Protein AF-0000000077383417 (afdb_homodimer)

Structure (mmCIF, N/CA/C/O backbone):
data_AF-0000000077383417-model_v1
#
loop_
_entity.id
_entity.type
_entity.pdbx_description
1 polymer 'Enoyl reductase (ER) domain-containing protein'
#
loop_
_atom_site.group_PDB
_atom_site.id
_atom_site.type_symbol
_atom_site.label_atom_id
_atom_site.label_alt_id
_atom_site.label_comp_id
_atom_site.label_asym_id
_atom_site.label_entity_id
_atom_site.label_seq_id
_atom_site.pdbx_PDB_ins_code
_atom_site.Cartn_x
_atom_site.Cartn_y
_atom_site.Cartn_z
_atom_site.occupancy
_atom_site.B_iso_or_equiv
_atom_site.auth_seq_id
_atom_site.auth_comp_id
_atom_site.auth_asym_id
_atom_site.auth_atom_id
_atom_site.pdbx_PDB_model_num
ATOM 1 N N . MET A 1 1 ? 15.242 -38.781 -21.266 1 96.19 1 MET A N 1
ATOM 2 C CA . MET A 1 1 ? 13.812 -38.594 -21.031 1 96.19 1 MET A CA 1
ATOM 3 C C . MET A 1 1 ? 13.227 -37.562 -22.016 1 96.19 1 MET A C 1
ATOM 5 O O . MET A 1 1 ? 13.969 -36.875 -22.734 1 96.19 1 MET A O 1
ATOM 9 N N . LYS A 1 2 ? 11.906 -37.625 -22.156 1 97.19 2 LYS A N 1
ATOM 10 C CA . LYS A 1 2 ? 11.18 -36.594 -22.906 1 97.19 2 LYS A CA 1
ATOM 11 C C . LYS A 1 2 ? 11.008 -35.344 -22.062 1 97.19 2 LYS A C 1
ATOM 13 O O . LYS A 1 2 ? 10.695 -35.406 -20.875 1 97.19 2 LYS A O 1
ATOM 18 N N . ALA A 1 3 ? 11.281 -34.125 -22.641 1 98.06 3 ALA A N 1
ATOM 19 C CA . ALA A 1 3 ? 11.148 -32.844 -21.938 1 98.06 3 ALA A CA 1
ATOM 20 C C . ALA A 1 3 ? 11.031 -31.688 -22.922 1 98.06 3 ALA A C 1
ATOM 22 O O . ALA A 1 3 ? 11.375 -31.828 -24.109 1 98.06 3 ALA A O 1
ATOM 23 N N . VAL A 1 4 ? 10.477 -30.641 -22.469 1 98.44 4 VAL A N 1
ATOM 24 C CA . VAL A 1 4 ? 10.531 -29.391 -23.219 1 98.44 4 VAL A CA 1
ATOM 25 C C . VAL A 1 4 ? 11.836 -28.656 -22.891 1 98.44 4 VAL A C 1
ATOM 27 O O . VAL A 1 4 ? 12.195 -28.516 -21.719 1 98.44 4 VAL A O 1
ATOM 30 N N . ARG A 1 5 ? 12.516 -28.219 -23.891 1 97.62 5 ARG A N 1
ATOM 31 C CA . ARG A 1 5 ? 13.789 -27.531 -23.703 1 97.62 5 ARG A CA 1
ATOM 32 C C . ARG A 1 5 ? 13.742 -26.125 -24.312 1 97.62 5 ARG A C 1
ATOM 34 O O . ARG A 1 5 ? 13.156 -25.922 -25.375 1 97.62 5 ARG A O 1
ATOM 41 N N . VAL A 1 6 ? 14.266 -25.172 -23.578 1 97.81 6 VAL A N 1
ATOM 42 C CA . VAL A 1 6 ? 14.484 -23.812 -24.062 1 97.81 6 VAL A CA 1
ATOM 43 C C . VAL A 1 6 ? 15.984 -23.547 -24.188 1 97.81 6 VAL A C 1
ATOM 45 O O . VAL A 1 6 ? 16.703 -23.516 -23.188 1 97.81 6 VAL A O 1
ATOM 48 N N . ASN A 1 7 ? 16.453 -23.281 -25.375 1 97.5 7 ASN A N 1
ATOM 49 C CA . ASN A 1 7 ? 17.875 -23.062 -25.625 1 97.5 7 ASN A CA 1
ATOM 50 C C . ASN A 1 7 ? 18.203 -21.578 -25.781 1 97.5 7 ASN A C 1
ATOM 52 O O . ASN A 1 7 ? 19.359 -21.188 -25.688 1 97.5 7 ASN A O 1
ATOM 56 N N . GLU A 1 8 ? 17.25 -20.844 -26.078 1 97.81 8 GLU A N 1
ATOM 57 C CA . GLU A 1 8 ? 17.344 -19.391 -26.172 1 97.81 8 GLU A CA 1
ATOM 58 C C . GLU A 1 8 ? 16.031 -18.734 -25.75 1 97.81 8 GLU A C 1
ATOM 60 O O . GLU A 1 8 ? 14.953 -19.297 -25.953 1 97.81 8 GLU A O 1
ATOM 65 N N . PHE A 1 9 ? 16.172 -17.625 -25.141 1 97.88 9 PHE A N 1
ATOM 66 C CA . PHE A 1 9 ? 14.969 -16.922 -24.75 1 97.88 9 PHE A CA 1
ATOM 67 C C . PHE A 1 9 ? 14.211 -16.406 -25.969 1 97.88 9 PHE A C 1
ATOM 69 O O . PHE A 1 9 ? 14.82 -16.078 -26.984 1 97.88 9 PHE A O 1
ATOM 76 N N . GLY A 1 10 ? 12.906 -16.266 -25.906 1 97.19 10 GLY A N 1
ATOM 77 C CA . GLY A 1 10 ? 12.102 -15.805 -27.016 1 97.19 10 GLY A CA 1
ATOM 78 C C . GLY A 1 10 ? 10.633 -16.156 -26.891 1 97.19 10 GLY A C 1
ATOM 79 O O . GLY A 1 10 ? 10.133 -16.375 -25.797 1 97.19 10 GLY A O 1
ATOM 80 N N . GLY A 1 11 ? 9.938 -16.094 -28.031 1 96.81 11 GLY A N 1
ATOM 81 C CA . GLY A 1 11 ? 8.523 -16.422 -28.078 1 96.81 11 GLY A CA 1
ATOM 82 C C . GLY A 1 11 ? 8.25 -17.906 -27.938 1 96.81 11 GLY A C 1
ATOM 83 O O . GLY A 1 11 ? 9.148 -18.672 -27.625 1 96.81 11 GLY A O 1
ATOM 84 N N . PRO A 1 12 ? 7 -18.297 -28.109 1 97.31 12 PRO A N 1
ATOM 85 C CA . PRO A 1 12 ? 6.629 -19.703 -27.906 1 97.31 12 PRO A CA 1
ATOM 86 C C . PRO A 1 12 ? 7.43 -20.656 -28.797 1 97.31 12 PRO A C 1
ATOM 88 O O . PRO A 1 12 ? 7.625 -21.828 -28.438 1 97.31 12 PRO A O 1
ATOM 91 N N . ASN A 1 13 ? 7.91 -20.203 -29.875 1 96.81 13 ASN A N 1
ATOM 92 C CA . ASN A 1 13 ? 8.609 -21.016 -30.859 1 96.81 13 ASN A CA 1
ATOM 93 C C . ASN A 1 13 ? 9.906 -21.594 -30.297 1 96.81 13 ASN A C 1
ATOM 95 O O . ASN A 1 13 ? 10.469 -22.531 -30.844 1 96.81 13 ASN A O 1
ATOM 99 N N . VAL A 1 14 ? 10.43 -21.062 -29.219 1 98.12 14 VAL A N 1
ATOM 100 C CA . VAL A 1 14 ? 11.703 -21.516 -28.672 1 98.12 14 VAL A CA 1
ATOM 101 C C . VAL A 1 14 ? 11.484 -22.781 -27.844 1 98.12 14 VAL A C 1
ATOM 103 O O . VAL A 1 14 ? 12.445 -23.469 -27.469 1 98.12 14 VAL A O 1
ATOM 106 N N . LEU A 1 15 ? 10.25 -23.078 -27.484 1 98.5 15 LEU A N 1
ATOM 107 C CA . LEU A 1 15 ? 9.914 -24.312 -26.781 1 98.5 15 LEU A CA 1
ATOM 108 C C . LEU A 1 15 ? 10.031 -25.516 -27.703 1 98.5 15 LEU A C 1
ATOM 110 O O . LEU A 1 15 ? 9.305 -25.609 -28.703 1 98.5 15 LEU A O 1
ATOM 114 N N . ARG A 1 16 ? 10.898 -26.453 -27.344 1 97.62 16 ARG A N 1
ATOM 115 C CA . ARG A 1 16 ? 11.109 -27.641 -28.172 1 97.62 16 ARG A CA 1
ATOM 116 C C . ARG A 1 16 ? 11.008 -28.906 -27.344 1 97.62 16 ARG A C 1
ATOM 118 O O . ARG A 1 16 ? 11.617 -29.016 -26.281 1 97.62 16 ARG A O 1
ATOM 125 N N . VAL A 1 17 ? 10.242 -29.844 -27.859 1 97.62 17 VAL A N 1
ATOM 126 C CA . VAL A 1 17 ? 10.172 -31.156 -27.219 1 97.62 17 VAL A CA 1
ATOM 127 C C . VAL A 1 17 ? 11.359 -32 -27.672 1 97.62 17 VAL A C 1
ATOM 129 O O . VAL A 1 17 ? 11.562 -32.219 -28.859 1 97.62 17 VAL A O 1
ATOM 132 N N . GLU A 1 18 ? 12.086 -32.438 -26.719 1 97.44 18 GLU A N 1
ATOM 133 C CA . GLU A 1 18 ? 13.203 -33.344 -26.969 1 97.44 18 GLU A CA 1
ATOM 134 C C . GLU A 1 18 ? 13 -34.688 -26.266 1 97.44 18 GLU A C 1
ATOM 136 O O . GLU A 1 18 ? 12.375 -34.75 -25.203 1 97.44 18 GLU A O 1
ATOM 141 N N . THR A 1 19 ? 13.594 -35.719 -26.828 1 96.25 19 THR A N 1
ATOM 142 C CA . THR A 1 19 ? 13.305 -37.062 -26.297 1 96.25 19 THR A CA 1
ATOM 143 C C . THR A 1 19 ? 14.547 -37.688 -25.672 1 96.25 19 THR A C 1
ATOM 145 O O . THR A 1 19 ? 14.484 -38.75 -25.094 1 96.25 19 THR A O 1
ATOM 148 N N . ASP A 1 20 ? 15.602 -37 -25.734 1 96.88 20 ASP A N 1
ATOM 149 C CA . ASP A 1 20 ? 16.859 -37.562 -25.234 1 96.88 20 ASP A CA 1
ATOM 150 C C . ASP A 1 20 ? 17.5 -36.656 -24.188 1 96.88 20 ASP A C 1
ATOM 152 O O . ASP A 1 20 ? 18.719 -36.5 -24.156 1 96.88 20 ASP A O 1
ATOM 156 N N . VAL A 1 21 ? 16.641 -36.062 -23.359 1 96.69 21 VAL A N 1
ATOM 157 C CA . VAL A 1 21 ? 17.141 -35.219 -22.281 1 96.69 21 VAL A CA 1
ATOM 158 C C . VAL A 1 21 ? 17.547 -36.062 -21.094 1 96.69 21 VAL A C 1
ATOM 160 O O . VAL A 1 21 ? 16.859 -37.031 -20.75 1 96.69 21 VAL A O 1
ATOM 163 N N . PRO A 1 22 ? 18.672 -35.75 -20.453 1 95.75 22 PRO A N 1
ATOM 164 C CA . PRO A 1 22 ? 19.094 -36.531 -19.297 1 95.75 22 PRO A CA 1
ATOM 165 C C . PRO A 1 22 ? 18.078 -36.469 -18.156 1 95.75 22 PRO A C 1
ATOM 167 O O . PRO A 1 22 ? 17.484 -35.406 -17.891 1 95.75 22 PRO A O 1
ATOM 170 N N . VAL A 1 23 ? 17.875 -37.594 -17.531 1 95.62 23 VAL A N 1
ATOM 171 C CA . VAL A 1 23 ? 17.047 -37.625 -16.312 1 95.62 23 VAL A CA 1
ATOM 172 C C . VAL A 1 23 ? 17.781 -36.906 -15.18 1 95.62 23 VAL A C 1
ATOM 174 O O . VAL A 1 23 ? 18.984 -37.094 -14.984 1 95.62 23 VAL A O 1
ATOM 177 N N . PRO A 1 24 ? 17.078 -36.094 -14.461 1 94.44 24 PRO A N 1
ATOM 178 C CA . PRO A 1 24 ? 17.781 -35.344 -13.406 1 94.44 24 PRO A CA 1
ATOM 179 C C . PRO A 1 24 ? 18.203 -36.25 -12.242 1 94.44 24 PRO A C 1
ATOM 181 O O . PRO A 1 24 ? 17.5 -37.219 -11.922 1 94.44 24 PRO A O 1
ATOM 184 N N . LYS A 1 25 ? 19.312 -35.844 -11.68 1 93.19 25 LYS A N 1
ATOM 185 C CA . LYS A 1 25 ? 19.781 -36.469 -10.445 1 93.19 25 LYS A CA 1
ATOM 186 C C . LYS A 1 25 ? 19.344 -35.656 -9.227 1 93.19 25 LYS A C 1
ATOM 188 O O . LYS A 1 25 ? 19.203 -34.438 -9.305 1 93.19 25 LYS A O 1
ATOM 193 N N . HIS A 1 26 ? 19.109 -36.438 -8.148 1 93.75 26 HIS A N 1
ATOM 194 C CA . HIS A 1 26 ? 18.703 -35.75 -6.926 1 93.75 26 HIS A CA 1
ATOM 195 C C . HIS A 1 26 ? 19.875 -35.625 -5.953 1 93.75 26 HIS A C 1
ATOM 197 O O . HIS A 1 26 ? 20.734 -36.5 -5.918 1 93.75 26 HIS A O 1
ATOM 203 N N . THR A 1 27 ? 19.891 -34.531 -5.238 1 95.69 27 THR A N 1
ATOM 204 C CA . THR A 1 27 ? 20.812 -34.375 -4.113 1 95.69 27 THR A CA 1
ATOM 205 C C . THR A 1 27 ? 20.25 -35.062 -2.869 1 95.69 27 THR A C 1
ATOM 207 O O . THR A 1 27 ? 19.219 -35.75 -2.939 1 95.69 27 THR A O 1
ATOM 210 N N . GLU A 1 28 ? 20.906 -34.875 -1.729 1 97.69 28 GLU A N 1
ATOM 211 C CA . GLU A 1 28 ? 20.516 -35.531 -0.491 1 97.69 28 GLU A CA 1
ATOM 212 C C . GLU A 1 28 ? 19.203 -34.969 0.042 1 97.69 28 GLU A C 1
ATOM 214 O O . GLU A 1 28 ? 18.5 -35.656 0.806 1 97.69 28 GLU A O 1
ATOM 219 N N . THR A 1 29 ? 18.844 -33.812 -0.403 1 97.38 29 THR A N 1
ATOM 220 C CA . THR A 1 29 ? 17.641 -33.188 0.141 1 97.38 29 THR A CA 1
ATOM 221 C C . THR A 1 29 ? 16.531 -33.125 -0.915 1 97.38 29 THR A C 1
ATOM 223 O O . THR A 1 29 ? 15.492 -32.5 -0.697 1 97.38 29 THR A O 1
ATOM 226 N N . GLN A 1 30 ? 16.75 -33.75 -2.043 1 97.62 30 GLN A N 1
ATOM 227 C CA . GLN A 1 30 ? 15.82 -33.656 -3.166 1 97.62 30 GLN A CA 1
ATOM 228 C C . GLN A 1 30 ? 15.133 -35 -3.414 1 97.62 30 GLN A C 1
ATOM 230 O O . GLN A 1 30 ? 15.547 -36.031 -2.879 1 97.62 30 GLN A O 1
ATOM 235 N N . VAL A 1 31 ? 14.07 -34.938 -4.18 1 97.94 31 VAL A N 1
ATOM 236 C CA . VAL A 1 31 ? 13.352 -36.125 -4.648 1 97.94 31 VAL A CA 1
ATOM 237 C C . VAL A 1 31 ? 13.18 -36.062 -6.164 1 97.94 31 VAL A C 1
ATOM 239 O O . VAL A 1 31 ? 13.195 -34.969 -6.75 1 97.94 31 VAL A O 1
ATOM 242 N N . VAL A 1 32 ? 13.031 -37.156 -6.742 1 97.94 32 VAL A N 1
ATOM 243 C CA . VAL A 1 32 ? 12.688 -37.25 -8.156 1 97.94 32 VAL A CA 1
ATOM 244 C C . VAL A 1 32 ? 11.227 -37.656 -8.312 1 97.94 32 VAL A C 1
ATOM 246 O O . VAL A 1 32 ? 10.781 -38.625 -7.688 1 97.94 32 VAL A O 1
ATOM 249 N N . ILE A 1 33 ? 10.539 -36.938 -9.062 1 98.06 33 ILE A N 1
ATOM 250 C CA . ILE A 1 33 ? 9.125 -37.188 -9.289 1 98.06 33 ILE A CA 1
ATOM 251 C C . ILE A 1 33 ? 8.891 -37.562 -10.758 1 98.06 33 ILE A C 1
ATOM 253 O O . ILE A 1 33 ? 9.406 -36.875 -11.656 1 98.06 33 ILE A O 1
ATOM 257 N N . LYS A 1 34 ? 8.227 -38.625 -11 1 98.19 34 LYS A N 1
ATOM 258 C CA . LYS A 1 34 ? 7.645 -38.875 -12.32 1 98.19 34 LYS A CA 1
ATOM 259 C C . LYS A 1 34 ? 6.41 -38 -12.539 1 98.19 34 LYS A C 1
ATOM 261 O O . LYS A 1 34 ? 5.367 -38.219 -11.914 1 98.19 34 LYS A O 1
ATOM 266 N N . VAL A 1 35 ? 6.535 -37.094 -13.43 1 98.38 35 VAL A N 1
ATOM 267 C CA . VAL A 1 35 ? 5.52 -36.062 -13.562 1 98.38 35 VAL A CA 1
ATOM 268 C C . VAL A 1 35 ? 4.336 -36.594 -14.359 1 98.38 35 VAL A C 1
ATOM 270 O O . VAL A 1 35 ? 4.508 -37.125 -15.461 1 98.38 35 VAL A O 1
ATOM 273 N N . GLY A 1 36 ? 3.168 -36.5 -13.75 1 98.25 36 GLY A N 1
ATOM 274 C CA . GLY A 1 36 ? 1.943 -36.781 -14.477 1 98.25 36 GLY A CA 1
ATOM 275 C C . GLY A 1 36 ? 1.412 -35.594 -15.25 1 98.25 36 GLY A C 1
ATOM 276 O O . GLY A 1 36 ? 1.066 -35.719 -16.422 1 98.25 36 GLY A O 1
ATOM 277 N N . SER A 1 37 ? 1.332 -34.469 -14.594 1 98.5 37 SER A N 1
ATOM 278 C CA . SER A 1 37 ? 0.86 -33.25 -15.195 1 98.5 37 SER A CA 1
ATOM 279 C C . SER A 1 37 ? 1.646 -32.031 -14.664 1 98.5 37 SER A C 1
ATOM 281 O O . SER A 1 37 ? 2.113 -32.062 -13.523 1 98.5 37 SER A O 1
ATOM 283 N N . ALA A 1 38 ? 1.84 -31.047 -15.531 1 98.5 38 ALA A N 1
ATOM 284 C CA . ALA A 1 38 ? 2.498 -29.781 -15.172 1 98.5 38 ALA A CA 1
ATOM 285 C C . ALA A 1 38 ? 1.562 -28.594 -15.375 1 98.5 38 ALA A C 1
ATOM 287 O O . ALA A 1 38 ? 0.785 -28.578 -16.328 1 98.5 38 ALA A O 1
ATOM 288 N N . GLY A 1 39 ? 1.629 -27.656 -14.477 1 98.31 39 GLY A N 1
ATOM 289 C CA . GLY A 1 39 ? 0.867 -26.422 -14.672 1 98.31 39 GLY A CA 1
ATOM 290 C C . GLY A 1 39 ? 1.505 -25.484 -15.672 1 98.31 39 GLY A C 1
ATOM 291 O O . GLY A 1 39 ? 2.73 -25.438 -15.797 1 98.31 39 GLY A O 1
ATOM 292 N N . VAL A 1 40 ? 0.697 -24.75 -16.422 1 98.19 40 VAL A N 1
ATOM 293 C CA . VAL A 1 40 ? 1.155 -23.656 -17.281 1 98.19 40 VAL A CA 1
ATOM 294 C C . VAL A 1 40 ? 0.795 -22.312 -16.656 1 98.19 40 VAL A C 1
ATOM 296 O O . VAL A 1 40 ? -0.382 -22.016 -16.438 1 98.19 40 VAL A O 1
ATOM 299 N N . ASN A 1 41 ? 1.796 -21.5 -16.328 1 96.62 41 ASN A N 1
ATOM 300 C CA . ASN A 1 41 ? 1.591 -20.234 -15.648 1 96.62 41 ASN A CA 1
ATOM 301 C C . ASN A 1 41 ? 2.1 -19.062 -16.484 1 96.62 41 ASN A C 1
ATOM 303 O O . ASN A 1 41 ? 3.053 -19.203 -17.25 1 96.62 41 ASN A O 1
ATOM 307 N N . PRO A 1 42 ? 1.518 -17.891 -16.266 1 94.81 42 PRO A N 1
ATOM 308 C CA . PRO A 1 42 ? 2.061 -16.703 -16.938 1 94.81 42 PRO A CA 1
ATOM 309 C C . PRO A 1 42 ? 3.549 -16.5 -16.656 1 94.81 42 PRO A C 1
ATOM 311 O O . PRO A 1 42 ? 4.305 -16.141 -17.562 1 94.81 42 PRO A O 1
ATOM 314 N N . VAL A 1 43 ? 3.984 -16.75 -15.484 1 93.56 43 VAL A N 1
ATOM 315 C CA . VAL A 1 43 ? 5.375 -16.547 -15.102 1 93.56 43 VAL A CA 1
ATOM 316 C C . VAL A 1 43 ? 6.285 -17.422 -15.969 1 93.56 43 VAL A C 1
ATOM 318 O O . VAL A 1 43 ? 7.41 -17.031 -16.281 1 93.56 43 VAL A O 1
ATOM 321 N N . ASP A 1 44 ? 5.836 -18.594 -16.391 1 96 44 ASP A N 1
ATOM 322 C CA . ASP A 1 44 ? 6.613 -19.453 -17.281 1 96 44 ASP A CA 1
ATOM 323 C C . ASP A 1 44 ? 6.926 -18.734 -18.594 1 96 44 ASP A C 1
ATOM 325 O O . ASP A 1 44 ? 8.008 -18.906 -19.172 1 96 44 ASP A O 1
ATOM 329 N N . THR A 1 45 ? 5.977 -17.953 -19.031 1 96 45 THR A N 1
ATOM 330 C CA . THR A 1 45 ? 6.145 -17.234 -20.297 1 96 45 THR A CA 1
ATOM 331 C C . THR A 1 45 ? 7.133 -16.094 -20.141 1 96 45 THR A C 1
ATOM 333 O O . THR A 1 45 ? 7.941 -15.828 -21.031 1 96 45 THR A O 1
ATOM 336 N N . TYR A 1 46 ? 7.035 -15.422 -19 1 93.44 46 TYR A N 1
ATOM 337 C CA . TYR A 1 46 ? 7.945 -14.305 -18.766 1 93.44 46 TYR A CA 1
ATOM 338 C C . TYR A 1 46 ? 9.391 -14.789 -18.688 1 93.44 46 TYR A C 1
ATOM 340 O O . TYR A 1 46 ? 10.297 -14.148 -19.219 1 93.44 46 TYR A O 1
ATOM 348 N N . ILE A 1 47 ? 9.586 -15.875 -18.031 1 94.31 47 ILE A N 1
ATOM 349 C CA . ILE A 1 47 ? 10.914 -16.453 -17.922 1 94.31 47 ILE A CA 1
ATOM 350 C C . ILE A 1 47 ? 11.414 -16.891 -19.297 1 94.31 47 ILE A C 1
ATOM 352 O O . ILE A 1 47 ? 12.539 -16.562 -19.688 1 94.31 47 ILE A O 1
ATOM 356 N N . ARG A 1 48 ? 10.594 -17.469 -20 1 96.5 48 ARG A N 1
ATOM 357 C CA . ARG A 1 48 ? 10.938 -17.938 -21.328 1 96.5 48 ARG A CA 1
ATOM 358 C C . ARG A 1 48 ? 11.32 -16.781 -22.25 1 96.5 48 ARG A C 1
ATOM 360 O O . ARG A 1 48 ? 12.234 -16.906 -23.062 1 96.5 48 ARG A O 1
ATOM 367 N N . MET A 1 49 ? 10.656 -15.695 -22.047 1 96 49 MET A N 1
ATOM 368 C CA . MET A 1 49 ? 10.898 -14.508 -22.859 1 96 49 MET A CA 1
ATOM 369 C C . MET A 1 49 ? 12.156 -13.773 -22.406 1 96 49 MET A C 1
ATOM 371 O O . MET A 1 49 ? 12.625 -12.859 -23.078 1 96 49 MET A O 1
ATOM 375 N N . GLY A 1 50 ? 12.672 -14.094 -21.266 1 93.56 50 GLY A N 1
ATOM 376 C CA . GLY A 1 50 ? 13.82 -13.406 -20.703 1 93.56 50 GLY A CA 1
ATOM 377 C C . GLY A 1 50 ? 13.461 -12.125 -19.969 1 93.56 50 GLY A C 1
ATOM 378 O O . GLY A 1 50 ? 14.289 -11.227 -19.844 1 93.56 50 GLY A O 1
ATOM 379 N N . LEU A 1 51 ? 12.258 -12.047 -19.531 1 85.19 51 LEU A N 1
ATOM 380 C CA . LEU A 1 51 ? 11.75 -10.789 -18.969 1 85.19 51 LEU A CA 1
ATOM 381 C C . LEU A 1 51 ? 11.5 -10.922 -17.484 1 85.19 51 LEU A C 1
ATOM 383 O O . LEU A 1 51 ? 10.82 -10.086 -16.875 1 85.19 51 LEU A O 1
ATOM 387 N N . PHE A 1 52 ? 12.047 -11.828 -16.906 1 84.69 52 PHE A N 1
ATOM 388 C CA . PHE A 1 52 ? 11.859 -12.062 -15.477 1 84.69 52 PHE A CA 1
ATOM 389 C C . PHE A 1 52 ? 13.109 -11.68 -14.695 1 84.69 52 PHE A C 1
ATOM 391 O O . PHE A 1 52 ? 14.211 -11.648 -15.25 1 84.69 52 PHE A O 1
ATOM 398 N N . ALA A 1 53 ? 12.945 -11.383 -13.477 1 75.69 53 ALA A N 1
ATOM 399 C CA . ALA A 1 53 ? 14.023 -10.852 -12.641 1 75.69 53 ALA A CA 1
ATOM 400 C C . ALA A 1 53 ? 15.141 -11.883 -12.477 1 75.69 53 ALA A C 1
ATOM 402 O O . ALA A 1 53 ? 16.328 -11.531 -12.484 1 75.69 53 ALA A O 1
ATOM 403 N N . ASN A 1 54 ? 14.812 -13.094 -12.289 1 81.44 54 ASN A N 1
ATOM 404 C CA . ASN A 1 54 ? 15.773 -14.188 -12.164 1 81.44 54 ASN A CA 1
ATOM 405 C C . ASN A 1 54 ? 15.641 -15.188 -13.305 1 81.44 54 ASN A C 1
ATOM 407 O O . ASN A 1 54 ? 14.656 -15.922 -13.383 1 81.44 54 ASN A O 1
ATOM 411 N N . LEU A 1 55 ? 16.688 -15.195 -14.109 1 90.94 55 LEU A N 1
ATOM 412 C CA . LEU A 1 55 ? 16.641 -16.062 -15.281 1 90.94 55 LEU A CA 1
ATOM 413 C C . LEU A 1 55 ? 17.5 -17.312 -15.078 1 90.94 55 LEU A C 1
ATOM 415 O O . LEU A 1 55 ? 18.578 -17.234 -14.5 1 90.94 55 LEU A O 1
ATOM 419 N N . PRO A 1 56 ? 17.016 -18.422 -15.555 1 93.06 56 PRO A N 1
ATOM 420 C CA . PRO A 1 56 ? 17.797 -19.656 -15.477 1 93.06 56 PRO A CA 1
ATOM 421 C C . PRO A 1 56 ? 18.906 -19.703 -16.516 1 93.06 56 PRO A C 1
ATOM 423 O O . PRO A 1 56 ? 18.797 -19.078 -17.578 1 93.06 56 PRO A O 1
ATOM 426 N N . PRO A 1 57 ? 19.969 -20.453 -16.172 1 94.31 57 PRO A N 1
ATOM 427 C CA . PRO A 1 57 ? 20.953 -20.719 -17.234 1 94.31 57 PRO A CA 1
ATOM 428 C C . PRO A 1 57 ? 20.375 -21.562 -18.359 1 94.31 57 PRO A C 1
ATOM 430 O O . PRO A 1 57 ? 19.578 -22.484 -18.125 1 94.31 57 PRO A O 1
ATOM 433 N N . LEU A 1 58 ? 20.875 -21.297 -19.578 1 95.19 58 LEU A N 1
ATOM 434 C CA . LEU A 1 58 ? 20.422 -22.031 -20.766 1 95.19 58 LEU A CA 1
ATOM 435 C C . LEU A 1 58 ? 21.344 -23.203 -21.062 1 95.19 58 LEU A C 1
ATOM 437 O O . LEU A 1 58 ? 22.547 -23.141 -20.812 1 95.19 58 LEU A O 1
ATOM 441 N N . PRO A 1 59 ? 20.844 -24.297 -21.625 1 96.19 59 PRO A N 1
ATOM 442 C CA . PRO A 1 59 ? 19.422 -24.594 -21.812 1 96.19 59 PRO A CA 1
ATOM 443 C C . PRO A 1 59 ? 18.719 -24.953 -20.5 1 96.19 59 PRO A C 1
ATOM 445 O O . PRO A 1 59 ? 19.375 -25.344 -19.531 1 96.19 59 PRO A O 1
ATOM 448 N N . TYR A 1 60 ? 17.422 -24.781 -20.469 1 96.56 60 TYR A N 1
ATOM 449 C CA . TYR A 1 60 ? 16.688 -25.172 -19.266 1 96.56 60 TYR A CA 1
ATOM 450 C C . TYR A 1 60 ? 15.344 -25.781 -19.609 1 96.56 60 TYR A C 1
ATOM 452 O O . TYR A 1 60 ? 14.922 -25.766 -20.781 1 96.56 60 TYR A O 1
ATOM 460 N N . ILE A 1 61 ? 14.711 -26.484 -18.656 1 97.75 61 ILE A N 1
ATOM 461 C CA . ILE A 1 61 ? 13.367 -27.031 -18.75 1 97.75 61 ILE A CA 1
ATOM 462 C C . ILE A 1 61 ? 12.391 -26.156 -17.984 1 97.75 61 ILE A C 1
ATOM 464 O O . ILE A 1 61 ? 12.547 -25.938 -16.781 1 97.75 61 ILE A O 1
ATOM 468 N N . PRO A 1 62 ? 11.32 -25.609 -18.672 1 97.44 62 PRO A N 1
ATOM 469 C CA . PRO A 1 62 ? 10.359 -24.719 -18.016 1 97.44 62 PRO A CA 1
ATOM 470 C C . PRO A 1 62 ? 9.406 -25.469 -17.078 1 97.44 62 PRO A C 1
ATOM 472 O O . PRO A 1 62 ? 9.445 -26.703 -17.016 1 97.44 62 PRO A O 1
ATOM 475 N N . GLY A 1 63 ? 8.586 -24.656 -16.438 1 97.31 63 GLY A N 1
ATOM 476 C CA . GLY A 1 63 ? 7.551 -25.172 -15.562 1 97.31 63 GLY A CA 1
ATOM 477 C C . GLY A 1 63 ? 7.875 -25 -14.094 1 97.31 63 GLY A C 1
ATOM 478 O O . GLY A 1 63 ? 8.953 -25.406 -13.641 1 97.31 63 GLY A O 1
ATOM 479 N N . ARG A 1 64 ? 6.887 -24.531 -13.305 1 95.94 64 ARG A N 1
ATOM 480 C CA . ARG A 1 64 ? 7.164 -24.156 -11.922 1 95.94 64 ARG A CA 1
ATOM 481 C C . ARG A 1 64 ? 6.359 -25.016 -10.945 1 95.94 64 ARG A C 1
ATOM 483 O O . ARG A 1 64 ? 6.59 -24.953 -9.734 1 95.94 64 ARG A O 1
ATOM 490 N N . ASP A 1 65 ? 5.395 -25.719 -11.445 1 96.94 65 ASP A N 1
ATOM 491 C CA . ASP A 1 65 ? 4.574 -26.578 -10.586 1 96.94 65 ASP A CA 1
ATOM 492 C C . ASP A 1 65 ? 4.059 -27.797 -11.352 1 96.94 65 ASP A C 1
ATOM 494 O O . ASP A 1 65 ? 4.223 -27.875 -12.57 1 96.94 65 ASP A O 1
ATOM 498 N N . GLY A 1 66 ? 3.588 -28.766 -10.57 1 98.25 66 GLY A N 1
ATOM 499 C CA . GLY A 1 66 ? 3.119 -30.016 -11.148 1 98.25 66 GLY A CA 1
ATOM 500 C C . GLY A 1 66 ? 2.684 -31.031 -10.102 1 98.25 66 GLY A C 1
ATOM 501 O O . GLY A 1 66 ? 2.584 -30.719 -8.914 1 98.25 66 GLY A O 1
ATOM 502 N N . ALA A 1 67 ? 2.318 -32.25 -10.648 1 98.5 67 ALA A N 1
ATOM 503 C CA . ALA A 1 67 ? 1.924 -33.375 -9.812 1 98.5 67 ALA A CA 1
ATOM 504 C C . ALA A 1 67 ? 2.357 -34.688 -10.438 1 98.5 67 ALA A C 1
ATOM 506 O O . ALA A 1 67 ? 2.475 -34.781 -11.656 1 98.5 67 ALA A O 1
ATOM 507 N N . GLY A 1 68 ? 2.598 -35.594 -9.562 1 98.12 68 GLY A N 1
ATOM 508 C CA . GLY A 1 68 ? 3.037 -36.906 -10.008 1 98.12 68 GLY A CA 1
ATOM 509 C C . GLY A 1 68 ? 3.324 -37.875 -8.867 1 98.12 68 GLY A C 1
ATOM 510 O O . GLY A 1 68 ? 2.652 -37.844 -7.836 1 98.12 68 GLY A O 1
ATOM 511 N N . ARG A 1 69 ? 4.285 -38.781 -9.211 1 98.12 69 ARG A N 1
ATOM 512 C CA . ARG A 1 69 ? 4.637 -39.781 -8.227 1 98.12 69 ARG A CA 1
ATOM 513 C C . ARG A 1 69 ? 6.129 -39.75 -7.906 1 98.12 69 ARG A C 1
ATOM 515 O O . ARG A 1 69 ? 6.961 -39.656 -8.805 1 98.12 69 ARG A O 1
ATOM 522 N N . VAL A 1 70 ? 6.41 -39.875 -6.594 1 98.25 70 VAL A N 1
ATOM 523 C CA . VAL A 1 70 ? 7.809 -39.938 -6.184 1 98.25 70 VAL A 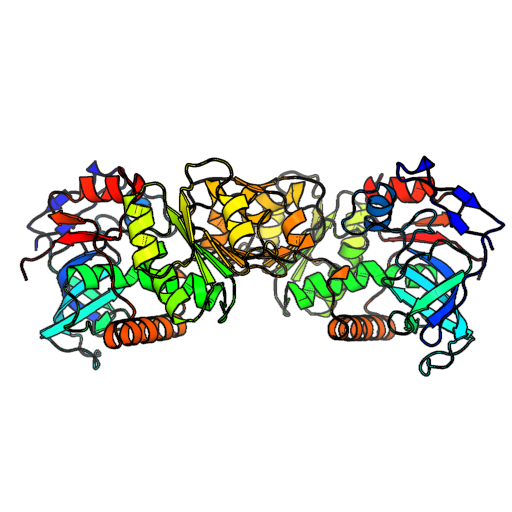CA 1
ATOM 524 C C . VAL A 1 70 ? 8.422 -41.25 -6.668 1 98.25 70 VAL A C 1
ATOM 526 O O . VAL A 1 70 ? 7.824 -42.312 -6.512 1 98.25 70 VAL A O 1
ATOM 529 N N . VAL A 1 71 ? 9.68 -41.156 -7.227 1 97.81 71 VAL A N 1
ATOM 530 C CA . VAL A 1 71 ? 10.312 -42.375 -7.699 1 97.81 71 VAL A CA 1
ATOM 531 C C . VAL A 1 71 ? 11.641 -42.594 -6.98 1 97.81 71 VAL A C 1
ATOM 533 O O . VAL A 1 71 ? 12.094 -43.719 -6.809 1 97.81 71 VAL A O 1
ATOM 536 N N . GLU A 1 72 ? 12.312 -41.531 -6.598 1 97.88 72 GLU A N 1
ATOM 537 C CA . GLU A 1 72 ? 13.555 -41.562 -5.824 1 97.88 72 GLU A CA 1
ATOM 538 C C . GLU A 1 72 ? 13.562 -40.5 -4.742 1 97.88 72 GLU A C 1
ATOM 540 O O . GLU A 1 72 ? 12.938 -39.438 -4.898 1 97.88 72 GLU A O 1
ATOM 545 N N . VAL A 1 73 ? 14.266 -40.844 -3.639 1 97.88 73 VAL A N 1
ATOM 546 C CA . VAL A 1 73 ? 14.344 -39.906 -2.518 1 97.88 73 VAL A CA 1
ATOM 547 C C . VAL A 1 73 ? 15.797 -39.781 -2.043 1 97.88 73 VAL A C 1
ATOM 549 O O . VAL A 1 73 ? 16.516 -40.781 -1.979 1 97.88 73 VAL A O 1
ATOM 552 N N . GLY A 1 74 ? 16.172 -38.562 -1.798 1 97.94 74 GLY A N 1
ATOM 553 C CA . GLY A 1 74 ? 17.5 -38.344 -1.242 1 97.94 74 GLY A CA 1
ATOM 554 C C . GLY A 1 74 ? 17.672 -38.906 0.155 1 97.94 74 GLY A C 1
ATOM 555 O O . GLY A 1 74 ? 16.688 -39.094 0.867 1 97.94 74 GLY A O 1
ATOM 556 N N . SER A 1 75 ? 18.938 -39 0.541 1 97.62 75 SER A N 1
ATOM 557 C CA . SER A 1 75 ? 19.281 -39.688 1.774 1 97.62 75 SER A CA 1
ATOM 558 C C . SER A 1 75 ? 18.797 -38.906 3 1 97.62 75 SER A C 1
ATOM 560 O O . SER A 1 75 ? 18.609 -39.5 4.07 1 97.62 75 SER A O 1
ATOM 562 N N . LYS A 1 76 ? 18.547 -37.594 2.834 1 98 76 LYS A N 1
ATOM 563 C CA . LYS A 1 76 ? 18.172 -36.781 3.988 1 98 76 LYS A CA 1
ATOM 564 C C . LYS A 1 76 ? 16.672 -36.5 3.994 1 98 76 LYS A C 1
ATOM 566 O O . LYS A 1 76 ? 16.172 -35.781 4.871 1 98 76 LYS A O 1
ATOM 571 N N . VAL A 1 77 ? 16.031 -37.031 3.025 1 97.62 77 VAL A N 1
ATOM 572 C CA . VAL A 1 77 ? 14.586 -36.844 2.939 1 97.62 77 VAL A CA 1
ATOM 573 C C . VAL A 1 77 ? 13.867 -37.906 3.76 1 97.62 77 VAL A C 1
ATOM 575 O O . VAL A 1 77 ? 14.039 -39.094 3.516 1 97.62 77 VAL A O 1
ATOM 578 N N . GLN A 1 78 ? 12.992 -37.469 4.727 1 95.25 78 GLN A N 1
ATOM 579 C CA . GLN A 1 78 ? 12.344 -38.438 5.625 1 95.25 78 GLN A CA 1
ATOM 580 C C . GLN A 1 78 ? 10.828 -38.375 5.469 1 95.25 78 GLN A C 1
ATOM 582 O O . GLN A 1 78 ? 10.117 -39.281 5.926 1 95.25 78 GLN A O 1
ATOM 587 N N . THR A 1 79 ? 10.281 -37.438 4.793 1 94.69 79 THR A N 1
ATOM 588 C CA . THR A 1 79 ? 8.844 -37.188 4.805 1 94.69 79 THR A CA 1
ATOM 589 C C . THR A 1 79 ? 8.188 -37.75 3.553 1 94.69 79 THR A C 1
ATOM 591 O O . THR A 1 79 ? 6.961 -37.75 3.438 1 94.69 79 THR A O 1
ATOM 594 N N . LEU A 1 80 ? 8.945 -38.25 2.592 1 97.81 80 LEU A N 1
ATOM 595 C CA . LEU A 1 80 ? 8.453 -38.75 1.316 1 97.81 80 LEU A CA 1
ATOM 596 C C . LEU A 1 80 ? 9.062 -40.125 1.02 1 97.81 80 LEU A C 1
ATOM 598 O O . LEU A 1 80 ? 10.164 -40.438 1.471 1 97.81 80 LEU A O 1
ATOM 602 N N . LYS A 1 81 ? 8.367 -40.938 0.23 1 97.81 81 LYS A N 1
ATOM 603 C CA . LYS A 1 81 ? 8.859 -42.219 -0.222 1 97.81 81 LYS A CA 1
ATOM 604 C C . LYS A 1 81 ? 8.406 -42.531 -1.646 1 97.81 81 LYS A C 1
ATOM 606 O O . LYS A 1 81 ? 7.402 -41.969 -2.109 1 97.81 81 LYS A O 1
ATOM 611 N N . PRO A 1 82 ? 9.148 -43.406 -2.27 1 98.12 82 PRO A N 1
ATOM 612 C CA . PRO A 1 82 ? 8.711 -43.812 -3.609 1 98.12 82 PRO A CA 1
ATOM 613 C C . PRO A 1 82 ? 7.273 -44.344 -3.631 1 98.12 82 PRO A C 1
ATOM 615 O O . PRO A 1 82 ? 6.867 -45.094 -2.738 1 98.12 82 PRO A O 1
ATOM 618 N N . GLY A 1 83 ? 6.523 -43.875 -4.59 1 97.94 83 GLY A N 1
ATOM 619 C CA . GLY A 1 83 ? 5.133 -44.281 -4.711 1 97.94 83 GLY A CA 1
ATOM 620 C C . GLY A 1 83 ? 4.156 -43.219 -4.277 1 97.94 83 GLY A C 1
ATOM 621 O O . GLY A 1 83 ? 2.984 -43.219 -4.66 1 97.94 83 GLY A O 1
ATOM 622 N N . ASP A 1 84 ? 4.582 -42.281 -3.48 1 98.19 84 ASP A N 1
ATOM 623 C CA . ASP A 1 84 ? 3.717 -41.219 -2.98 1 98.19 84 ASP A CA 1
ATOM 624 C C . ASP A 1 84 ? 3.174 -40.344 -4.125 1 98.19 84 ASP A C 1
ATOM 626 O O . ASP A 1 84 ? 3.92 -39.969 -5.031 1 98.19 84 ASP A O 1
ATOM 630 N N . ARG A 1 85 ? 1.836 -40.062 -4.141 1 98.25 85 ARG A N 1
ATOM 631 C CA . ARG A 1 85 ? 1.252 -39.031 -4.988 1 98.25 85 ARG A CA 1
ATOM 632 C C . ARG A 1 85 ? 1.506 -37.625 -4.406 1 98.25 85 ARG A C 1
ATOM 634 O O . ARG A 1 85 ? 1.181 -37.375 -3.248 1 98.25 85 ARG A O 1
ATOM 641 N N . VAL A 1 86 ? 2.086 -36.781 -5.219 1 98.5 86 VAL A N 1
ATOM 642 C CA . VAL A 1 86 ? 2.492 -35.5 -4.672 1 98.5 86 VAL A CA 1
ATOM 643 C C . VAL A 1 86 ? 2.174 -34.375 -5.676 1 98.5 86 VAL A C 1
ATOM 645 O O . VAL A 1 86 ? 1.948 -34.656 -6.855 1 98.5 86 VAL A O 1
ATOM 648 N N . PHE A 1 87 ? 1.994 -33.219 -5.246 1 98.44 87 PHE A N 1
ATOM 649 C CA . PHE A 1 87 ? 2.119 -32 -6.035 1 98.44 87 PHE A CA 1
ATOM 650 C C . PHE A 1 87 ? 3.256 -31.141 -5.512 1 98.44 87 PHE A C 1
ATOM 652 O O . PHE A 1 87 ? 3.74 -31.344 -4.398 1 98.44 87 PHE A O 1
ATOM 659 N N . PHE A 1 88 ? 3.764 -30.25 -6.355 1 97.75 88 PHE A N 1
ATOM 660 C CA . PHE A 1 88 ? 4.883 -29.422 -5.953 1 97.75 88 PHE A CA 1
ATOM 661 C C . PHE A 1 88 ? 4.727 -28 -6.504 1 97.75 88 PHE A C 1
ATOM 663 O O . PHE A 1 88 ? 3.951 -27.781 -7.434 1 97.75 88 PHE A O 1
ATOM 670 N N . SER A 1 89 ? 5.391 -27.047 -5.863 1 95.12 89 SER A N 1
ATOM 671 C CA . SER A 1 89 ? 5.375 -25.641 -6.223 1 95.12 89 SER A CA 1
ATOM 672 C C . SER A 1 89 ? 6.766 -25.016 -6.121 1 95.12 89 SER A C 1
ATOM 674 O O . SER A 1 89 ? 7.516 -25.312 -5.188 1 95.12 89 SER A O 1
ATOM 676 N N . GLY A 1 90 ? 7.066 -24.141 -7.031 1 81.5 90 GLY A N 1
ATOM 677 C CA . GLY A 1 90 ? 8.289 -23.359 -6.953 1 81.5 90 GLY A CA 1
ATOM 678 C C . GLY A 1 90 ? 9.5 -24.078 -7.527 1 81.5 90 GLY A C 1
ATOM 679 O O . GLY A 1 90 ? 10.625 -23.594 -7.414 1 81.5 90 GLY A O 1
ATOM 680 N N . ALA A 1 91 ? 9.391 -25.172 -8.07 1 79.81 91 ALA A N 1
ATOM 681 C CA . ALA A 1 91 ? 10.477 -25.891 -8.742 1 79.81 91 ALA A CA 1
ATOM 682 C C . ALA A 1 91 ? 10.555 -25.516 -10.211 1 79.81 91 ALA A C 1
ATOM 684 O O . ALA A 1 91 ? 9.68 -24.812 -10.734 1 79.81 91 ALA A O 1
ATOM 685 N N . SER A 1 92 ? 11.68 -25.719 -10.742 1 87.69 92 SER A N 1
ATOM 686 C CA . SER A 1 92 ? 11.812 -25.594 -12.188 1 87.69 92 SER A CA 1
ATOM 687 C C . SER A 1 92 ? 11.945 -26.953 -12.852 1 87.69 92 SER A C 1
ATOM 689 O O . SER A 1 92 ? 12.508 -27.875 -12.273 1 87.69 92 SER A O 1
ATOM 691 N N . GLY A 1 93 ? 11.234 -27.094 -14.016 1 95.81 93 GLY A N 1
ATOM 692 C CA . GLY A 1 93 ? 11.523 -28.266 -14.812 1 95.81 93 GLY A CA 1
ATOM 693 C C . GLY A 1 93 ? 10.359 -29.234 -14.898 1 95.81 93 GLY A C 1
ATOM 694 O O . GLY A 1 93 ? 10.539 -30.406 -15.242 1 95.81 93 GLY A O 1
ATOM 695 N N . SER A 1 94 ? 9.203 -28.766 -14.578 1 97.62 94 SER A N 1
ATOM 696 C CA . SER A 1 94 ? 8.062 -29.688 -14.547 1 97.62 94 SER A CA 1
ATOM 697 C C . SER A 1 94 ? 7.621 -30.078 -15.953 1 97.62 94 SER A C 1
ATOM 699 O O . SER A 1 94 ? 6.844 -31.016 -16.125 1 97.62 94 SER A O 1
ATOM 701 N N . TYR A 1 95 ? 8.133 -29.344 -16.984 1 98.31 95 TYR A N 1
ATOM 702 C CA . TYR A 1 95 ? 7.824 -29.734 -18.344 1 98.31 95 TYR A CA 1
ATOM 703 C C . TYR A 1 95 ? 8.711 -30.891 -18.797 1 98.31 95 TYR A C 1
ATOM 705 O O . TYR A 1 95 ? 9.344 -30.812 -19.859 1 98.31 95 TYR A O 1
ATOM 713 N N . ALA A 1 96 ? 8.734 -31.953 -18.062 1 98.12 96 ALA A N 1
ATOM 714 C CA . ALA A 1 96 ? 9.57 -33.125 -18.312 1 98.12 96 ALA A CA 1
ATOM 715 C C . ALA A 1 96 ? 8.984 -34.375 -17.656 1 98.12 96 ALA A C 1
ATOM 717 O O . ALA A 1 96 ? 8.211 -34.281 -16.703 1 98.12 96 ALA A O 1
ATOM 718 N N . GLU A 1 97 ? 9.367 -35.5 -18.156 1 97.94 97 GLU A N 1
ATOM 719 C CA . GLU A 1 97 ? 8.867 -36.75 -17.594 1 97.94 97 GLU A CA 1
ATOM 720 C C . GLU A 1 97 ? 9.289 -36.906 -16.141 1 97.94 97 GLU A C 1
ATOM 722 O O . GLU A 1 97 ? 8.555 -37.5 -15.336 1 97.94 97 GLU A O 1
ATOM 727 N N . TYR A 1 98 ? 10.477 -36.406 -15.836 1 97.56 98 TYR A N 1
ATOM 728 C CA . TYR A 1 98 ? 10.984 -36.438 -14.469 1 97.56 98 TYR A CA 1
ATOM 729 C C . TYR A 1 98 ? 11.5 -35.062 -14.047 1 97.56 98 TYR A C 1
ATOM 731 O O . TYR A 1 98 ? 12.055 -34.344 -14.867 1 97.56 98 TYR A O 1
ATOM 739 N N . VAL A 1 99 ? 11.352 -34.781 -12.773 1 97.69 99 VAL A N 1
ATOM 740 C CA . VAL A 1 99 ? 11.859 -33.531 -12.211 1 97.69 99 VAL A CA 1
ATOM 741 C C . VAL A 1 99 ? 12.469 -33.812 -10.836 1 97.69 99 VAL A C 1
ATOM 743 O O . VAL A 1 99 ? 11.984 -34.656 -10.086 1 97.69 99 VAL A O 1
ATOM 746 N N . SER A 1 100 ? 13.562 -33.156 -10.578 1 97.06 100 SER A N 1
ATOM 747 C CA . SER A 1 100 ? 14.133 -33.125 -9.242 1 97.06 100 SER A CA 1
ATOM 748 C C . SER A 1 100 ? 13.703 -31.891 -8.469 1 97.06 100 SER A C 1
ATOM 750 O O . SER A 1 100 ? 13.836 -30.766 -8.969 1 97.06 100 SER A O 1
ATOM 752 N N . CYS A 1 101 ? 13.195 -32.094 -7.285 1 96 101 CYS A N 1
ATOM 753 C CA . CYS A 1 101 ? 12.703 -31 -6.457 1 96 101 CYS A CA 1
ATOM 754 C C . CYS A 1 101 ? 13.234 -31.125 -5.031 1 96 101 CYS A C 1
ATOM 756 O O . CYS A 1 101 ? 13.422 -32.219 -4.52 1 96 101 CYS A O 1
ATOM 758 N N . GLU A 1 102 ? 13.469 -29.922 -4.426 1 96 102 GLU A N 1
ATOM 759 C CA . GLU A 1 102 ? 13.695 -29.953 -2.984 1 96 102 GLU A CA 1
ATOM 760 C C . GLU A 1 102 ? 12.492 -30.531 -2.248 1 96 102 GLU A C 1
ATOM 762 O O . GLU A 1 102 ? 11.352 -30.219 -2.562 1 96 102 GLU A O 1
ATOM 767 N N . ALA A 1 103 ? 12.766 -31.328 -1.264 1 96.19 103 ALA A N 1
ATOM 768 C CA . ALA A 1 103 ? 11.703 -32.031 -0.554 1 96.19 103 ALA A CA 1
ATOM 769 C C . ALA A 1 103 ? 10.719 -31.062 0.082 1 96.19 103 ALA A C 1
ATOM 771 O O . ALA A 1 103 ? 9.523 -31.344 0.163 1 96.19 103 ALA A O 1
ATOM 772 N N . HIS A 1 104 ? 11.156 -29.906 0.46 1 94.19 104 HIS A N 1
ATOM 773 C CA . HIS A 1 104 ? 10.312 -28.953 1.169 1 94.19 104 HIS A CA 1
ATOM 774 C C . HIS A 1 104 ? 9.32 -28.297 0.222 1 94.19 104 HIS A C 1
ATOM 776 O O . HIS A 1 104 ? 8.383 -27.625 0.666 1 94.19 104 HIS A O 1
ATOM 782 N N . SER A 1 105 ? 9.477 -28.484 -1.047 1 95.56 105 SER A N 1
ATOM 783 C CA . SER A 1 105 ? 8.57 -27.906 -2.031 1 95.56 105 SER A CA 1
ATOM 784 C C . SER A 1 105 ? 7.602 -28.938 -2.578 1 95.56 105 SER A C 1
ATOM 786 O O . SER A 1 105 ? 6.895 -28.688 -3.557 1 95.56 105 SER A O 1
ATOM 788 N N . VAL A 1 106 ? 7.629 -30.078 -1.981 1 97.5 106 VAL A N 1
ATOM 789 C CA . VAL A 1 106 ? 6.816 -31.203 -2.439 1 97.5 106 VAL A CA 1
ATOM 790 C C . VAL A 1 106 ? 5.809 -31.578 -1.359 1 97.5 106 VAL A C 1
ATOM 792 O O . VAL A 1 106 ? 6.168 -31.734 -0.189 1 97.5 106 VAL A O 1
ATOM 795 N N . PHE A 1 107 ? 4.531 -31.828 -1.766 1 98 107 PHE A N 1
ATOM 796 C CA . PHE A 1 107 ? 3.441 -32 -0.816 1 98 107 PHE A CA 1
ATOM 797 C C . PHE A 1 107 ? 2.566 -33.188 -1.228 1 98 107 PHE A C 1
ATOM 799 O O . PHE A 1 107 ? 2.424 -33.469 -2.418 1 98 107 PHE A O 1
ATOM 806 N N . PRO A 1 108 ? 1.969 -33.812 -0.204 1 98 108 PRO A N 1
ATOM 807 C CA . PRO A 1 108 ? 1.092 -34.938 -0.551 1 98 108 PRO A CA 1
ATOM 808 C C . PRO A 1 108 ? -0.129 -34.5 -1.359 1 98 108 PRO A C 1
ATOM 810 O O . PRO A 1 108 ? -0.695 -33.438 -1.104 1 98 108 PRO A O 1
ATOM 813 N N . LEU A 1 109 ? -0.509 -35.281 -2.295 1 98.19 109 LEU A N 1
ATOM 814 C CA . LEU A 1 109 ? -1.701 -35.062 -3.102 1 98.19 109 LEU A CA 1
ATOM 815 C C . LEU A 1 109 ? -2.818 -36 -2.717 1 98.19 109 LEU A C 1
ATOM 817 O O . LEU A 1 109 ? -2.652 -37.219 -2.814 1 98.19 109 LEU A O 1
ATOM 821 N N . SER A 1 110 ? -3.938 -35.438 -2.324 1 96.75 110 SER A N 1
ATOM 822 C CA . SER A 1 110 ? -5.113 -36.25 -1.975 1 96.75 110 SER A CA 1
ATOM 823 C C . SER A 1 110 ? -5.547 -37.125 -3.137 1 96.75 110 SER A C 1
ATOM 825 O O . SER A 1 110 ? -5.461 -36.719 -4.297 1 96.75 110 SER A O 1
ATOM 827 N N . ASN A 1 111 ? -6.125 -38.25 -2.861 1 95.06 111 ASN A N 1
ATOM 828 C CA . ASN A 1 111 ? -6.652 -39.156 -3.873 1 95.06 111 ASN A CA 1
ATOM 829 C C . ASN A 1 111 ? -7.918 -38.594 -4.52 1 95.06 111 ASN A C 1
ATOM 831 O O . ASN A 1 111 ? -8.367 -39.094 -5.555 1 95.06 111 ASN A O 1
ATOM 835 N N . ARG A 1 112 ? -8.352 -37.5 -3.992 1 94.75 112 ARG A N 1
ATOM 836 C CA . ARG A 1 112 ? -9.555 -36.875 -4.512 1 94.75 112 ARG A CA 1
ATOM 837 C C . ARG A 1 112 ? -9.266 -36.125 -5.809 1 94.75 112 ARG A C 1
ATOM 839 O O . ARG A 1 112 ? -10.18 -35.75 -6.539 1 94.75 112 ARG A O 1
ATOM 846 N N . LEU A 1 113 ? -7.988 -35.938 -6.004 1 97.88 113 LEU A N 1
ATOM 847 C CA . LEU A 1 113 ? -7.637 -35.094 -7.148 1 97.88 113 LEU A CA 1
ATOM 848 C C . LEU A 1 113 ? -6.832 -35.906 -8.172 1 97.88 113 LEU A C 1
ATOM 850 O O . LEU A 1 113 ? -6.012 -36.75 -7.805 1 97.88 113 LEU A O 1
ATOM 854 N N . SER A 1 114 ? -7.121 -35.594 -9.445 1 97.62 114 SER A N 1
ATOM 855 C CA . SER A 1 114 ? -6.258 -36.062 -10.516 1 97.62 114 SER A CA 1
ATOM 856 C C . SER A 1 114 ? -4.918 -35.344 -10.516 1 97.62 114 SER A C 1
ATOM 858 O O . SER A 1 114 ? -4.738 -34.375 -9.789 1 97.62 114 SER A O 1
ATOM 860 N N . PHE A 1 115 ? -3.979 -35.875 -11.266 1 98.19 115 PHE A N 1
ATOM 861 C CA . PHE A 1 115 ? -2.701 -35.188 -11.398 1 98.19 115 PHE A CA 1
ATOM 862 C C . PHE A 1 115 ? -2.881 -33.844 -12.086 1 98.19 115 PHE A C 1
ATOM 864 O O . PHE A 1 115 ? -2.176 -32.875 -11.773 1 98.19 115 PHE A O 1
ATOM 871 N N . SER A 1 116 ? -3.863 -33.781 -13.031 1 98 116 SER A N 1
ATOM 872 C CA . SER A 1 116 ? -4.16 -32.469 -13.648 1 98 116 SER A CA 1
ATOM 873 C C . SER A 1 116 ? -4.605 -31.453 -12.609 1 98 116 SER A C 1
ATOM 875 O O . SER A 1 116 ? -4.109 -30.328 -12.586 1 98 116 SER A O 1
ATOM 877 N N . GLN A 1 117 ? -5.477 -31.859 -11.773 1 98.31 117 GLN A N 1
ATOM 878 C CA . GLN A 1 117 ? -5.941 -30.984 -10.711 1 98.31 117 GLN A CA 1
ATOM 879 C C . GLN A 1 117 ? -4.816 -30.672 -9.727 1 98.31 117 GLN A C 1
ATOM 881 O O . GLN A 1 117 ? -4.707 -29.547 -9.242 1 98.31 117 GLN A O 1
ATOM 886 N N . GLY A 1 118 ? -3.988 -31.656 -9.461 1 98.5 118 GLY A N 1
ATOM 887 C CA . GLY A 1 118 ? -2.838 -31.438 -8.602 1 98.5 118 GLY A CA 1
ATOM 888 C C . GLY A 1 118 ? -1.87 -30.406 -9.148 1 98.5 118 GLY A C 1
ATOM 889 O O . GLY A 1 118 ? -1.323 -29.594 -8.398 1 98.5 118 GLY A O 1
ATOM 890 N N . ALA A 1 119 ? -1.676 -30.422 -10.461 1 98.19 119 ALA A N 1
ATOM 891 C CA . ALA A 1 119 ? -0.757 -29.5 -11.117 1 98.19 119 ALA A CA 1
ATOM 892 C C . ALA A 1 119 ? -1.28 -28.062 -11.062 1 98.19 119 ALA A C 1
ATOM 894 O O . ALA A 1 119 ? -0.543 -27.109 -11.344 1 98.19 119 ALA A O 1
ATOM 895 N N . ALA A 1 120 ? -2.529 -27.922 -10.664 1 98.25 120 ALA A N 1
ATOM 896 C CA . ALA A 1 120 ? -3.162 -26.609 -10.586 1 98.25 120 ALA A CA 1
ATOM 897 C C . ALA A 1 120 ? -3.023 -26.016 -9.188 1 98.25 120 ALA A C 1
ATOM 899 O O . ALA A 1 120 ? -3.363 -24.859 -8.961 1 98.25 120 ALA A O 1
ATOM 900 N N . LEU A 1 121 ? -2.447 -26.734 -8.25 1 98.56 121 LEU A N 1
ATOM 901 C CA . LEU A 1 121 ? -2.439 -26.297 -6.859 1 98.56 121 LEU A CA 1
ATOM 902 C C . LEU A 1 121 ? -1.245 -25.391 -6.578 1 98.56 121 LEU A C 1
ATOM 904 O O . LEU A 1 121 ? -1.372 -24.406 -5.863 1 98.56 121 LEU A O 1
ATOM 908 N N . GLY A 1 122 ? -0.095 -25.703 -7.078 1 97.69 122 GLY A N 1
ATOM 909 C CA . GLY A 1 122 ? 1.158 -25.094 -6.664 1 97.69 122 GLY A CA 1
ATOM 910 C C . GLY A 1 122 ? 1.16 -23.578 -6.801 1 97.69 122 GLY A C 1
ATOM 911 O O . GLY A 1 122 ? 0.931 -22.859 -5.824 1 97.69 122 GLY A O 1
ATOM 912 N N . VAL A 1 123 ? 1.213 -23.078 -7.961 1 97.69 123 VAL A N 1
ATOM 913 C CA . VAL A 1 123 ? 1.383 -21.641 -8.188 1 97.69 123 VAL A CA 1
ATOM 914 C C . VAL A 1 123 ? 0.058 -20.922 -7.949 1 97.69 123 VAL A C 1
ATOM 916 O O . VAL A 1 123 ? -0.017 -20 -7.137 1 97.69 123 VAL A O 1
ATOM 919 N N . PRO A 1 124 ? -1.064 -21.406 -8.469 1 98.31 124 PRO A N 1
ATOM 920 C CA . PRO A 1 124 ? -2.295 -20.609 -8.344 1 98.31 124 PRO A CA 1
ATOM 921 C C . PRO A 1 124 ? -2.814 -20.547 -6.91 1 98.31 124 PRO A C 1
ATOM 923 O O . PRO A 1 124 ? -3.086 -19.469 -6.395 1 98.31 124 PRO A O 1
ATOM 926 N N . TYR A 1 125 ? -2.879 -21.672 -6.227 1 98.75 125 TYR A N 1
ATOM 927 C CA . TYR A 1 125 ? -3.488 -21.672 -4.902 1 98.75 125 TYR A CA 1
ATOM 928 C C . TYR A 1 125 ? -2.545 -21.078 -3.865 1 98.75 125 TYR A C 1
ATOM 930 O O . TYR A 1 125 ? -2.992 -20.453 -2.896 1 98.75 125 TYR A O 1
ATOM 938 N N . PHE A 1 126 ? -1.229 -21.281 -4.09 1 98.62 126 PHE A N 1
ATOM 939 C CA . PHE A 1 126 ? -0.267 -20.641 -3.201 1 98.62 126 PHE A CA 1
ATOM 940 C C . PHE A 1 126 ? -0.292 -19.125 -3.375 1 98.62 126 PHE A C 1
ATOM 942 O O . PHE A 1 126 ? -0.26 -18.391 -2.391 1 98.62 126 PHE A O 1
ATOM 949 N N . THR A 1 127 ? -0.373 -18.703 -4.598 1 98.44 127 THR A N 1
ATOM 950 C CA . THR A 1 127 ? -0.471 -17.266 -4.875 1 98.44 127 THR A CA 1
ATOM 951 C C . THR A 1 127 ? -1.76 -16.688 -4.297 1 98.44 127 THR A C 1
ATOM 953 O O . THR A 1 127 ? -1.746 -15.625 -3.68 1 98.44 127 THR A O 1
ATOM 956 N N . ALA A 1 128 ? -2.832 -17.375 -4.457 1 98.88 128 ALA A N 1
ATOM 957 C CA . ALA A 1 128 ? -4.129 -16.922 -3.963 1 98.88 128 ALA A CA 1
ATOM 958 C C . ALA A 1 128 ? -4.117 -16.781 -2.445 1 98.88 128 ALA A C 1
ATOM 960 O O . ALA A 1 128 ? -4.598 -15.773 -1.908 1 98.88 128 ALA A O 1
ATOM 961 N N . TYR A 1 129 ? -3.576 -17.797 -1.779 1 98.88 129 TYR A N 1
ATOM 962 C CA . TYR A 1 129 ? -3.506 -17.766 -0.323 1 98.88 129 TYR A CA 1
ATOM 963 C C . TYR A 1 129 ? -2.67 -16.578 0.15 1 98.88 129 TYR A C 1
ATOM 965 O O . TYR A 1 129 ? -3.061 -15.859 1.076 1 98.88 129 TYR A O 1
ATOM 973 N N . ARG A 1 130 ? -1.562 -16.453 -0.475 1 98.75 130 ARG A N 1
ATOM 974 C CA . ARG A 1 130 ? -0.678 -15.352 -0.115 1 98.75 130 ARG A CA 1
ATOM 975 C C . ARG A 1 130 ? -1.366 -14.008 -0.327 1 98.75 130 ARG A C 1
ATOM 977 O O . ARG A 1 130 ? -1.336 -13.141 0.552 1 98.75 130 ARG A O 1
ATOM 984 N N . ALA A 1 131 ? -2.008 -13.82 -1.432 1 98.88 131 ALA A N 1
ATOM 985 C CA . ALA A 1 131 ? -2.668 -12.562 -1.764 1 98.88 131 ALA A CA 1
ATOM 986 C C . ALA A 1 131 ? -3.799 -12.258 -0.785 1 98.88 131 ALA A C 1
ATOM 988 O O . ALA A 1 131 ? -3.877 -11.156 -0.238 1 98.88 131 ALA A O 1
ATOM 989 N N . LEU A 1 132 ? -4.633 -13.234 -0.518 1 98.94 132 LEU A N 1
ATOM 990 C CA . LEU A 1 132 ? -5.863 -13.023 0.235 1 98.94 132 LEU A CA 1
ATOM 991 C C . LEU A 1 132 ? -5.574 -12.906 1.728 1 98.94 132 LEU A C 1
ATOM 993 O O . LEU A 1 132 ? -6.113 -12.023 2.4 1 98.94 132 LEU A O 1
ATOM 997 N N . PHE A 1 133 ? -4.711 -13.773 2.221 1 98.88 133 PHE A N 1
ATOM 998 C CA . PHE A 1 133 ? -4.59 -13.883 3.67 1 98.88 133 PHE A CA 1
ATOM 999 C C . PHE A 1 133 ? -3.285 -13.25 4.148 1 98.88 133 PHE A C 1
ATOM 1001 O O . PHE A 1 133 ? -3.285 -12.445 5.086 1 98.88 133 PHE A O 1
ATOM 1008 N N . ILE A 1 134 ? -2.174 -13.633 3.562 1 98.75 134 ILE A N 1
ATOM 1009 C CA . ILE A 1 134 ? -0.886 -13.195 4.094 1 98.75 134 ILE A CA 1
ATOM 1010 C C . ILE A 1 134 ? -0.692 -11.703 3.814 1 98.75 134 ILE A C 1
ATOM 1012 O O . ILE A 1 134 ? -0.337 -10.938 4.715 1 98.75 134 ILE A O 1
ATOM 1016 N N . LYS A 1 135 ? -0.929 -11.273 2.594 1 98.69 135 LYS A N 1
ATOM 1017 C CA . LYS A 1 135 ? -0.76 -9.867 2.232 1 98.69 135 LYS A CA 1
ATOM 1018 C C . LYS A 1 135 ? -2.051 -9.086 2.451 1 98.69 135 LYS A C 1
ATOM 1020 O O . LYS A 1 135 ? -2.021 -7.961 2.963 1 98.69 135 LYS A O 1
ATOM 1025 N N . GLY A 1 136 ? -3.193 -9.664 2.123 1 98.75 136 GLY A N 1
ATOM 1026 C CA . GLY A 1 136 ? -4.469 -8.969 2.191 1 98.75 136 GLY A CA 1
ATOM 1027 C C . GLY A 1 136 ? -5.07 -8.961 3.584 1 98.75 136 GLY A C 1
ATOM 1028 O O . GLY A 1 136 ? -5.883 -8.094 3.912 1 98.75 136 GLY A O 1
ATOM 1029 N N . GLY A 1 137 ? -4.805 -10.047 4.395 1 98.75 137 GLY A N 1
ATOM 1030 C CA . GLY A 1 137 ? -5.344 -10.133 5.742 1 98.75 137 GLY A CA 1
ATOM 1031 C C . GLY A 1 137 ? -6.859 -10.203 5.773 1 98.75 137 GLY A C 1
ATOM 1032 O O . GLY A 1 137 ? -7.496 -9.633 6.664 1 98.75 137 GLY A O 1
ATOM 1033 N N . ALA A 1 138 ? -7.453 -10.781 4.82 1 98.81 138 ALA A N 1
ATOM 1034 C CA . ALA A 1 138 ? -8.906 -10.812 4.707 1 98.81 138 ALA A CA 1
ATOM 1035 C C . ALA A 1 138 ? -9.539 -11.492 5.918 1 98.81 138 ALA A C 1
ATOM 1037 O O . ALA A 1 138 ? -9.07 -12.547 6.363 1 98.81 138 ALA A O 1
ATOM 1038 N N . LYS A 1 139 ? -10.586 -10.883 6.441 1 98.69 139 LYS A N 1
ATOM 1039 C CA . LYS A 1 139 ? -11.367 -11.391 7.566 1 98.69 139 LYS A CA 1
ATOM 1040 C C . LYS A 1 139 ? -12.797 -11.703 7.148 1 98.69 139 LYS A C 1
ATOM 1042 O O . LYS A 1 139 ? -13.305 -11.141 6.176 1 98.69 139 LYS A O 1
ATOM 1047 N N . PRO A 1 140 ? -13.359 -12.648 7.895 1 98.62 140 PRO A N 1
ATOM 1048 C CA . PRO A 1 140 ? -14.766 -12.938 7.582 1 98.62 140 PRO A CA 1
ATOM 1049 C C . PRO A 1 140 ? -15.617 -11.672 7.492 1 98.62 140 PRO A C 1
ATOM 1051 O O . PRO A 1 140 ? -15.352 -10.688 8.195 1 98.62 140 PRO A O 1
ATOM 1054 N N . ALA A 1 141 ? -16.625 -11.672 6.605 1 98.31 141 ALA A N 1
ATOM 1055 C CA . ALA A 1 141 ? -17.625 -10.633 6.406 1 98.31 141 ALA A CA 1
ATOM 1056 C C . ALA A 1 141 ? -17.094 -9.492 5.555 1 98.31 141 ALA A C 1
ATOM 1058 O O . ALA A 1 141 ? -17.859 -8.672 5.043 1 98.31 141 ALA A O 1
ATOM 1059 N N . GLU A 1 142 ? -15.742 -9.406 5.391 1 98.75 142 GLU A N 1
ATOM 1060 C CA . GLU A 1 142 ? -15.188 -8.375 4.516 1 98.75 142 GLU A CA 1
ATOM 1061 C C . GLU A 1 142 ? -15.594 -8.602 3.064 1 98.75 142 GLU A C 1
ATOM 1063 O O . GLU A 1 142 ? -15.781 -9.75 2.639 1 98.75 142 GLU A O 1
ATOM 1068 N N . LYS A 1 143 ? -15.789 -7.527 2.393 1 98.81 143 LYS A N 1
ATOM 1069 C CA . LYS A 1 143 ? -16.125 -7.551 0.973 1 98.81 143 LYS A CA 1
ATOM 1070 C C . LYS A 1 143 ? -14.875 -7.668 0.11 1 98.81 143 LYS A C 1
ATOM 1072 O O . LYS A 1 143 ? -14.016 -6.781 0.123 1 98.81 143 LYS A O 1
ATOM 1077 N N . VAL A 1 144 ? -14.758 -8.742 -0.708 1 98.94 144 VAL A N 1
ATOM 1078 C CA . VAL A 1 144 ? -13.586 -9.039 -1.522 1 98.94 144 VAL A CA 1
ATOM 1079 C C . VAL A 1 144 ? -13.961 -8.992 -3.004 1 98.94 144 VAL A C 1
ATOM 1081 O O . VAL A 1 144 ? -14.844 -9.719 -3.451 1 98.94 144 VAL A O 1
ATOM 1084 N N . LEU A 1 145 ? -13.32 -8.102 -3.748 1 98.94 145 LEU A N 1
ATOM 1085 C CA . LEU A 1 145 ? -13.438 -8.086 -5.203 1 98.94 145 LEU A CA 1
ATOM 1086 C C . LEU A 1 145 ? -12.281 -8.852 -5.848 1 98.94 145 LEU A C 1
ATOM 1088 O O . LEU A 1 145 ? -11.117 -8.586 -5.551 1 98.94 145 LEU A O 1
ATOM 1092 N N . VAL A 1 146 ? -12.586 -9.758 -6.684 1 98.94 146 VAL A N 1
ATOM 1093 C CA . VAL A 1 146 ? -11.586 -10.531 -7.414 1 98.94 146 VAL A CA 1
ATOM 1094 C C . VAL A 1 146 ? -11.688 -10.234 -8.906 1 98.94 146 VAL A C 1
ATOM 1096 O O . VAL A 1 146 ? -12.602 -10.711 -9.586 1 98.94 146 VAL A O 1
ATOM 1099 N N . HIS A 1 147 ? -10.734 -9.461 -9.406 1 98.62 147 HIS A N 1
ATOM 1100 C CA . HIS A 1 147 ? -10.688 -9.227 -10.844 1 98.62 147 HIS A CA 1
ATOM 1101 C C . HIS A 1 147 ? -10.234 -10.469 -11.594 1 98.62 147 HIS A C 1
ATOM 1103 O O . HIS A 1 147 ? -9.258 -11.117 -11.211 1 98.62 147 HIS A O 1
ATOM 1109 N N . GLY A 1 148 ? -10.867 -10.742 -12.781 1 97.81 148 GLY A N 1
ATOM 1110 C CA . GLY A 1 148 ? -10.508 -11.945 -13.508 1 97.81 148 GLY A CA 1
ATOM 1111 C C . GLY A 1 148 ? -10.688 -13.211 -12.688 1 97.81 148 GLY A C 1
ATOM 1112 O O . GLY A 1 148 ? -9.781 -14.055 -12.633 1 97.81 148 GLY A O 1
ATOM 1113 N N . ALA A 1 149 ? -11.812 -13.344 -12.117 1 98.75 149 ALA A N 1
ATOM 1114 C CA . ALA A 1 149 ? -12.039 -14.391 -11.117 1 98.75 149 ALA A CA 1
ATOM 1115 C C . ALA A 1 149 ? -12.117 -15.766 -11.773 1 98.75 149 ALA A C 1
ATOM 1117 O O . ALA A 1 149 ? -11.992 -16.781 -11.094 1 98.75 149 ALA A O 1
ATOM 1118 N N . SER A 1 150 ? -12.266 -15.789 -13.047 1 98.62 150 SER A N 1
ATOM 1119 C CA . SER A 1 150 ? -12.445 -17.062 -13.727 1 98.62 150 SER A CA 1
ATOM 1120 C C . SER A 1 150 ? -11.102 -17.719 -14.031 1 98.62 150 SER A C 1
ATOM 1122 O O . SER A 1 150 ? -11.047 -18.875 -14.453 1 98.62 150 SER A O 1
ATOM 1124 N N . GLY A 1 151 ? -10.047 -17 -13.828 1 97.94 151 GLY A N 1
ATOM 1125 C CA . GLY A 1 151 ? -8.727 -17.578 -14.008 1 97.94 151 GLY A CA 1
ATOM 1126 C C . GLY A 1 151 ? -8.32 -18.484 -12.867 1 97.94 151 GLY A C 1
ATOM 1127 O O . GLY A 1 151 ? -9.055 -18.641 -11.891 1 97.94 151 GLY A O 1
ATOM 1128 N N . ALA A 1 152 ? -7.133 -19.062 -12.992 1 98 152 ALA A N 1
ATOM 1129 C CA . ALA A 1 152 ? -6.672 -20.062 -12.023 1 98 152 ALA A CA 1
ATOM 1130 C C . ALA A 1 152 ? -6.52 -19.438 -10.641 1 98 152 ALA A C 1
ATOM 1132 O O . ALA A 1 152 ? -7.066 -19.953 -9.656 1 98 152 ALA A O 1
ATOM 1133 N N . VAL A 1 153 ? -5.809 -18.328 -10.547 1 98.56 153 VAL A N 1
ATOM 1134 C CA . VAL A 1 153 ? -5.633 -17.656 -9.258 1 98.56 153 VAL A CA 1
ATOM 1135 C C . VAL A 1 153 ? -6.965 -17.094 -8.781 1 98.56 153 VAL A C 1
ATOM 1137 O O . VAL A 1 153 ? -7.301 -17.188 -7.598 1 98.56 153 VAL A O 1
ATOM 1140 N N . GLY A 1 154 ? -7.73 -16.531 -9.695 1 98.75 154 GLY A N 1
ATOM 1141 C CA . GLY A 1 154 ? -9.023 -15.961 -9.352 1 98.75 154 GLY A CA 1
ATOM 1142 C C . GLY A 1 154 ? -9.977 -16.969 -8.734 1 98.75 154 GLY A C 1
ATOM 1143 O O . GLY A 1 154 ? -10.609 -16.688 -7.711 1 98.75 154 GLY A O 1
ATOM 1144 N N . LEU A 1 155 ? -10.086 -18.109 -9.344 1 98.88 155 LEU A N 1
ATOM 1145 C CA . LEU A 1 155 ? -10.977 -19.141 -8.82 1 98.88 155 LEU A CA 1
ATOM 1146 C C . LEU A 1 155 ? -10.492 -19.625 -7.457 1 98.88 155 LEU A C 1
ATOM 1148 O O . LEU A 1 155 ? -11.305 -19.891 -6.566 1 98.88 155 LEU A O 1
ATOM 1152 N N . ALA A 1 156 ? -9.195 -19.75 -7.32 1 98.88 156 ALA A N 1
ATOM 1153 C CA . ALA A 1 156 ? -8.633 -20.156 -6.031 1 98.88 156 ALA A CA 1
ATOM 1154 C C . ALA A 1 156 ? -9 -19.141 -4.941 1 98.88 156 ALA A C 1
ATOM 1156 O O . ALA A 1 156 ? -9.445 -19.531 -3.855 1 98.88 156 ALA A O 1
ATOM 1157 N N . VAL A 1 157 ? -8.852 -17.859 -5.23 1 98.94 157 VAL A N 1
ATOM 1158 C CA . VAL A 1 157 ? -9.211 -16.812 -4.281 1 98.94 157 VAL A CA 1
ATOM 1159 C C . VAL A 1 157 ? -10.695 -16.891 -3.945 1 98.94 157 VAL A C 1
ATOM 1161 O O . VAL A 1 157 ? -11.086 -16.797 -2.777 1 98.94 157 VAL A O 1
ATOM 1164 N N . THR A 1 158 ? -11.516 -17.078 -4.953 1 98.94 158 THR A N 1
ATOM 1165 C CA . THR A 1 158 ? -12.961 -17.141 -4.77 1 98.94 158 THR A CA 1
ATOM 1166 C C . THR A 1 158 ? -13.344 -18.266 -3.824 1 98.94 158 THR A C 1
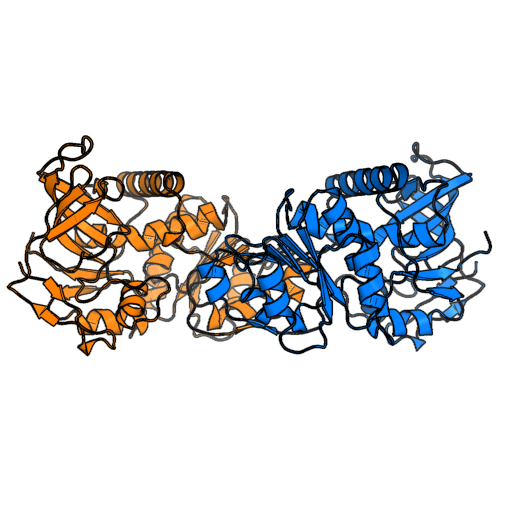ATOM 1168 O O . THR A 1 158 ? -14.141 -18.062 -2.904 1 98.94 158 THR A O 1
ATOM 1171 N N . GLN A 1 159 ? -12.75 -19.406 -4.004 1 98.88 159 GLN A N 1
ATOM 1172 C CA . GLN A 1 159 ? -13.023 -20.547 -3.145 1 98.88 159 GLN A CA 1
ATOM 1173 C C . GLN A 1 159 ? -12.602 -20.281 -1.705 1 98.88 159 GLN A C 1
ATOM 1175 O O . GLN A 1 159 ? -13.367 -20.5 -0.77 1 98.88 159 GLN A O 1
ATOM 1180 N N . TRP A 1 160 ? -11.391 -19.781 -1.517 1 98.81 160 TRP A N 1
ATOM 1181 C CA . TRP A 1 160 ? -10.875 -19.484 -0.185 1 98.81 160 TRP A CA 1
ATOM 1182 C C . TRP A 1 160 ? -11.727 -18.422 0.506 1 98.81 160 TRP A C 1
ATOM 1184 O O . TRP A 1 160 ? -12.078 -18.562 1.679 1 98.81 160 TRP A O 1
ATOM 1194 N N . ALA A 1 161 ? -12.008 -17.359 -0.218 1 98.88 161 ALA A N 1
ATOM 1195 C CA . ALA A 1 161 ? -12.773 -16.25 0.355 1 98.88 161 ALA A CA 1
ATOM 1196 C C . ALA A 1 161 ? -14.156 -16.719 0.793 1 98.88 161 ALA A C 1
ATOM 1198 O O . ALA A 1 161 ? -14.625 -16.359 1.877 1 98.88 161 ALA A O 1
ATOM 1199 N N . ARG A 1 162 ? -14.766 -17.5 -0.056 1 98.69 162 ARG A N 1
ATOM 1200 C CA . ARG A 1 162 ? -16.062 -18.062 0.305 1 98.69 162 ARG A CA 1
ATOM 1201 C C . ARG A 1 162 ? -15.969 -18.891 1.583 1 98.69 162 ARG A C 1
ATOM 1203 O O . ARG A 1 162 ? -16.766 -18.719 2.504 1 98.69 162 ARG A O 1
ATOM 1210 N N . ALA A 1 163 ? -15.031 -19.734 1.609 1 98.56 163 ALA A N 1
ATOM 1211 C CA . ALA A 1 163 ? -14.859 -20.625 2.762 1 98.56 163 ALA A CA 1
ATOM 1212 C C . ALA A 1 163 ? -14.57 -19.812 4.027 1 98.56 163 ALA A C 1
ATOM 1214 O O . ALA A 1 163 ? -14.953 -20.219 5.125 1 98.56 163 ALA A O 1
ATOM 1215 N N . ASN A 1 164 ? -13.891 -18.703 3.887 1 98.25 164 ASN A N 1
ATOM 1216 C CA . ASN A 1 164 ? -13.508 -17.859 5.012 1 98.25 164 ASN A CA 1
ATOM 1217 C C . ASN A 1 164 ? -14.672 -16.984 5.484 1 98.25 164 ASN A C 1
ATOM 1219 O O . ASN A 1 164 ? -14.562 -16.281 6.488 1 98.25 164 ASN A O 1
ATOM 1223 N N . GLY A 1 165 ? -15.805 -16.938 4.766 1 98.69 165 GLY A N 1
ATOM 1224 C CA . GLY A 1 165 ? -16.969 -16.172 5.16 1 98.69 165 GLY A CA 1
ATOM 1225 C C . GLY A 1 165 ? -16.953 -14.75 4.609 1 98.69 165 GLY A C 1
ATOM 1226 O O . GLY A 1 165 ? -17.656 -13.875 5.125 1 98.69 165 GLY A O 1
ATOM 1227 N N . ASN A 1 166 ? -16.203 -14.523 3.566 1 98.75 166 ASN A N 1
ATOM 1228 C CA . ASN A 1 166 ? -16.203 -13.227 2.908 1 98.75 166 ASN A CA 1
ATOM 1229 C C . ASN A 1 166 ? -17.406 -13.055 1.985 1 98.75 166 ASN A C 1
ATOM 1231 O O . ASN A 1 166 ? -18.031 -14.047 1.585 1 98.75 166 ASN A O 1
ATOM 1235 N N . VAL A 1 167 ? -17.734 -11.781 1.735 1 98.69 167 VAL A N 1
ATOM 1236 C CA . VAL A 1 167 ? -18.625 -11.445 0.626 1 98.69 167 VAL A CA 1
ATOM 1237 C C . VAL A 1 167 ? -17.812 -11.305 -0.66 1 98.69 167 VAL A C 1
ATOM 1239 O O . VAL A 1 167 ? -17.094 -10.32 -0.845 1 98.69 167 VAL A O 1
ATOM 1242 N N . VAL A 1 168 ? -18.031 -12.258 -1.556 1 98.88 168 VAL A N 1
ATOM 1243 C CA . VAL A 1 168 ? -17.125 -12.352 -2.701 1 98.88 168 VAL A CA 1
ATOM 1244 C C . VAL A 1 168 ? -17.828 -11.812 -3.949 1 98.88 168 VAL A C 1
ATOM 1246 O O . VAL A 1 168 ? -18.938 -12.234 -4.281 1 98.88 168 VAL A O 1
ATOM 1249 N N . VAL A 1 169 ? -17.188 -10.867 -4.598 1 98.94 169 VAL A N 1
ATOM 1250 C CA . VAL A 1 169 ? -17.578 -10.352 -5.902 1 98.94 169 VAL A CA 1
ATOM 1251 C C . VAL A 1 169 ? -16.5 -10.68 -6.934 1 98.94 169 VAL A C 1
ATOM 1253 O O . VAL A 1 169 ? -15.328 -10.391 -6.723 1 98.94 169 VAL A O 1
ATOM 1256 N N . GLY A 1 170 ? -16.891 -11.344 -8.008 1 98.88 170 GLY A N 1
ATOM 1257 C CA . GLY A 1 170 ? -15.945 -11.688 -9.047 1 98.88 170 GLY A CA 1
ATOM 1258 C C . GLY A 1 170 ? -16.266 -11.062 -10.391 1 98.88 170 GLY A C 1
ATOM 1259 O O . GLY A 1 170 ? -17.422 -10.703 -10.648 1 98.88 170 GLY A O 1
ATOM 1260 N N . THR A 1 171 ? -15.219 -10.891 -11.172 1 98.75 171 THR A N 1
ATOM 1261 C CA . THR A 1 171 ? -15.445 -10.438 -12.539 1 98.75 171 THR A CA 1
ATOM 1262 C C . THR A 1 171 ? -14.898 -11.445 -13.547 1 98.75 171 THR A C 1
ATOM 1264 O O . THR A 1 171 ? -13.938 -12.164 -13.25 1 98.75 171 THR A O 1
ATOM 1267 N N . ALA A 1 172 ? -15.516 -11.5 -14.672 1 98.31 172 ALA A N 1
ATOM 1268 C CA . ALA A 1 172 ? -15.078 -12.273 -15.828 1 98.31 172 ALA A CA 1
ATOM 1269 C C . ALA A 1 172 ? -15.516 -11.609 -17.125 1 98.31 172 ALA A C 1
ATOM 1271 O O . ALA A 1 172 ? -16.297 -10.641 -17.109 1 98.31 172 ALA A O 1
ATOM 1272 N N . GLY A 1 173 ? -15.016 -12.133 -18.234 1 97.12 173 GLY A N 1
ATOM 1273 C CA . GLY A 1 173 ? -15.273 -11.461 -19.5 1 97.12 173 GLY A CA 1
ATOM 1274 C C . GLY A 1 173 ? -16.266 -12.211 -20.375 1 97.12 173 GLY A C 1
ATOM 1275 O O . GLY A 1 173 ? -16.656 -11.719 -21.438 1 97.12 173 GLY A O 1
ATOM 1276 N N . THR A 1 174 ? -16.625 -13.438 -20.031 1 97.38 174 THR A N 1
ATOM 1277 C CA . THR A 1 174 ? -17.578 -14.258 -20.781 1 97.38 174 THR A CA 1
ATOM 1278 C C . THR A 1 174 ? -18.641 -14.836 -19.844 1 97.38 174 THR A C 1
ATOM 1280 O O . THR A 1 174 ? -18.453 -14.891 -18.641 1 97.38 174 THR A O 1
ATOM 1283 N N . GLN A 1 175 ? -19.75 -15.242 -20.516 1 97.62 175 GLN A N 1
ATOM 1284 C CA . GLN A 1 175 ? -20.812 -15.867 -19.734 1 97.62 175 GLN A CA 1
ATOM 1285 C C . GLN A 1 175 ? -20.328 -17.156 -19.062 1 97.62 175 GLN A C 1
ATOM 1287 O O . GLN A 1 175 ? -20.641 -17.422 -17.906 1 97.62 175 GLN A O 1
ATOM 1292 N N . GLN A 1 176 ? -19.562 -17.891 -19.766 1 97.44 176 GLN A N 1
ATOM 1293 C CA . GLN A 1 176 ? -19.016 -19.125 -19.219 1 97.44 176 GLN A CA 1
ATOM 1294 C C . GLN A 1 176 ? -18.125 -18.844 -18.016 1 97.44 176 GLN A C 1
ATOM 1296 O O . GLN A 1 176 ? -18.203 -19.547 -17 1 97.44 176 GLN A O 1
ATOM 1301 N N . GLY A 1 177 ? -17.312 -17.828 -18.188 1 98.06 177 GLY A N 1
ATOM 1302 C CA . GLY A 1 177 ? -16.484 -17.438 -17.062 1 98.06 177 GLY A CA 1
ATOM 1303 C C . GLY A 1 177 ? -17.297 -16.984 -15.867 1 98.06 177 GLY A C 1
ATOM 1304 O O . GLY A 1 177 ? -16.984 -17.359 -14.727 1 98.06 177 GLY A O 1
ATOM 1305 N N . MET A 1 178 ? -18.312 -16.203 -16.094 1 98.56 178 MET A N 1
ATOM 1306 C CA . MET A 1 178 ? -19.156 -15.719 -15.008 1 98.56 178 MET A CA 1
ATOM 1307 C C . MET A 1 178 ? -19.844 -16.875 -14.289 1 98.56 178 MET A C 1
ATOM 1309 O O . MET A 1 178 ? -19.922 -16.891 -13.062 1 98.56 178 MET A O 1
ATOM 1313 N N . ASP A 1 179 ? -20.281 -17.828 -15.047 1 98.56 179 ASP A N 1
ATOM 1314 C CA . ASP A 1 179 ? -20.922 -19 -14.469 1 98.56 179 ASP A CA 1
ATOM 1315 C C . ASP A 1 179 ? -19.953 -19.781 -13.586 1 98.56 179 ASP A C 1
ATOM 1317 O O . ASP A 1 179 ? -20.312 -20.25 -12.508 1 98.56 179 ASP A O 1
ATOM 1321 N N . LEU A 1 180 ? -18.781 -19.875 -14.086 1 98.38 180 LEU A N 1
ATOM 1322 C CA . LEU A 1 180 ? -17.75 -20.578 -13.344 1 98.38 180 LEU A CA 1
ATOM 1323 C C . LEU A 1 180 ? -17.453 -19.875 -12.023 1 98.38 180 LEU A C 1
ATOM 1325 O O . LEU A 1 180 ? -17.312 -20.516 -10.984 1 98.38 180 LEU A O 1
ATOM 1329 N N . VAL A 1 181 ? -17.328 -18.594 -12.055 1 98.81 181 VAL A N 1
ATOM 1330 C CA . VAL A 1 181 ? -17.047 -17.781 -10.875 1 98.81 181 VAL A CA 1
ATOM 1331 C C . VAL A 1 181 ? -18.156 -17.953 -9.852 1 98.81 181 VAL A C 1
ATOM 1333 O O . VAL A 1 181 ? -17.906 -18.156 -8.664 1 98.81 181 VAL A O 1
ATOM 1336 N N . LYS A 1 182 ? -19.344 -17.922 -10.305 1 98.69 182 LYS A N 1
ATOM 1337 C CA . LYS A 1 182 ? -20.5 -18.109 -9.422 1 98.69 182 LYS A CA 1
ATOM 1338 C C . LYS A 1 182 ? -20.5 -19.5 -8.789 1 98.69 182 LYS A C 1
ATOM 1340 O O . LYS A 1 182 ? -20.703 -19.641 -7.582 1 98.69 182 LYS A O 1
ATOM 1345 N N . LYS A 1 183 ? -20.219 -20.469 -9.578 1 98.38 183 LYS A N 1
ATOM 1346 C CA . LYS A 1 183 ? -20.203 -21.859 -9.125 1 98.38 183 LYS A CA 1
ATOM 1347 C C . LYS A 1 183 ? -19.125 -22.062 -8.055 1 98.38 183 LYS A C 1
ATOM 1349 O O . LYS A 1 183 ? -19.266 -22.938 -7.199 1 98.38 183 LYS A O 1
ATOM 1354 N N . ASN A 1 184 ? -18.172 -21.203 -8.07 1 98.38 184 ASN A N 1
ATOM 1355 C CA . ASN A 1 184 ? -17.047 -21.406 -7.16 1 98.38 184 ASN A CA 1
ATOM 1356 C C . ASN A 1 184 ? -17.156 -20.5 -5.934 1 98.38 184 ASN A C 1
ATOM 1358 O O . ASN A 1 184 ? -16.234 -20.422 -5.133 1 98.38 184 ASN A O 1
ATOM 1362 N N . GLY A 1 185 ? -18.25 -19.734 -5.797 1 98.38 185 GLY A N 1
ATOM 1363 C CA . GLY A 1 185 ? -18.469 -19.188 -4.469 1 98.38 185 GLY A CA 1
ATOM 1364 C C . GLY A 1 185 ? -18.734 -17.688 -4.477 1 98.38 185 GLY A C 1
ATOM 1365 O O . GLY A 1 185 ? -19.062 -17.109 -3.438 1 98.38 185 GLY A O 1
ATOM 1366 N N . ALA A 1 186 ? -18.703 -17.047 -5.609 1 98.81 186 ALA A N 1
ATOM 1367 C CA . ALA A 1 186 ? -18.969 -15.609 -5.645 1 98.81 186 ALA A CA 1
ATOM 1368 C C . ALA A 1 186 ? -20.453 -15.328 -5.422 1 98.81 186 ALA A C 1
ATOM 1370 O O . ALA A 1 186 ? -21.312 -16.016 -5.969 1 98.81 186 ALA A O 1
ATOM 1371 N N . LEU A 1 187 ? -20.703 -14.398 -4.609 1 98.69 187 LEU A N 1
ATOM 1372 C CA . LEU A 1 187 ? -22.078 -13.961 -4.387 1 98.69 187 LEU A CA 1
ATOM 1373 C C . LEU A 1 187 ? -22.594 -13.148 -5.574 1 98.69 187 LEU A C 1
ATOM 1375 O O . LEU A 1 187 ? -23.75 -13.305 -5.988 1 98.69 187 LEU A O 1
ATOM 1379 N N . PHE A 1 188 ? -21.766 -12.242 -6.074 1 98.69 188 PHE A N 1
ATOM 1380 C CA . PHE A 1 188 ? -22.062 -11.438 -7.254 1 98.69 188 PHE A CA 1
ATOM 1381 C C . PHE A 1 188 ? -20.969 -11.602 -8.305 1 98.69 188 PHE A C 1
ATOM 1383 O O . PHE A 1 188 ? -19.797 -11.781 -7.973 1 98.69 188 PHE A O 1
ATOM 1390 N N . VAL A 1 189 ? -21.391 -11.586 -9.531 1 98.81 189 VAL A N 1
ATOM 1391 C CA . VAL A 1 189 ? -20.453 -11.68 -10.648 1 98.81 189 VAL A CA 1
ATOM 1392 C C . VAL A 1 189 ? -20.797 -10.625 -11.703 1 98.81 189 VAL A C 1
ATOM 1394 O O . VAL A 1 189 ? -21.984 -10.406 -12 1 98.81 189 VAL A O 1
ATOM 1397 N N . PHE A 1 190 ? -19.797 -9.961 -12.234 1 98.81 190 PHE A N 1
ATOM 1398 C CA . PHE A 1 190 ? -20.016 -8.922 -13.234 1 98.81 190 PHE A CA 1
ATOM 1399 C C . PHE A 1 190 ? -19.125 -9.141 -14.445 1 98.81 190 PHE A C 1
ATOM 1401 O O . PHE A 1 190 ? -18 -9.648 -14.312 1 98.81 190 PHE A O 1
ATOM 1408 N N . ASN A 1 191 ? -19.594 -8.781 -15.609 1 98.5 191 ASN A N 1
ATOM 1409 C CA . ASN A 1 191 ? -18.828 -8.797 -16.844 1 98.5 191 ASN A CA 1
ATOM 1410 C C . ASN A 1 191 ? -17.953 -7.551 -16.969 1 98.5 191 ASN A C 1
ATOM 1412 O O . ASN A 1 191 ? -18.453 -6.445 -17.172 1 98.5 191 ASN A O 1
ATOM 1416 N N . HIS A 1 192 ? -16.656 -7.754 -16.875 1 97.19 192 HIS A N 1
ATOM 1417 C CA . HIS A 1 192 ? -15.773 -6.586 -16.828 1 97.19 192 HIS A CA 1
ATOM 1418 C C . HIS A 1 192 ? -15.617 -5.969 -18.219 1 97.19 192 HIS A C 1
ATOM 1420 O O . HIS A 1 192 ? -14.852 -5.02 -18.391 1 97.19 192 HIS A O 1
ATOM 1426 N N . ARG A 1 193 ? -16.297 -6.488 -19.188 1 96.06 193 ARG A N 1
ATOM 1427 C CA . ARG A 1 193 ? -16.344 -5.891 -20.516 1 96.06 193 ARG A CA 1
ATOM 1428 C C . ARG A 1 193 ? -17.5 -4.906 -20.641 1 96.06 193 ARG A C 1
ATOM 1430 O O . ARG A 1 193 ? -17.562 -4.133 -21.594 1 96.06 193 ARG A O 1
ATOM 1437 N N . GLU A 1 194 ? -18.328 -4.922 -19.719 1 96.94 194 GLU A N 1
ATOM 1438 C CA . GLU A 1 194 ? -19.453 -4.008 -19.719 1 96.94 194 GLU A CA 1
ATOM 1439 C C . GLU A 1 194 ? -19.109 -2.684 -19.047 1 96.94 194 GLU A C 1
ATOM 1441 O O . GLU A 1 194 ? -18.406 -2.66 -18.031 1 96.94 194 GLU A O 1
ATOM 1446 N N . LYS A 1 195 ? -19.672 -1.647 -19.562 1 95.75 195 LYS A N 1
ATOM 1447 C CA . LYS A 1 195 ? -19.438 -0.321 -19 1 95.75 195 LYS A CA 1
ATOM 1448 C C . LYS A 1 195 ? -20.078 -0.194 -17.625 1 95.75 195 LYS A C 1
ATOM 1450 O O . LYS A 1 195 ? -21.203 -0.643 -17.406 1 95.75 195 LYS A O 1
ATOM 1455 N N . GLY A 1 196 ? -19.375 0.361 -16.766 1 97.31 196 GLY A N 1
ATOM 1456 C CA . GLY A 1 196 ? -19.906 0.671 -15.453 1 97.31 196 GLY A CA 1
ATOM 1457 C C . GLY A 1 196 ? -19.953 -0.531 -14.531 1 97.31 196 GLY A C 1
ATOM 1458 O O . GLY A 1 196 ? -20.562 -0.468 -13.453 1 97.31 196 GLY A O 1
ATOM 1459 N N . TYR A 1 197 ? -19.391 -1.644 -14.914 1 98 197 TYR A N 1
ATOM 1460 C CA . TYR A 1 197 ? -19.5 -2.877 -14.148 1 98 197 TYR A CA 1
ATOM 1461 C C . TYR A 1 197 ? -18.953 -2.689 -12.742 1 98 197 TYR A C 1
ATOM 1463 O O . TYR A 1 197 ? -19.469 -3.26 -11.773 1 98 197 TYR A O 1
ATOM 1471 N N . LEU A 1 198 ? -17.922 -1.893 -12.617 1 97.94 198 LEU A N 1
ATOM 1472 C CA . LEU A 1 198 ? -17.234 -1.75 -11.336 1 97.94 198 LEU A CA 1
ATOM 1473 C C . LEU A 1 198 ? -18.078 -0.963 -10.344 1 97.94 198 LEU A C 1
ATOM 1475 O O . LEU A 1 198 ? -18.188 -1.336 -9.172 1 97.94 198 LEU A O 1
ATOM 1479 N N . GLU A 1 199 ? -18.672 0.118 -10.781 1 97.06 199 GLU A N 1
ATOM 1480 C CA . GLU A 1 199 ? -19.609 0.878 -9.945 1 97.06 199 GLU A CA 1
ATOM 1481 C C . GLU A 1 199 ? -20.781 0.02 -9.516 1 97.06 199 GLU A C 1
ATOM 1483 O O . GLU A 1 199 ? -21.219 0.082 -8.367 1 97.06 199 GLU A O 1
ATOM 1488 N N . LYS A 1 200 ? -21.312 -0.739 -10.484 1 97.81 200 LYS A N 1
ATOM 1489 C CA . LYS A 1 200 ? -22.406 -1.652 -10.18 1 97.81 200 LYS A CA 1
ATOM 1490 C C . LYS A 1 200 ? -21.984 -2.682 -9.133 1 97.81 200 LYS A C 1
ATOM 1492 O O . LYS A 1 200 ? -22.781 -3.041 -8.258 1 97.81 200 LYS A O 1
ATOM 1497 N N . ALA A 1 201 ? -20.781 -3.145 -9.227 1 98.38 201 ALA A N 1
ATOM 1498 C CA . ALA A 1 201 ? -20.266 -4.105 -8.258 1 98.38 201 ALA A CA 1
ATOM 1499 C C . ALA A 1 201 ? -20.188 -3.5 -6.863 1 98.38 201 ALA A C 1
ATOM 1501 O O . ALA A 1 201 ? -20.562 -4.145 -5.879 1 98.38 201 ALA A O 1
ATOM 1502 N N . ALA A 1 202 ? -19.688 -2.307 -6.781 1 97.75 202 ALA A N 1
ATOM 1503 C CA . ALA A 1 202 ? -19.594 -1.624 -5.496 1 97.75 202 ALA A CA 1
ATOM 1504 C C . ALA A 1 202 ? -20.984 -1.417 -4.887 1 97.75 202 ALA A C 1
ATOM 1506 O O . ALA A 1 202 ? -21.172 -1.608 -3.686 1 97.75 202 ALA A O 1
ATOM 1507 N N . GLU A 1 203 ? -21.922 -1.037 -5.688 1 97.5 203 GLU A N 1
ATOM 1508 C CA . GLU A 1 203 ? -23.297 -0.838 -5.23 1 97.5 203 GLU A CA 1
ATOM 1509 C C . GLU A 1 203 ? -23.906 -2.139 -4.707 1 97.5 203 GLU A C 1
ATOM 1511 O O . GLU A 1 203 ? -24.641 -2.135 -3.725 1 97.5 203 GLU A O 1
ATOM 1516 N N . ALA A 1 204 ? -23.594 -3.203 -5.34 1 97.25 204 ALA A N 1
ATOM 1517 C CA . ALA A 1 204 ? -24.156 -4.504 -5.008 1 97.25 204 ALA A CA 1
ATOM 1518 C C . ALA A 1 204 ? -23.766 -4.93 -3.596 1 97.25 204 ALA A C 1
ATOM 1520 O O . ALA A 1 204 ? -24.484 -5.711 -2.957 1 97.25 204 ALA A O 1
ATOM 1521 N N . VAL A 1 205 ? -22.672 -4.406 -3.09 1 95.88 205 VAL A N 1
ATOM 1522 C CA . VAL A 1 205 ? -22.234 -4.824 -1.763 1 95.88 205 VAL A CA 1
ATOM 1523 C C . VAL A 1 205 ? -22.484 -3.699 -0.76 1 95.88 205 VAL A C 1
ATOM 1525 O O . VAL A 1 205 ? -21.828 -3.641 0.287 1 95.88 205 VAL A O 1
ATOM 1528 N N . GLY A 1 206 ? -23.281 -2.691 -0.963 1 93.62 206 GLY A N 1
ATOM 1529 C CA . GLY A 1 206 ? -23.734 -1.713 0.011 1 93.62 206 GLY A CA 1
ATOM 1530 C C . GLY A 1 206 ? -23.188 -0.319 -0.245 1 93.62 206 GLY A C 1
ATOM 1531 O O . GLY A 1 206 ? -23.516 0.623 0.479 1 93.62 206 GLY A O 1
ATOM 1532 N N . GLY A 1 207 ? -22.25 -0.171 -1.151 1 90.81 207 GLY A N 1
ATOM 1533 C CA . GLY A 1 207 ? -21.844 1.156 -1.575 1 90.81 207 GLY A CA 1
ATOM 1534 C C . GLY A 1 207 ? -20.703 1.717 -0.746 1 90.81 207 GLY A C 1
ATOM 1535 O O . GLY A 1 207 ? -20.141 2.771 -1.071 1 90.81 207 GLY A O 1
ATOM 1536 N N . GLU A 1 208 ? -20.266 1.085 0.35 1 93.31 208 GLU A N 1
ATOM 1537 C CA . GLU A 1 208 ? -19.203 1.592 1.211 1 93.31 208 GLU A CA 1
ATOM 1538 C C . GLU A 1 208 ? -17.828 1.265 0.639 1 93.31 208 GLU A C 1
ATOM 1540 O O . GLU A 1 208 ? -16.812 1.756 1.134 1 93.31 208 GLU A O 1
ATOM 1545 N N . GLY A 1 209 ? -17.797 0.41 -0.404 1 96.94 209 GLY A N 1
ATOM 1546 C CA . GLY A 1 209 ? -16.562 0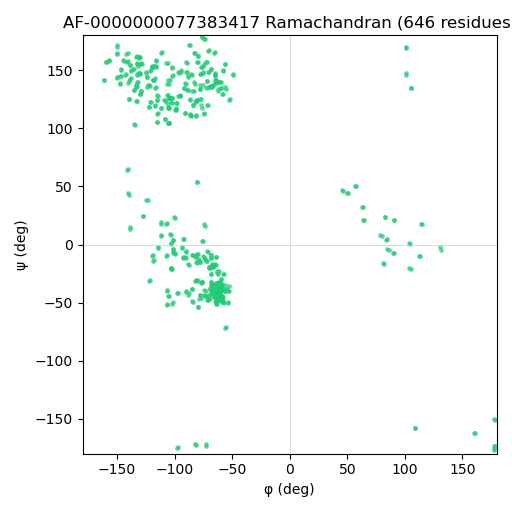.047 -1.063 1 96.94 209 GLY A CA 1
ATOM 1547 C C . GLY A 1 209 ? -16.031 -1.305 -0.628 1 96.94 209 GLY A C 1
ATOM 1548 O O . GLY A 1 209 ? -16.547 -1.908 0.313 1 96.94 209 GLY A O 1
ATOM 1549 N N . PHE A 1 210 ? -15.055 -1.762 -1.336 1 98.88 210 PHE A N 1
ATOM 1550 C CA . PHE A 1 210 ? -14.453 -3.061 -1.063 1 98.88 210 PHE A CA 1
ATOM 1551 C C . PHE A 1 210 ? -13.375 -2.941 0.005 1 98.88 210 PHE A C 1
ATOM 1553 O O . PHE A 1 210 ? -12.68 -1.926 0.083 1 98.88 210 PHE A O 1
ATOM 1560 N N . ASP A 1 211 ? -13.242 -4.008 0.831 1 98.81 211 ASP A N 1
ATOM 1561 C CA . ASP A 1 211 ? -12.203 -4.086 1.848 1 98.81 211 ASP A CA 1
ATOM 1562 C C . ASP A 1 211 ? -10.898 -4.625 1.257 1 98.81 211 ASP A C 1
ATOM 1564 O O . ASP A 1 211 ? -9.812 -4.199 1.649 1 98.81 211 ASP A O 1
ATOM 1568 N N . VAL A 1 212 ? -11.062 -5.574 0.38 1 98.94 212 VAL A N 1
ATOM 1569 C CA . VAL A 1 212 ? -9.914 -6.203 -0.269 1 98.94 212 VAL A CA 1
ATOM 1570 C C . VAL A 1 212 ? -10.18 -6.344 -1.766 1 98.94 212 VAL A C 1
ATOM 1572 O O . VAL A 1 212 ? -11.273 -6.742 -2.174 1 98.94 212 VAL A O 1
ATOM 1575 N N . ILE A 1 213 ? -9.242 -5.98 -2.559 1 98.94 213 ILE A N 1
ATOM 1576 C CA . ILE A 1 213 ? -9.297 -6.223 -3.996 1 98.94 213 ILE A CA 1
ATOM 1577 C C . ILE A 1 213 ? -8.094 -7.07 -4.418 1 98.94 213 ILE A C 1
ATOM 1579 O O . ILE A 1 213 ? -6.949 -6.727 -4.129 1 98.94 213 ILE A O 1
ATOM 1583 N N . ILE A 1 214 ? -8.359 -8.18 -5 1 98.94 214 ILE A N 1
ATOM 1584 C CA . ILE A 1 214 ? -7.324 -8.984 -5.645 1 98.94 214 ILE A CA 1
ATOM 1585 C C . ILE A 1 214 ? -7.199 -8.578 -7.113 1 98.94 214 ILE A C 1
ATOM 1587 O O . ILE A 1 214 ? -8.102 -8.852 -7.914 1 98.94 214 ILE A O 1
ATOM 1591 N N . GLU A 1 215 ? -6.074 -8 -7.438 1 98.81 215 GLU A N 1
ATOM 1592 C CA . GLU A 1 215 ? -5.91 -7.336 -8.727 1 98.81 215 GLU A CA 1
ATOM 1593 C C . GLU A 1 215 ? -4.992 -8.133 -9.648 1 98.81 215 GLU A C 1
ATOM 1595 O O . GLU A 1 215 ? -3.771 -8.148 -9.453 1 98.81 215 GLU A O 1
ATOM 1600 N N . ASN A 1 216 ? -5.559 -8.734 -10.656 1 97.38 216 ASN A N 1
ATOM 1601 C CA . ASN A 1 216 ? -4.812 -9.602 -11.562 1 97.38 216 ASN A CA 1
ATOM 1602 C C . ASN A 1 216 ? -4.438 -8.875 -12.852 1 97.38 216 ASN A C 1
ATOM 1604 O O . ASN A 1 216 ? -3.723 -9.422 -13.688 1 97.38 216 ASN A O 1
ATOM 1608 N N . ALA A 1 217 ? -4.918 -7.711 -13.062 1 96.94 217 ALA A N 1
ATOM 1609 C CA . ALA A 1 217 ? -4.637 -6.883 -14.234 1 96.94 217 ALA A CA 1
ATOM 1610 C C . ALA A 1 217 ? -4.504 -5.41 -13.844 1 96.94 217 ALA A C 1
ATOM 1612 O O . ALA A 1 217 ? -5.238 -4.559 -14.352 1 96.94 217 ALA A O 1
ATOM 1613 N N . SER A 1 218 ? -3.506 -5.141 -13.07 1 98.5 218 SER A N 1
ATOM 1614 C CA . SER A 1 218 ? -3.387 -3.838 -12.422 1 98.5 218 SER A CA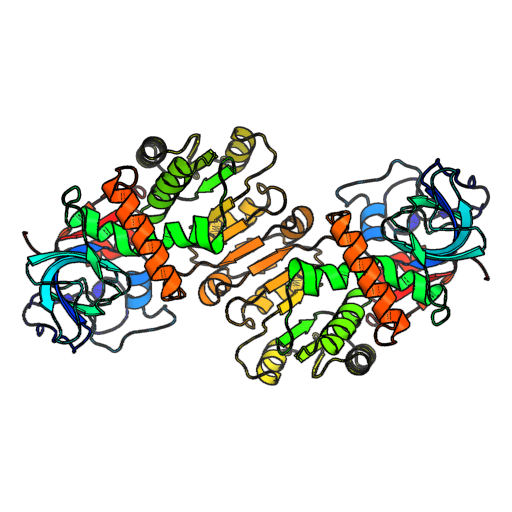 1
ATOM 1615 C C . SER A 1 218 ? -3.104 -2.738 -13.438 1 98.5 218 SER A C 1
ATOM 1617 O O . SER A 1 218 ? -3.422 -1.569 -13.203 1 98.5 218 SER A O 1
ATOM 1619 N N . ASP A 1 219 ? -2.512 -3.053 -14.578 1 97.88 219 ASP A N 1
ATOM 1620 C CA . ASP A 1 219 ? -2.242 -2.066 -15.617 1 97.88 219 ASP A CA 1
ATOM 1621 C C . ASP A 1 219 ? -3.539 -1.548 -16.234 1 97.88 219 ASP A C 1
ATOM 1623 O O . ASP A 1 219 ? -3.559 -0.476 -16.844 1 97.88 219 ASP A O 1
ATOM 1627 N N . ILE A 1 220 ? -4.566 -2.297 -15.992 1 97.06 220 ILE A N 1
ATOM 1628 C CA . ILE A 1 220 ? -5.855 -1.945 -16.578 1 97.06 220 ILE A CA 1
ATOM 1629 C C . ILE A 1 220 ? -6.77 -1.363 -15.5 1 97.06 220 ILE A C 1
ATOM 1631 O O . ILE A 1 220 ? -7.383 -0.314 -15.703 1 97.06 220 ILE A O 1
ATOM 1635 N N . ASN A 1 221 ? -6.797 -2.004 -14.344 1 98.38 221 ASN A N 1
ATOM 1636 C CA . ASN A 1 221 ? -7.906 -1.793 -13.414 1 98.38 221 ASN A CA 1
ATOM 1637 C C . ASN A 1 221 ? -7.508 -0.883 -12.258 1 98.38 221 ASN A C 1
ATOM 1639 O O . ASN A 1 221 ? -8.367 -0.326 -11.578 1 98.38 221 ASN A O 1
ATOM 1643 N N . LEU A 1 222 ? -6.246 -0.698 -11.938 1 98.81 222 LEU A N 1
ATOM 1644 C CA . LEU A 1 222 ? -5.812 -0.184 -10.648 1 98.81 222 LEU A CA 1
ATOM 1645 C C . LEU A 1 222 ? -6.348 1.224 -10.414 1 98.81 222 LEU A C 1
ATOM 1647 O O . LEU A 1 222 ? -6.785 1.549 -9.305 1 98.81 222 LEU A O 1
ATOM 1651 N N . GLY A 1 223 ? -6.262 2.082 -11.398 1 98.62 223 GLY A N 1
ATOM 1652 C CA . GLY A 1 223 ? -6.812 3.42 -11.266 1 98.62 223 GLY A CA 1
ATOM 1653 C C . GLY A 1 223 ? -8.273 3.426 -10.844 1 98.62 223 GLY A C 1
ATOM 1654 O O . GL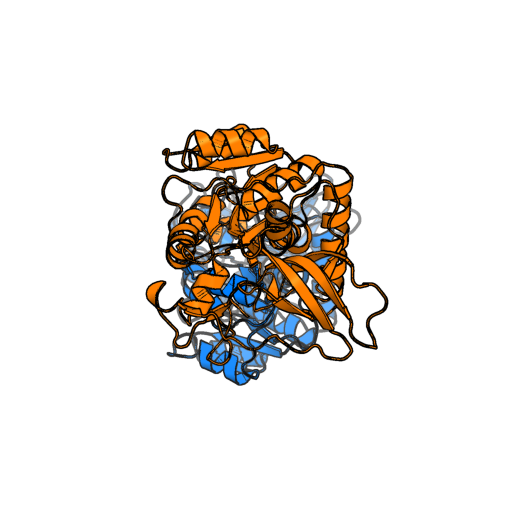Y A 1 223 ? -8.648 4.129 -9.906 1 98.62 223 GLY A O 1
ATOM 1655 N N . SER A 1 224 ? -9.102 2.639 -11.555 1 98.56 224 SER A N 1
ATOM 1656 C CA . SER A 1 224 ? -10.523 2.555 -11.266 1 98.56 224 SER A CA 1
ATOM 1657 C C . SER A 1 224 ? -10.773 1.868 -9.922 1 98.56 224 SER A C 1
ATOM 1659 O O . SER A 1 224 ? -11.742 2.193 -9.227 1 98.56 224 SER A O 1
ATOM 1661 N N . ASP A 1 225 ? -9.93 0.907 -9.516 1 98.75 225 ASP A N 1
ATOM 1662 C CA . ASP A 1 225 ? -10.055 0.235 -8.227 1 98.75 225 ASP A CA 1
ATOM 1663 C C . ASP A 1 225 ? -10.133 1.246 -7.086 1 98.75 225 ASP A C 1
ATOM 1665 O O . ASP A 1 225 ? -10.906 1.068 -6.145 1 98.75 225 ASP A O 1
ATOM 1669 N N . LEU A 1 226 ? -9.336 2.285 -7.199 1 98.69 226 LEU A N 1
ATOM 1670 C CA . LEU A 1 226 ? -9.203 3.26 -6.121 1 98.69 226 LEU A CA 1
ATOM 1671 C C . LEU A 1 226 ? -10.508 4.02 -5.91 1 98.69 226 LEU A C 1
ATOM 1673 O O . LEU A 1 226 ? -10.719 4.625 -4.855 1 98.69 226 LEU A O 1
ATOM 1677 N N . THR A 1 227 ? -11.414 4 -6.855 1 97.81 227 THR A N 1
ATOM 1678 C CA . THR A 1 227 ? -12.664 4.738 -6.754 1 97.81 227 THR A CA 1
ATOM 1679 C C . THR A 1 227 ? -13.75 3.883 -6.105 1 97.81 227 THR A C 1
ATOM 1681 O O . THR A 1 227 ? -14.852 4.363 -5.844 1 97.81 227 THR A O 1
ATOM 1684 N N . VAL A 1 228 ? -13.477 2.586 -5.832 1 98.5 228 VAL A N 1
ATOM 1685 C CA . VAL A 1 228 ? -14.516 1.7 -5.309 1 98.5 228 VAL A CA 1
ATOM 1686 C C . VAL A 1 228 ? -14.016 1.011 -4.043 1 98.5 228 VAL A C 1
ATOM 1688 O O . VAL A 1 228 ? -14.453 -0.096 -3.717 1 98.5 228 VAL A O 1
ATOM 1691 N N . ILE A 1 229 ? -13.055 1.595 -3.338 1 98.31 229 ILE A N 1
ATOM 1692 C CA . ILE A 1 229 ? -12.516 1.015 -2.113 1 98.31 229 ILE A CA 1
ATOM 1693 C C . ILE A 1 229 ? -13.109 1.725 -0.899 1 98.31 229 ILE A C 1
ATOM 1695 O O . ILE A 1 229 ? -13.562 2.869 -1 1 98.31 229 ILE A O 1
ATOM 1699 N N . GLY A 1 230 ? -13.18 0.958 0.212 1 97.5 230 GLY A N 1
ATOM 1700 C CA . GLY A 1 230 ? -13.586 1.521 1.488 1 97.5 230 GLY A CA 1
ATOM 1701 C C . GLY A 1 230 ? -12.422 1.899 2.379 1 97.5 230 GLY A C 1
ATOM 1702 O O . GLY A 1 230 ? -11.266 1.845 1.952 1 97.5 230 GLY A O 1
ATOM 1703 N N . PRO A 1 231 ? -12.727 2.307 3.605 1 96.75 231 PRO A N 1
ATOM 1704 C CA . PRO A 1 231 ? -11.68 2.707 4.551 1 96.75 231 PRO A CA 1
ATOM 1705 C C . PRO A 1 231 ? -10.68 1.59 4.828 1 96.75 231 PRO A C 1
ATOM 1707 O O . PRO A 1 231 ? -11.078 0.447 5.07 1 96.75 231 PRO A O 1
ATOM 1710 N N . ARG A 1 232 ? -9.422 1.933 4.711 1 97.69 232 ARG A N 1
ATOM 1711 C CA . ARG A 1 232 ? -8.305 1.05 5.043 1 97.69 232 ARG A CA 1
ATOM 1712 C C . ARG A 1 232 ? -8.281 -0.168 4.125 1 97.69 232 ARG A C 1
ATOM 1714 O O . ARG A 1 232 ? -7.77 -1.224 4.496 1 97.69 232 ARG A O 1
ATOM 1721 N N . ALA A 1 233 ? -8.906 -0.071 2.984 1 98.81 233 ALA A N 1
ATOM 1722 C CA . ALA A 1 233 ? -8.914 -1.147 1.997 1 98.81 233 ALA A CA 1
ATOM 1723 C C . ALA A 1 233 ? -7.488 -1.541 1.607 1 98.81 233 ALA A C 1
ATOM 1725 O O . ALA A 1 233 ? -6.555 -0.75 1.759 1 98.81 233 ALA A O 1
ATOM 1726 N N . ARG A 1 234 ? -7.32 -2.812 1.141 1 98.88 234 ARG A N 1
ATOM 1727 C CA . ARG A 1 234 ? -6.07 -3.338 0.605 1 98.88 234 ARG A CA 1
ATOM 1728 C C . ARG A 1 234 ? -6.254 -3.846 -0.82 1 98.88 234 ARG A C 1
ATOM 1730 O O . ARG A 1 234 ? -7.086 -4.719 -1.07 1 98.88 234 ARG A O 1
ATOM 1737 N N . ILE A 1 235 ? -5.562 -3.266 -1.712 1 98.94 235 ILE A N 1
ATOM 1738 C CA . ILE A 1 235 ? -5.512 -3.768 -3.08 1 98.94 235 ILE A CA 1
ATOM 1739 C C . ILE A 1 235 ? -4.234 -4.578 -3.283 1 98.94 235 ILE A C 1
ATOM 1741 O O . ILE A 1 235 ? -3.127 -4.039 -3.193 1 98.94 235 ILE A O 1
ATOM 1745 N N . ILE A 1 236 ? -4.367 -5.812 -3.529 1 98.94 236 ILE A N 1
ATOM 1746 C CA . ILE A 1 236 ? -3.225 -6.703 -3.682 1 98.94 236 ILE A CA 1
ATOM 1747 C C . ILE A 1 236 ? -2.922 -6.906 -5.164 1 98.94 236 ILE A C 1
ATOM 1749 O O . ILE A 1 236 ? -3.734 -7.477 -5.898 1 98.94 236 ILE A O 1
ATOM 1753 N N . VAL A 1 237 ? -1.768 -6.496 -5.602 1 98.94 237 VAL A N 1
ATOM 1754 C CA . VAL A 1 237 ? -1.359 -6.586 -7 1 98.94 237 VAL A CA 1
ATOM 1755 C C . VAL A 1 237 ? -0.724 -7.949 -7.262 1 98.94 237 VAL A C 1
ATOM 1757 O O . VAL A 1 237 ? 0.416 -8.195 -6.863 1 98.94 237 VAL A O 1
ATOM 1760 N N . VAL A 1 238 ? -1.403 -8.711 -8.016 1 98.25 238 VAL A N 1
ATOM 1761 C CA . VAL A 1 238 ? -0.957 -10.055 -8.352 1 98.25 238 VAL A CA 1
ATOM 1762 C C . VAL A 1 238 ? -0.46 -10.094 -9.797 1 98.25 238 VAL A C 1
ATOM 1764 O O . VAL A 1 238 ? 0.501 -10.797 -10.109 1 98.25 238 VAL A O 1
ATOM 1767 N N . GLY A 1 239 ? -1.173 -9.383 -10.656 1 96.56 239 GLY A N 1
ATOM 1768 C CA . GLY A 1 239 ? -0.792 -9.344 -12.062 1 96.56 239 GLY A CA 1
ATOM 1769 C C . GLY A 1 239 ? -0.596 -7.938 -12.594 1 96.56 239 GLY A C 1
ATOM 1770 O O . GLY A 1 239 ? -1.299 -7.012 -12.18 1 96.56 239 GLY A O 1
ATOM 1771 N N . ASN A 1 240 ? 0.304 -7.863 -13.508 1 96.38 240 ASN A N 1
ATOM 1772 C CA . ASN A 1 240 ? 0.618 -6.59 -14.148 1 96.38 240 ASN A CA 1
ATOM 1773 C C . ASN A 1 240 ? 1.341 -6.789 -15.477 1 96.38 240 ASN A C 1
ATOM 1775 O O . ASN A 1 240 ? 2.215 -7.652 -15.586 1 96.38 240 ASN A O 1
ATOM 1779 N N . ARG A 1 241 ? 0.978 -5.922 -16.469 1 93.5 241 ARG A N 1
ATOM 1780 C CA . ARG A 1 241 ? 1.646 -6.035 -17.766 1 93.5 241 ARG A CA 1
ATOM 1781 C C . ARG A 1 241 ? 1.963 -4.656 -18.344 1 93.5 241 ARG A C 1
ATOM 1783 O O . ARG A 1 241 ? 2.182 -4.512 -19.547 1 93.5 241 ARG A O 1
ATOM 1790 N N . GLY A 1 242 ? 1.879 -3.621 -17.484 1 95.81 242 GLY A N 1
ATOM 1791 C CA . GLY A 1 242 ? 2.174 -2.277 -17.953 1 95.81 242 GLY A CA 1
ATOM 1792 C C . GLY A 1 242 ? 1.983 -1.213 -16.891 1 95.81 242 GLY A C 1
ATOM 1793 O O . GLY A 1 242 ? 1.774 -1.529 -15.727 1 95.81 242 GLY A O 1
ATOM 1794 N N . ASN A 1 243 ? 2.117 0.068 -17.391 1 98.31 243 ASN A N 1
ATOM 1795 C CA . ASN A 1 243 ? 1.916 1.211 -16.5 1 98.31 243 ASN A CA 1
ATOM 1796 C C . ASN A 1 243 ? 0.436 1.551 -16.359 1 98.31 243 ASN A C 1
ATOM 1798 O O . ASN A 1 243 ? -0.394 1.093 -17.141 1 98.31 243 ASN A O 1
ATOM 1802 N N . VAL A 1 244 ? 0.136 2.336 -15.375 1 98.75 244 VAL A N 1
ATOM 1803 C CA . VAL A 1 244 ? -1.24 2.754 -15.125 1 98.75 244 VAL A CA 1
ATOM 1804 C C . VAL A 1 244 ? -1.253 4.133 -14.477 1 98.75 244 VAL A C 1
ATOM 1806 O O . VAL A 1 244 ? -0.355 4.469 -13.695 1 98.75 244 VAL A O 1
ATOM 1809 N N . GLU A 1 245 ? -2.203 4.895 -14.828 1 98.69 245 GLU A N 1
ATOM 1810 C CA . GLU A 1 245 ? -2.426 6.164 -14.148 1 98.69 245 GLU A CA 1
ATOM 1811 C C . GLU A 1 245 ? -3.357 5.996 -12.953 1 98.69 245 GLU A C 1
ATOM 1813 O O . GLU A 1 245 ? -4.395 5.34 -13.055 1 98.69 245 GLU A O 1
ATOM 1818 N N . ILE A 1 246 ? -2.959 6.57 -11.812 1 98.81 246 ILE A N 1
ATOM 1819 C CA . ILE A 1 246 ? -3.811 6.512 -10.633 1 98.81 246 ILE A CA 1
ATOM 1820 C C . ILE A 1 246 ? -3.91 7.895 -10 1 98.81 246 ILE A C 1
ATOM 1822 O O . ILE A 1 246 ? -3.119 8.789 -10.312 1 98.81 246 ILE A O 1
ATOM 1826 N N . SER A 1 247 ? -4.926 8.086 -9.148 1 98.44 247 SER A N 1
ATOM 1827 C CA . SER A 1 247 ? -5.039 9.234 -8.258 1 98.44 247 SER A CA 1
ATOM 1828 C C . SER A 1 247 ? -4.738 8.852 -6.812 1 98.44 247 SER A C 1
ATOM 1830 O O . SER A 1 247 ? -5.594 8.297 -6.125 1 98.44 247 SER A O 1
ATOM 1832 N N . PRO A 1 248 ? -3.576 9.203 -6.32 1 98.31 248 PRO A N 1
ATOM 1833 C CA . PRO A 1 248 ? -3.215 8.828 -4.949 1 98.31 248 PRO A CA 1
ATOM 1834 C C . PRO A 1 248 ? -4.121 9.477 -3.904 1 98.31 248 PRO A C 1
ATOM 1836 O O . PRO A 1 248 ? -4.098 9.078 -2.736 1 98.31 248 PRO A O 1
ATOM 1839 N N . ARG A 1 249 ? -4.938 10.422 -4.289 1 95.81 249 ARG A N 1
ATOM 1840 C CA . ARG A 1 249 ? -5.859 11.086 -3.371 1 95.81 249 ARG A CA 1
ATOM 1841 C C . ARG A 1 249 ? -6.816 10.086 -2.734 1 95.81 249 ARG A C 1
ATOM 1843 O O . ARG A 1 249 ? -7.168 10.211 -1.561 1 95.81 249 ARG A O 1
ATOM 1850 N N . PHE A 1 250 ? -7.191 9.086 -3.504 1 96.75 250 PHE A N 1
ATOM 1851 C CA . PHE A 1 250 ? -8.117 8.086 -2.996 1 96.75 250 PHE A CA 1
ATOM 1852 C C . PHE A 1 250 ? -7.473 7.254 -1.896 1 96.75 250 PHE A C 1
ATOM 1854 O O . PHE A 1 250 ? -8.148 6.824 -0.956 1 96.75 250 PHE A O 1
ATOM 1861 N N . LEU A 1 251 ? -6.18 7.008 -2.02 1 98.38 251 LEU A N 1
ATOM 1862 C CA . LEU A 1 251 ? -5.465 6.297 -0.964 1 98.38 251 LEU A CA 1
ATOM 1863 C C . LEU A 1 251 ? -5.477 7.102 0.333 1 98.38 251 LEU A C 1
ATOM 1865 O O . LEU A 1 251 ? -5.66 6.535 1.415 1 98.38 251 LEU A O 1
ATOM 1869 N N . MET A 1 252 ? -5.254 8.359 0.228 1 96.88 252 MET A N 1
ATOM 1870 C CA . MET A 1 252 ? -5.238 9.211 1.415 1 96.88 252 MET A CA 1
ATOM 1871 C C . MET A 1 252 ? -6.613 9.242 2.076 1 96.88 252 MET A C 1
ATOM 1873 O O . MET A 1 252 ? -6.73 9.016 3.281 1 96.88 252 MET A O 1
ATOM 1877 N N . THR A 1 253 ? -7.656 9.492 1.275 1 94.19 253 THR A N 1
ATOM 1878 C CA . THR A 1 253 ? -9.016 9.648 1.794 1 94.19 253 THR A CA 1
ATOM 1879 C C . THR A 1 253 ? -9.438 8.414 2.58 1 94.19 253 THR A C 1
ATOM 1881 O O . THR A 1 253 ? -10.031 8.531 3.654 1 94.19 253 THR A O 1
ATOM 1884 N N . GLU A 1 254 ? -9.062 7.219 2.086 1 96.5 254 GLU A N 1
ATOM 1885 C CA . GLU A 1 254 ? -9.508 5.977 2.703 1 96.5 254 GLU A CA 1
ATOM 1886 C C . GLU A 1 254 ? -8.414 5.363 3.566 1 96.5 254 GLU A C 1
ATOM 1888 O O . GLU A 1 254 ? -8.633 4.34 4.223 1 96.5 254 GLU A O 1
ATOM 1893 N N . GLU A 1 255 ? -7.254 6.023 3.521 1 97.88 255 GLU A N 1
ATOM 1894 C CA . GLU A 1 255 ? -6.043 5.426 4.074 1 97.88 255 GLU A CA 1
ATOM 1895 C C . GLU A 1 255 ? -5.895 3.971 3.637 1 97.88 255 GLU A C 1
ATOM 1897 O O . GLU A 1 255 ? -5.676 3.086 4.469 1 97.88 255 GLU A O 1
ATOM 1902 N N . ALA A 1 256 ? -6.102 3.785 2.41 1 98.69 256 ALA A N 1
ATOM 1903 C CA . ALA A 1 256 ? -6.008 2.469 1.785 1 98.69 256 ALA A CA 1
ATOM 1904 C C . ALA A 1 256 ? -4.578 2.17 1.348 1 98.69 256 ALA A C 1
ATOM 1906 O O . ALA A 1 256 ? -3.695 3.025 1.457 1 98.69 256 ALA A O 1
ATOM 1907 N N . SER A 1 257 ? -4.359 0.89 0.917 1 98.88 257 SER A N 1
ATOM 1908 C CA . SER A 1 257 ? -3.029 0.443 0.521 1 98.88 257 SER A CA 1
ATOM 1909 C C . SER A 1 257 ? -3.068 -0.299 -0.81 1 98.88 257 SER A C 1
ATOM 1911 O O . SER A 1 257 ? -4.016 -1.04 -1.087 1 98.88 257 SER A O 1
ATOM 1913 N N . ILE A 1 258 ? -2.078 -0.028 -1.598 1 98.94 258 ILE A N 1
ATOM 1914 C CA . ILE A 1 258 ? -1.723 -0.903 -2.709 1 98.94 258 ILE A CA 1
ATOM 1915 C C . ILE A 1 258 ? -0.506 -1.747 -2.334 1 98.94 258 ILE A C 1
ATOM 1917 O O . ILE A 1 258 ? 0.53 -1.211 -1.937 1 98.94 258 ILE A O 1
ATOM 1921 N N . ILE A 1 259 ? -0.619 -3.072 -2.467 1 98.94 259 ILE A N 1
ATOM 1922 C CA . ILE A 1 259 ? 0.409 -3.98 -1.967 1 98.94 259 ILE A CA 1
ATOM 1923 C C . ILE A 1 259 ? 0.805 -4.965 -3.064 1 98.94 259 ILE A C 1
ATOM 1925 O O . ILE A 1 259 ? -0.057 -5.598 -3.682 1 98.94 259 ILE A O 1
ATOM 1929 N N . GLY A 1 260 ? 2.117 -5.066 -3.271 1 98.81 260 GLY A N 1
ATOM 1930 C CA . GLY A 1 260 ? 2.598 -6.074 -4.203 1 98.81 260 GLY A CA 1
ATOM 1931 C C . GLY A 1 260 ? 2.549 -7.484 -3.639 1 98.81 260 GLY A C 1
ATOM 1932 O O . GLY A 1 260 ? 2.779 -7.688 -2.445 1 98.81 260 GLY A O 1
ATOM 1933 N N . CYS A 1 261 ? 2.32 -8.422 -4.551 1 98.44 261 CYS A N 1
ATOM 1934 C CA . CYS A 1 261 ? 2.299 -9.828 -4.176 1 98.44 261 CYS A CA 1
ATOM 1935 C C . CYS A 1 261 ? 3.135 -10.664 -5.141 1 98.44 261 CYS A C 1
ATOM 1937 O O . CYS A 1 261 ? 2.906 -10.633 -6.352 1 98.44 261 CYS A O 1
ATOM 1939 N N . ALA A 1 262 ? 4.074 -11.367 -4.605 1 95.75 262 ALA A N 1
ATOM 1940 C CA . ALA A 1 262 ? 4.918 -12.266 -5.387 1 95.75 262 ALA A CA 1
ATOM 1941 C C . ALA A 1 262 ? 5.18 -13.562 -4.637 1 95.75 262 ALA A C 1
ATOM 1943 O O . ALA A 1 262 ? 5.773 -13.555 -3.555 1 95.75 262 ALA A O 1
ATOM 1944 N N . LEU A 1 263 ? 4.863 -14.617 -5.289 1 95.44 263 LEU A N 1
ATOM 1945 C CA . LEU A 1 263 ? 4.977 -15.922 -4.656 1 95.44 263 LEU A CA 1
ATOM 1946 C C . LEU A 1 263 ? 6.43 -16.234 -4.305 1 95.44 263 LEU A C 1
ATOM 1948 O O . LEU A 1 263 ? 6.707 -16.828 -3.266 1 95.44 263 LEU A O 1
ATOM 1952 N N . PHE A 1 264 ? 7.395 -15.859 -5.129 1 91.06 264 PHE A N 1
ATOM 1953 C CA . PHE A 1 264 ? 8.797 -16.219 -4.953 1 91.06 264 PHE A CA 1
ATOM 1954 C C . PHE A 1 264 ? 9.383 -15.516 -3.732 1 91.06 264 PHE A C 1
ATOM 1956 O O . PHE A 1 264 ? 10.477 -15.859 -3.283 1 91.06 264 PHE A O 1
ATOM 1963 N N . ARG A 1 265 ? 8.641 -14.578 -3.139 1 93.88 265 ARG A N 1
ATOM 1964 C CA . ARG A 1 265 ? 9.102 -13.875 -1.945 1 93.88 265 ARG A CA 1
ATOM 1965 C C . ARG A 1 265 ? 8.625 -14.578 -0.678 1 93.88 265 ARG A C 1
ATOM 1967 O O . ARG A 1 265 ? 8.922 -14.133 0.433 1 93.88 265 ARG A O 1
ATOM 1974 N N . SER A 1 266 ? 7.992 -15.695 -0.791 1 95.56 266 SER A N 1
ATOM 1975 C CA . SER A 1 266 ? 7.496 -16.422 0.368 1 95.56 266 SER A CA 1
ATOM 1976 C C . SER A 1 266 ? 8.641 -16.953 1.226 1 95.56 266 SER A C 1
ATOM 1978 O O . SER A 1 266 ? 9.641 -17.453 0.701 1 95.56 266 SER A O 1
ATOM 1980 N N . THR A 1 267 ? 8.492 -16.828 2.521 1 95.81 267 THR A N 1
ATOM 1981 C CA . THR A 1 267 ? 9.438 -17.422 3.459 1 95.81 267 THR A CA 1
ATOM 1982 C C . THR A 1 267 ? 9.164 -18.906 3.629 1 95.81 267 THR A C 1
ATOM 1984 O O . THR A 1 267 ? 8.07 -19.391 3.295 1 95.81 267 THR A O 1
ATOM 1987 N N . PRO A 1 268 ? 10.133 -19.594 4.141 1 94.75 268 PRO A N 1
ATOM 1988 C CA . PRO A 1 268 ? 9.891 -21.016 4.402 1 94.75 268 PRO A CA 1
ATOM 1989 C C . PRO A 1 268 ? 8.68 -21.25 5.305 1 94.75 268 PRO A C 1
ATOM 1991 O O . PRO A 1 268 ? 7.898 -22.172 5.07 1 94.75 268 PRO A O 1
ATOM 1994 N N . ALA A 1 269 ? 8.531 -20.406 6.301 1 97.31 269 ALA A N 1
ATOM 1995 C CA . ALA A 1 269 ? 7.391 -20.531 7.203 1 97.31 269 ALA A CA 1
ATOM 1996 C C . ALA A 1 269 ? 6.078 -20.297 6.457 1 97.31 269 ALA A C 1
ATOM 1998 O O . ALA A 1 269 ? 5.09 -21 6.699 1 97.31 269 ALA A O 1
ATOM 1999 N N . GLU A 1 270 ? 6.098 -19.375 5.582 1 97.06 270 GLU A N 1
ATOM 2000 C CA . GLU A 1 270 ? 4.898 -19.078 4.805 1 97.06 270 GLU A CA 1
ATOM 2001 C C . GLU A 1 270 ? 4.586 -20.219 3.826 1 97.06 270 GLU A C 1
ATOM 2003 O O . GLU A 1 270 ? 3.42 -20.516 3.574 1 97.06 270 GLU A O 1
ATOM 2008 N N . TRP A 1 271 ? 5.605 -20.781 3.256 1 95.12 271 TRP A N 1
ATOM 2009 C CA . TRP A 1 271 ? 5.418 -21.938 2.387 1 95.12 271 TRP A CA 1
ATOM 2010 C C . TRP A 1 271 ? 4.73 -23.078 3.135 1 95.12 271 TRP A C 1
ATOM 2012 O O . TRP A 1 271 ? 3.783 -23.672 2.625 1 95.12 271 TRP A O 1
ATOM 2022 N N . LYS A 1 272 ? 5.191 -23.312 4.312 1 96.06 272 LYS A N 1
ATOM 2023 C CA . LYS A 1 272 ? 4.617 -24.375 5.141 1 96.06 272 LYS A CA 1
ATOM 2024 C C . LYS A 1 272 ? 3.168 -24.047 5.504 1 96.06 272 LYS A C 1
ATOM 2026 O O . LYS A 1 272 ? 2.3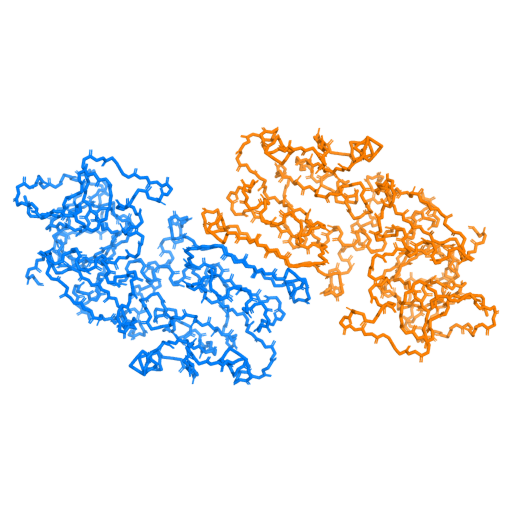03 -24.922 5.438 1 96.06 272 LYS A O 1
ATOM 2031 N N . GLU A 1 273 ? 2.955 -22.812 5.887 1 98 273 GLU A N 1
ATOM 2032 C CA . GLU A 1 273 ? 1.61 -22.359 6.227 1 98 273 GLU A CA 1
ATOM 2033 C C . GLU A 1 273 ? 0.653 -22.547 5.055 1 98 273 GLU A C 1
ATOM 2035 O O . GLU A 1 273 ? -0.43 -23.125 5.215 1 98 273 GLU A O 1
ATOM 2040 N N . THR A 1 274 ? 1.078 -22.094 3.941 1 98.38 274 THR A N 1
ATOM 2041 C CA . THR A 1 274 ? 0.239 -22.156 2.75 1 98.38 274 THR A CA 1
ATOM 2042 C C . THR A 1 274 ? -0.02 -23.609 2.34 1 98.38 274 THR A C 1
ATOM 2044 O O . THR A 1 274 ? -1.152 -23.969 2.018 1 98.38 274 THR A O 1
ATOM 2047 N N . ALA A 1 275 ? 1.002 -24.406 2.373 1 97.88 275 ALA A N 1
ATOM 2048 C CA . ALA A 1 275 ? 0.858 -25.812 2.01 1 97.88 275 ALA A CA 1
ATOM 2049 C C . ALA A 1 275 ? -0.142 -26.516 2.924 1 97.88 275 ALA A C 1
ATOM 2051 O O . ALA A 1 275 ? -1.001 -27.266 2.455 1 97.88 275 ALA A O 1
ATOM 2052 N N . ALA A 1 276 ? -0.013 -26.234 4.207 1 98.38 276 ALA A N 1
ATOM 2053 C CA . ALA A 1 276 ? -0.93 -26.844 5.164 1 98.38 276 ALA A CA 1
ATOM 2054 C C . ALA A 1 276 ? -2.375 -26.453 4.871 1 98.38 276 ALA A C 1
ATOM 2056 O O . ALA A 1 276 ? -3.279 -27.297 4.941 1 98.38 276 ALA A O 1
ATOM 2057 N N . ALA A 1 277 ? -2.57 -25.25 4.543 1 98.69 277 ALA A N 1
ATOM 2058 C CA . ALA A 1 277 ? -3.908 -24.766 4.227 1 98.69 277 ALA A CA 1
ATOM 2059 C C . ALA A 1 277 ? -4.445 -25.422 2.957 1 98.69 277 ALA A C 1
ATOM 2061 O O . ALA A 1 277 ? -5.609 -25.828 2.906 1 98.69 277 ALA A O 1
ATOM 2062 N N . VAL A 1 278 ? -3.621 -25.5 1.956 1 98.62 278 VAL A N 1
ATOM 2063 C CA . VAL A 1 278 ? -4.027 -26.094 0.69 1 98.62 278 VAL A CA 1
ATOM 2064 C C . VAL A 1 278 ? -4.402 -27.562 0.908 1 98.62 278 VAL A C 1
ATOM 2066 O O . VAL A 1 278 ? -5.465 -28.016 0.472 1 98.62 278 VAL A O 1
ATOM 2069 N N . ILE A 1 279 ? -3.541 -28.281 1.613 1 98.12 279 ILE A N 1
ATOM 2070 C CA . ILE A 1 279 ? -3.762 -29.703 1.854 1 98.12 279 ILE A CA 1
ATOM 2071 C C . ILE A 1 279 ? -5.07 -29.891 2.613 1 98.12 279 ILE A C 1
ATOM 2073 O O . ILE A 1 279 ? -5.902 -30.719 2.227 1 98.12 279 ILE A O 1
ATOM 2077 N N . SER A 1 280 ? -5.266 -29.109 3.629 1 98.12 280 SER A N 1
ATOM 2078 C CA . SER A 1 280 ? -6.48 -29.203 4.43 1 98.12 280 SER A CA 1
ATOM 2079 C C . SER A 1 280 ? -7.719 -28.859 3.604 1 98.12 280 SER A C 1
ATOM 2081 O O . SER A 1 280 ? -8.75 -29.531 3.713 1 98.12 280 SER A O 1
ATOM 2083 N N . GLY A 1 281 ? -7.621 -27.844 2.832 1 98.25 281 GLY A N 1
ATOM 2084 C CA . GLY A 1 281 ? -8.742 -27.438 2 1 98.25 281 GLY A CA 1
ATOM 2085 C C . GLY A 1 281 ? -9.148 -28.484 0.981 1 98.25 281 GLY A C 1
ATOM 2086 O O . GLY A 1 281 ? -10.336 -28.703 0.74 1 98.25 281 GLY A O 1
ATOM 2087 N N . VAL A 1 282 ? -8.188 -29.109 0.42 1 98.31 282 VAL A N 1
ATOM 2088 C CA . VAL A 1 282 ? -8.461 -30.172 -0.547 1 98.31 282 VAL A CA 1
ATOM 2089 C C . VAL A 1 282 ? -9.07 -31.375 0.163 1 98.31 282 VAL A C 1
ATOM 2091 O O . VAL A 1 282 ? -10.07 -31.938 -0.301 1 98.31 282 VAL A O 1
ATOM 2094 N N . GLU A 1 283 ? -8.547 -31.703 1.271 1 97.19 283 GLU A N 1
ATOM 2095 C CA . GLU A 1 283 ? -9.016 -32.875 2.01 1 97.19 283 GLU A CA 1
ATOM 2096 C C . GLU A 1 283 ? -10.453 -32.688 2.492 1 97.19 283 GLU A C 1
ATOM 2098 O O . GLU A 1 283 ? -11.242 -33.625 2.5 1 97.19 283 GLU A O 1
ATOM 2103 N N . THR A 1 284 ? -10.797 -31.484 2.848 1 96.25 284 THR A N 1
ATOM 2104 C CA . THR A 1 284 ? -12.133 -31.203 3.365 1 96.25 284 THR A CA 1
ATOM 2105 C C . THR A 1 284 ? -13.102 -30.891 2.227 1 96.25 284 THR A C 1
ATOM 2107 O O . THR A 1 284 ? -14.312 -30.844 2.432 1 96.25 284 THR A O 1
ATOM 2110 N N . GLY A 1 285 ? -12.586 -30.578 1.078 1 95.69 285 GLY A N 1
ATOM 2111 C CA . GLY A 1 285 ? -13.406 -30.547 -0.12 1 95.69 285 GLY A CA 1
ATOM 2112 C C . GLY A 1 285 ? -13.766 -29.156 -0.573 1 95.69 285 GLY A C 1
ATOM 2113 O O . GLY A 1 285 ? -14.406 -28.969 -1.613 1 95.69 285 GLY A O 1
ATOM 2114 N N . TYR A 1 286 ? -13.305 -28.141 0.113 1 95.31 286 TYR A N 1
ATOM 2115 C CA . TYR A 1 286 ? -13.758 -26.828 -0.292 1 95.31 286 TYR A CA 1
ATOM 2116 C C . TYR A 1 286 ? -12.797 -26.188 -1.286 1 95.31 286 TYR A C 1
ATOM 2118 O O . TYR A 1 286 ? -13.094 -25.156 -1.877 1 95.31 286 TYR A O 1
ATOM 2126 N N . LEU A 1 287 ? -11.641 -26.75 -1.455 1 98.25 287 LEU A N 1
ATOM 2127 C CA . LEU A 1 287 ? -10.766 -26.344 -2.551 1 98.25 287 LEU A CA 1
ATOM 2128 C C . LEU A 1 287 ? -10.773 -27.375 -3.666 1 98.25 287 LEU A C 1
ATOM 2130 O O . LEU A 1 287 ? -10.375 -28.531 -3.455 1 98.25 287 LEU A O 1
ATOM 2134 N N . VAL A 1 288 ? -11.219 -26.969 -4.801 1 98.19 288 VAL A N 1
ATOM 2135 C CA . VAL A 1 288 ? -11.305 -27.844 -5.969 1 98.19 288 VAL A CA 1
ATOM 2136 C C . VAL A 1 288 ? -10.773 -27.109 -7.199 1 98.19 288 VAL A C 1
ATOM 2138 O O . VAL A 1 288 ? -11.477 -26.297 -7.801 1 98.19 288 VAL A O 1
ATOM 2141 N N . PRO A 1 289 ? -9.578 -27.453 -7.605 1 98.44 289 PRO A N 1
ATOM 2142 C CA . PRO A 1 289 ? -9.031 -26.781 -8.797 1 98.44 289 PRO A CA 1
ATOM 2143 C C . PRO A 1 289 ? -9.844 -27.078 -10.055 1 98.44 289 PRO A C 1
ATOM 2145 O O . PRO A 1 289 ? -10.297 -28.219 -10.25 1 98.44 289 PRO A O 1
ATOM 2148 N N . VAL A 1 290 ? -10.031 -26.094 -10.852 1 98.38 290 VAL A N 1
ATOM 2149 C CA . VAL A 1 290 ? -10.758 -26.219 -12.109 1 98.38 290 VAL A CA 1
ATOM 2150 C C . VAL A 1 290 ? -9.766 -26.234 -13.273 1 98.38 290 VAL A C 1
ATOM 2152 O O . VAL A 1 290 ? -8.945 -25.328 -13.414 1 98.38 290 VAL A O 1
ATOM 2155 N N . ILE A 1 291 ? -9.898 -27.266 -14.086 1 98.31 291 ILE A N 1
ATOM 2156 C CA . ILE A 1 291 ? -9.023 -27.406 -15.25 1 98.31 291 ILE A CA 1
ATOM 2157 C C . ILE A 1 291 ? -9.758 -26.906 -16.5 1 98.31 291 ILE A C 1
ATOM 2159 O O . ILE A 1 291 ? -10.859 -27.375 -16.797 1 98.31 291 ILE A O 1
ATOM 2163 N N . ASP A 1 292 ? -9.125 -25.938 -17.109 1 97.19 292 ASP A N 1
ATOM 2164 C CA . ASP A 1 292 ? -9.695 -25.438 -18.359 1 97.19 292 ASP A CA 1
ATOM 2165 C C . ASP A 1 292 ? -9.359 -26.359 -19.531 1 97.19 292 ASP A C 1
ATOM 2167 O O . ASP A 1 292 ? -10.25 -26.828 -20.234 1 97.19 292 ASP A O 1
ATOM 2171 N N . LYS A 1 293 ? -8.031 -26.625 -19.703 1 96.38 293 LYS A N 1
ATOM 2172 C CA . LYS A 1 293 ? -7.562 -27.438 -20.812 1 96.38 293 LYS A CA 1
ATOM 2173 C C . LYS A 1 293 ? -6.324 -28.234 -20.438 1 96.38 293 LYS A C 1
ATOM 2175 O O . LYS A 1 293 ? -5.449 -27.734 -19.719 1 96.38 293 LYS A O 1
ATOM 2180 N N . ASP A 1 294 ? -6.305 -29.469 -20.891 1 96.94 294 ASP A N 1
ATOM 2181 C CA . ASP A 1 294 ? -5.168 -30.375 -20.766 1 96.94 294 ASP A CA 1
ATOM 2182 C C . ASP A 1 294 ? -4.449 -30.547 -22.094 1 96.94 294 ASP A C 1
ATOM 2184 O O . ASP A 1 294 ? -4.914 -31.281 -22.969 1 96.94 294 ASP A O 1
ATOM 2188 N N . TYR A 1 295 ? -3.289 -29.906 -22.219 1 97.81 295 TYR A N 1
ATOM 2189 C CA . TYR A 1 295 ? -2.516 -29.969 -23.453 1 97.81 295 TYR A CA 1
ATOM 2190 C C . TYR A 1 295 ? -1.556 -31.156 -23.438 1 97.81 295 TYR A C 1
ATOM 2192 O O . TYR A 1 295 ? -0.996 -31.484 -22.391 1 97.81 295 TYR A O 1
ATOM 2200 N N . GLN A 1 296 ? -1.329 -31.688 -24.625 1 97.06 296 GLN A N 1
ATOM 2201 C CA . GLN A 1 296 ? -0.182 -32.594 -24.766 1 97.06 296 GLN A CA 1
ATOM 2202 C C . GLN A 1 296 ? 1.125 -31.797 -24.781 1 97.06 296 GLN A C 1
ATOM 2204 O O . GLN A 1 296 ? 1.141 -30.625 -25.156 1 97.06 296 GLN A O 1
ATOM 2209 N N . MET A 1 297 ? 2.186 -32.438 -24.406 1 95.94 297 MET A N 1
ATOM 2210 C CA . MET A 1 297 ? 3.48 -31.766 -24.344 1 95.94 297 MET A CA 1
ATOM 2211 C C . MET A 1 297 ? 3.828 -31.141 -25.703 1 95.94 297 MET A C 1
ATOM 2213 O O . MET A 1 297 ? 4.418 -30.062 -25.75 1 95.94 297 MET A O 1
ATOM 2217 N N . GLU A 1 298 ? 3.438 -31.781 -26.734 1 95.88 298 GLU A N 1
ATOM 2218 C CA . GLU A 1 298 ? 3.75 -31.328 -28.094 1 95.88 298 GLU A CA 1
ATOM 2219 C C . GLU A 1 298 ? 3.041 -30.016 -28.422 1 95.88 298 GLU A C 1
ATOM 2221 O O . GLU A 1 298 ? 3.434 -29.312 -29.344 1 95.88 298 GLU A O 1
ATOM 2226 N N . ALA A 1 299 ? 2.041 -29.75 -27.672 1 97.5 299 ALA A N 1
ATOM 2227 C CA . ALA A 1 299 ? 1.272 -28.531 -27.906 1 97.5 299 ALA A CA 1
ATOM 2228 C C . ALA A 1 299 ? 1.674 -27.422 -26.938 1 97.5 299 ALA A C 1
ATOM 2230 O O . ALA A 1 299 ? 0.897 -26.5 -26.672 1 97.5 299 ALA A O 1
ATOM 2231 N N . VAL A 1 300 ? 2.865 -27.5 -26.391 1 98.31 300 VAL A N 1
ATOM 2232 C CA . VAL A 1 300 ? 3.334 -26.578 -25.344 1 98.31 300 VAL A CA 1
ATOM 2233 C C . VAL A 1 300 ? 3.352 -25.156 -25.875 1 98.31 300 VAL A C 1
ATOM 2235 O O . VAL A 1 300 ? 3.088 -24.203 -25.141 1 98.31 300 VAL A O 1
ATOM 2238 N N . GLN A 1 301 ? 3.631 -24.953 -27.156 1 98.38 301 GLN A N 1
ATOM 2239 C CA . GLN A 1 301 ? 3.645 -23.609 -27.734 1 98.38 301 GLN A CA 1
ATOM 2240 C C . GLN A 1 301 ? 2.26 -22.969 -27.688 1 98.38 301 GLN A C 1
ATOM 2242 O O . GLN A 1 301 ? 2.125 -21.797 -27.328 1 98.38 301 GLN A O 1
ATOM 2247 N N . ASP A 1 302 ? 1.302 -23.734 -27.984 1 97.5 302 ASP A N 1
ATOM 2248 C CA . ASP A 1 302 ? -0.077 -23.266 -27.906 1 97.5 302 ASP A CA 1
ATOM 2249 C C . ASP A 1 302 ? -0.472 -22.953 -26.469 1 97.5 302 ASP A C 1
ATOM 2251 O O . ASP A 1 302 ? -1.16 -21.953 -26.203 1 97.5 302 ASP A O 1
ATOM 2255 N N . ALA A 1 303 ? -0.058 -23.797 -25.578 1 97.75 303 ALA A N 1
ATOM 2256 C CA . ALA A 1 303 ? -0.373 -23.578 -24.156 1 97.75 303 ALA A CA 1
ATOM 2257 C C . ALA A 1 303 ? 0.196 -22.25 -23.672 1 97.75 303 ALA A C 1
ATOM 2259 O O . ALA A 1 303 ? -0.491 -21.5 -22.984 1 97.75 303 ALA A O 1
ATOM 2260 N N . HIS A 1 304 ? 1.451 -21.938 -24.031 1 97.94 304 HIS A N 1
ATOM 2261 C CA . HIS A 1 304 ? 2.094 -20.688 -23.609 1 97.94 304 HIS A CA 1
ATOM 2262 C C . HIS A 1 304 ? 1.423 -19.484 -24.266 1 97.94 304 HIS A C 1
ATOM 2264 O O . HIS A 1 304 ? 1.327 -18.422 -23.641 1 97.94 304 HIS A O 1
ATOM 2270 N N . ALA A 1 305 ? 0.979 -19.625 -25.469 1 96.56 305 ALA A N 1
ATOM 2271 C CA . ALA A 1 305 ? 0.258 -18.531 -26.125 1 96.56 305 ALA A CA 1
ATOM 2272 C C . ALA A 1 305 ? -1.08 -18.266 -25.438 1 96.56 305 ALA A C 1
ATOM 2274 O O . ALA A 1 305 ? -1.432 -17.125 -25.172 1 96.56 305 ALA A O 1
ATOM 2275 N N . ASN A 1 306 ? -1.71 -19.297 -25.062 1 95.94 306 ASN A N 1
ATOM 2276 C CA . ASN A 1 306 ? -3.066 -19.203 -24.531 1 95.94 306 ASN A CA 1
ATOM 2277 C C . ASN A 1 306 ? -3.072 -18.688 -23.094 1 95.94 306 ASN A C 1
ATOM 2279 O O . ASN A 1 306 ? -4.004 -17.984 -22.688 1 95.94 306 ASN A O 1
ATOM 2283 N N . VAL A 1 307 ? -2.062 -19 -22.328 1 96.12 307 VAL A N 1
ATOM 2284 C CA . VAL A 1 307 ? -2.066 -18.641 -20.906 1 96.12 307 VAL A CA 1
ATOM 2285 C C . VAL A 1 307 ? -1.973 -17.109 -20.766 1 96.12 307 VAL A C 1
ATOM 2287 O O . VAL A 1 307 ? -2.379 -16.547 -19.75 1 96.12 307 VAL A O 1
ATOM 2290 N N . LEU A 1 308 ? -1.529 -16.406 -21.812 1 90.75 308 LEU A N 1
ATOM 2291 C CA . LEU A 1 308 ? -1.441 -14.953 -21.797 1 90.75 308 LEU A CA 1
ATOM 2292 C C . LEU A 1 308 ? -2.662 -14.32 -22.469 1 90.75 308 LEU A C 1
ATOM 2294 O O . LEU A 1 308 ? -3.211 -13.336 -21.953 1 90.75 308 LEU A O 1
ATOM 2298 N N . SER A 1 309 ? -3.061 -14.844 -23.5 1 89.12 309 SER A N 1
ATOM 2299 C CA . SER A 1 309 ? -4.094 -14.211 -24.328 1 89.12 309 SER A CA 1
ATOM 2300 C C . SER A 1 309 ? -5.484 -14.469 -23.75 1 89.12 309 SER A C 1
ATOM 2302 O O . SER A 1 309 ? -6.391 -13.656 -23.906 1 89.12 309 SER A O 1
ATOM 2304 N N . HIS A 1 310 ? -5.613 -15.57 -23.125 1 86.5 310 HIS A N 1
ATOM 2305 C CA . HIS A 1 310 ? -6.906 -16.047 -22.656 1 86.5 310 HIS A CA 1
ATOM 2306 C C . HIS A 1 310 ? -7.953 -16 -23.766 1 86.5 310 HIS A C 1
ATOM 2308 O O . HIS A 1 310 ? -9.055 -15.484 -23.562 1 86.5 310 HIS A O 1
ATOM 2314 N N . GLU A 1 311 ? -7.52 -16.438 -24.844 1 82.69 311 GLU A N 1
ATOM 2315 C CA . GLU A 1 311 ? -8.469 -16.469 -25.953 1 82.69 311 GLU A CA 1
ATOM 2316 C C . GLU A 1 311 ? -9.758 -17.188 -25.562 1 82.69 311 GLU A C 1
ATOM 2318 O O . GLU A 1 311 ? -9.719 -18.297 -25.031 1 82.69 311 GLU A O 1
ATOM 2323 N N . GLY A 1 312 ? -10.883 -16.594 -25.703 1 84.5 312 GLY A N 1
ATOM 2324 C CA . GLY A 1 312 ? -12.188 -17.141 -25.344 1 84.5 312 GLY A CA 1
ATOM 2325 C C . GLY A 1 312 ? -12.539 -16.938 -23.875 1 84.5 312 GLY A C 1
ATOM 2326 O O . GLY A 1 312 ? -13.633 -17.312 -23.453 1 84.5 312 GLY A O 1
ATOM 2327 N N . GLY A 1 313 ? -11.594 -16.391 -23.172 1 89.5 313 GLY A N 1
ATOM 2328 C CA . GLY A 1 313 ? -11.812 -16.172 -21.766 1 89.5 313 GLY A CA 1
ATOM 2329 C C . GLY A 1 313 ? -11.156 -17.219 -20.875 1 89.5 313 GLY A C 1
ATOM 2330 O O . GLY A 1 313 ? -11.094 -18.391 -21.25 1 89.5 313 GLY A O 1
ATOM 2331 N N . ALA A 1 314 ? -10.727 -16.828 -19.781 1 91.75 314 ALA A N 1
ATOM 2332 C CA . ALA A 1 314 ? -10.109 -17.75 -18.828 1 91.75 314 ALA A CA 1
ATOM 2333 C C . ALA A 1 314 ? -11.164 -18.609 -18.141 1 91.75 314 ALA A C 1
ATOM 2335 O O . ALA A 1 314 ? -12.234 -18.109 -17.766 1 91.75 314 ALA A O 1
ATOM 2336 N N . ARG A 1 315 ? -10.922 -19.906 -17.984 1 96.19 315 ARG A N 1
ATOM 2337 C CA . ARG A 1 315 ? -11.852 -20.828 -17.344 1 96.19 315 ARG A CA 1
ATOM 2338 C C . ARG A 1 315 ? -11.125 -21.844 -16.469 1 96.19 315 ARG A C 1
ATOM 2340 O O . ARG A 1 315 ? -11.398 -23.031 -16.516 1 96.19 315 ARG A O 1
ATOM 2347 N N . GLY A 1 316 ? -10.266 -21.375 -15.781 1 97.69 316 GLY A N 1
ATOM 2348 C CA . GLY A 1 316 ? -9.484 -22.25 -14.914 1 97.69 316 GLY A CA 1
ATOM 2349 C C . GLY A 1 316 ? -8.055 -22.422 -15.383 1 97.69 316 GLY A C 1
ATOM 2350 O O . GLY A 1 316 ? -7.48 -21.531 -16.016 1 97.69 316 GLY A O 1
ATOM 2351 N N . LYS A 1 317 ? -7.438 -23.453 -14.977 1 98.25 317 LYS A N 1
ATOM 2352 C CA . LYS A 1 317 ? -6.008 -23.703 -15.148 1 98.25 317 LYS A CA 1
ATOM 2353 C C . LYS A 1 317 ? -5.73 -24.438 -16.453 1 98.25 317 LYS A C 1
ATOM 2355 O O . LYS A 1 317 ? -6.453 -25.359 -16.828 1 98.25 317 LYS A O 1
ATOM 2360 N N . LEU A 1 318 ? -4.688 -24.016 -17.141 1 98.25 318 LEU A N 1
ATOM 2361 C CA . LEU A 1 318 ? -4.113 -24.797 -18.234 1 98.25 318 LEU A CA 1
ATOM 2362 C C . LEU A 1 318 ? -3.002 -25.703 -17.734 1 98.25 318 LEU A C 1
ATOM 2364 O O . LEU A 1 318 ? -2.164 -25.297 -16.922 1 98.25 318 LEU A O 1
ATOM 2368 N N . VAL A 1 319 ? -3.049 -26.953 -18.203 1 98.38 319 VAL A N 1
ATOM 2369 C CA . VAL A 1 319 ? -2.023 -27.906 -17.781 1 98.38 319 VAL A CA 1
ATOM 2370 C C . VAL A 1 319 ? -1.437 -28.609 -18.984 1 98.38 319 VAL A C 1
ATOM 2372 O O . VAL A 1 319 ? -1.984 -28.531 -20.094 1 98.38 319 VAL A O 1
ATOM 2375 N N . LEU A 1 320 ? -0.269 -29.188 -18.781 1 98.19 320 LEU A N 1
ATOM 2376 C CA . LEU A 1 320 ? 0.382 -30.062 -19.75 1 98.19 320 LEU A CA 1
ATOM 2377 C C . LEU A 1 320 ? 0.349 -31.516 -19.266 1 98.19 320 LEU A C 1
ATOM 2379 O O . LEU A 1 320 ? 0.825 -31.812 -18.172 1 98.19 320 LEU A O 1
ATOM 2383 N N . ALA A 1 321 ? -0.193 -32.375 -20.109 1 97.62 321 ALA A N 1
ATOM 2384 C CA . ALA A 1 321 ? -0.102 -33.781 -19.828 1 97.62 321 ALA A CA 1
ATOM 2385 C C . ALA A 1 321 ? 1.292 -34.312 -20.156 1 97.62 321 ALA A C 1
ATOM 2387 O O . ALA A 1 321 ? 1.727 -34.281 -21.297 1 97.62 321 ALA A O 1
ATOM 2388 N N . ILE A 1 322 ? 1.976 -34.844 -19.156 1 97 322 ILE A N 1
ATOM 2389 C CA . ILE A 1 322 ? 3.367 -35.219 -19.312 1 97 322 ILE A CA 1
ATOM 2390 C C . ILE A 1 322 ? 3.449 -36.75 -19.484 1 97 322 ILE A C 1
ATOM 2392 O O . ILE A 1 322 ? 4.125 -37.25 -20.391 1 97 322 ILE A O 1
ATOM 2396 N N . SER A 1 323 ? 2.82 -37.438 -18.578 1 89.38 323 SER A N 1
ATOM 2397 C CA . SER A 1 323 ? 2.803 -38.875 -18.672 1 89.38 323 SER A CA 1
ATOM 2398 C C . SER A 1 323 ? 1.396 -39.438 -18.469 1 89.38 323 SER A C 1
ATOM 2400 O O . SER A 1 323 ? 0.522 -38.75 -17.938 1 89.38 323 SER A O 1
ATOM 2402 N N . ASP A 1 324 ? 1.151 -40.688 -19.031 1 77.25 324 ASP A N 1
ATOM 2403 C CA . ASP A 1 324 ? -0.161 -41.344 -19.047 1 77.25 324 ASP A CA 1
ATOM 2404 C C . ASP A 1 324 ? -0.531 -41.875 -17.672 1 77.25 324 ASP A C 1
ATOM 2406 O O . ASP A 1 324 ? -1.627 -42.406 -17.469 1 77.25 324 ASP A O 1
ATOM 2410 N N . GLU A 1 325 ? -0.002 -41.531 -16.781 1 65.44 325 GLU A N 1
ATOM 2411 C CA . GLU A 1 325 ? -0.48 -42.094 -15.516 1 65.44 325 GLU A CA 1
ATOM 2412 C C . GLU A 1 325 ? -1.754 -41.406 -15.047 1 65.44 325 GLU A C 1
ATOM 2414 O O . GLU A 1 325 ? -1.941 -40.219 -15.305 1 65.44 325 GLU A O 1
ATOM 2419 N N . MET B 1 1 ? -15.109 39.688 18.547 1 96.19 1 MET B N 1
ATOM 2420 C CA . MET B 1 1 ? -13.68 39.406 18.438 1 96.19 1 MET B CA 1
ATOM 2421 C C . MET B 1 1 ? -13.195 39.594 17.016 1 96.19 1 MET B C 1
ATOM 2423 O O . MET B 1 1 ? -14 39.719 16.094 1 96.19 1 MET B O 1
ATOM 2427 N N . LYS B 1 2 ? -11.875 39.781 16.875 1 97.12 2 LYS B N 1
ATOM 2428 C CA . LYS B 1 2 ? -11.242 39.75 15.555 1 97.12 2 LYS B CA 1
ATOM 2429 C C . LYS B 1 2 ? -11.055 38.344 15.055 1 97.12 2 LYS B C 1
ATOM 2431 O O . LYS B 1 2 ? -10.672 37.438 15.82 1 97.12 2 LYS B O 1
ATOM 2436 N N . ALA B 1 3 ? -11.414 38.062 13.766 1 98.06 3 ALA B N 1
ATOM 2437 C CA . ALA B 1 3 ? -11.273 36.719 13.172 1 98.06 3 ALA B CA 1
ATOM 2438 C C . ALA B 1 3 ? -11.266 36.812 11.648 1 98.06 3 ALA B C 1
ATOM 2440 O O . ALA B 1 3 ? -11.68 37.812 11.062 1 98.06 3 ALA B O 1
ATOM 2441 N N . VAL B 1 4 ? -10.703 35.812 11.062 1 98.44 4 VAL B N 1
ATOM 2442 C CA . VAL B 1 4 ? -10.852 35.625 9.625 1 98.44 4 VAL B CA 1
ATOM 2443 C C . VAL B 1 4 ? -12.156 34.906 9.328 1 98.44 4 VAL B C 1
ATOM 2445 O O . VAL B 1 4 ? -12.445 33.875 9.953 1 98.44 4 VAL B O 1
ATOM 2448 N N . ARG B 1 5 ? -12.906 35.406 8.414 1 97.62 5 ARG B N 1
ATOM 2449 C CA . ARG B 1 5 ? -14.188 34.781 8.062 1 97.62 5 ARG B CA 1
ATOM 2450 C C . ARG B 1 5 ? -14.227 34.406 6.586 1 97.62 5 ARG B C 1
ATOM 2452 O O . ARG B 1 5 ? -13.719 35.156 5.738 1 97.62 5 ARG B O 1
ATOM 2459 N N . VAL B 1 6 ? -14.727 33.25 6.309 1 97.81 6 VAL B N 1
ATOM 2460 C CA . VAL B 1 6 ? -15.023 32.781 4.953 1 97.81 6 VAL B CA 1
ATOM 2461 C C . VAL B 1 6 ? -16.531 32.656 4.766 1 97.81 6 VAL B C 1
ATOM 2463 O O . VAL B 1 6 ? -17.188 31.812 5.391 1 97.81 6 VAL B O 1
ATOM 2466 N N . ASN B 1 7 ? -17.078 33.406 3.861 1 97.44 7 ASN B N 1
ATOM 2467 C CA . ASN B 1 7 ? -18.531 33.438 3.635 1 97.44 7 ASN B CA 1
ATOM 2468 C C . ASN B 1 7 ? -18.922 32.656 2.398 1 97.44 7 ASN B C 1
ATOM 2470 O O . ASN B 1 7 ? -20.078 32.312 2.219 1 97.44 7 ASN B O 1
ATOM 2474 N N . GLU B 1 8 ? -18.016 32.469 1.562 1 97.81 8 GLU B N 1
ATOM 2475 C CA . GLU B 1 8 ? -18.141 31.641 0.365 1 97.81 8 GLU B CA 1
ATOM 2476 C C . GLU B 1 8 ? -16.828 30.953 0.015 1 97.81 8 GLU B C 1
ATOM 2478 O O . GLU B 1 8 ? -15.75 31.5 0.277 1 97.81 8 GLU B O 1
ATOM 2483 N N . PHE B 1 9 ? -16.984 29.797 -0.476 1 97.88 9 PHE B N 1
ATOM 2484 C CA . PHE B 1 9 ? -15.773 29.078 -0.872 1 97.88 9 PHE B CA 1
ATOM 2485 C C . PHE B 1 9 ? -15.117 29.75 -2.074 1 97.88 9 PHE B C 1
ATOM 2487 O O . PHE B 1 9 ? -15.797 30.344 -2.912 1 97.88 9 PHE B O 1
ATOM 2494 N N . GLY B 1 10 ? -13.805 29.656 -2.223 1 97.19 10 GLY B N 1
ATOM 2495 C CA . GLY B 1 10 ? -13.094 30.281 -3.326 1 97.19 10 GLY B CA 1
ATOM 2496 C C . GLY B 1 10 ? -11.609 30.453 -3.061 1 97.19 10 GLY B C 1
ATOM 2497 O O . GLY B 1 10 ? -11.031 29.734 -2.254 1 97.19 10 GLY B O 1
ATOM 2498 N N . GLY B 1 11 ? -11 31.344 -3.859 1 96.81 11 GLY B N 1
ATOM 2499 C CA . GLY B 1 11 ? -9.578 31.609 -3.721 1 96.81 11 GLY B CA 1
ATOM 2500 C C . GLY B 1 11 ? -9.25 32.406 -2.475 1 96.81 11 GLY B C 1
ATOM 2501 O O . GLY B 1 11 ? -10.102 32.594 -1.607 1 96.81 11 GLY B O 1
ATOM 2502 N N . PRO B 1 12 ? -8 32.844 -2.348 1 97.31 12 PRO B N 1
ATOM 2503 C CA . PRO B 1 12 ? -7.578 33.562 -1.143 1 97.31 12 PRO B CA 1
ATOM 2504 C C . PRO B 1 12 ? -8.398 34.812 -0.881 1 97.31 12 PRO B C 1
ATOM 2506 O O . PRO B 1 12 ? -8.539 35.25 0.268 1 97.31 12 PRO B O 1
ATOM 2509 N N . ASN B 1 13 ? -8.969 35.375 -1.874 1 96.81 13 ASN B N 1
ATOM 2510 C CA . ASN B 1 13 ? -9.703 36.625 -1.776 1 96.81 13 ASN B CA 1
ATOM 2511 C C . ASN B 1 13 ? -10.945 36.469 -0.896 1 96.81 13 ASN B C 1
ATOM 2513 O O . ASN B 1 13 ? -11.508 37.469 -0.448 1 96.81 13 ASN B O 1
ATOM 2517 N N . VAL B 1 14 ? -11.414 35.281 -0.616 1 98.06 14 VAL B N 1
ATOM 2518 C CA . VAL B 1 14 ? -12.633 35.094 0.165 1 98.06 14 VAL B CA 1
ATOM 2519 C C . VAL B 1 14 ? -12.312 35.219 1.653 1 98.06 14 VAL B C 1
ATOM 2521 O O . VAL B 1 14 ? -13.227 35.312 2.482 1 98.06 14 VAL B O 1
ATOM 2524 N N . LEU B 1 15 ? -11.047 35.156 2.01 1 98.44 15 LEU B N 1
ATOM 2525 C CA . LEU B 1 15 ? -10.633 35.375 3.393 1 98.44 15 LEU B CA 1
ATOM 2526 C C . LEU B 1 15 ? -10.766 36.844 3.791 1 98.44 15 LEU B C 1
ATOM 2528 O O . LEU B 1 15 ? -10.102 37.688 3.217 1 98.44 15 LEU B O 1
ATOM 2532 N N . ARG B 1 16 ? -11.586 37.094 4.805 1 97.62 16 ARG B N 1
ATOM 2533 C CA . ARG B 1 16 ? -11.812 38.469 5.246 1 97.62 16 ARG B CA 1
ATOM 2534 C C . ARG B 1 16 ? -11.609 38.594 6.754 1 97.62 16 ARG B C 1
ATOM 2536 O O . ARG B 1 16 ? -12.141 37.781 7.523 1 97.62 16 ARG B O 1
ATOM 2543 N N . VAL B 1 17 ? -10.859 39.594 7.125 1 97.62 17 VAL B N 1
ATOM 2544 C CA . VAL B 1 17 ? -10.711 39.906 8.547 1 97.62 17 VAL B CA 1
ATOM 2545 C C . VAL B 1 17 ? -11.891 40.719 9.031 1 97.62 17 VAL B C 1
ATOM 2547 O O . VAL B 1 17 ? -12.164 41.812 8.484 1 97.62 17 VAL B O 1
ATOM 2550 N N . GLU B 1 18 ? -12.539 40.219 10 1 97.38 18 GLU B N 1
ATOM 2551 C CA . GLU B 1 18 ? -13.641 40.938 10.633 1 97.38 18 GLU B CA 1
ATOM 2552 C C . GLU B 1 18 ? -13.352 41.188 12.109 1 97.38 18 GLU B C 1
ATOM 2554 O O . GLU B 1 18 ? -12.648 40.406 12.758 1 97.38 18 GLU B O 1
ATOM 2559 N N . THR B 1 19 ? -13.938 42.25 12.633 1 96.25 19 THR B N 1
ATOM 2560 C CA . THR B 1 19 ? -13.57 42.656 13.984 1 96.25 19 THR B CA 1
ATOM 2561 C C . THR B 1 19 ? -14.75 42.5 14.938 1 96.25 19 THR B C 1
ATOM 2563 O O . THR B 1 19 ? -14.617 42.75 16.141 1 96.25 19 THR B O 1
ATOM 2566 N N . ASP B 1 20 ? -15.82 42.125 14.453 1 96.88 20 ASP B N 1
ATOM 2567 C CA . ASP B 1 20 ? -17.031 42.031 15.273 1 96.88 20 ASP B CA 1
ATOM 2568 C C . ASP B 1 20 ? -17.609 40.625 15.227 1 96.88 20 ASP B C 1
ATOM 2570 O O . ASP B 1 20 ? -18.844 40.438 15.188 1 96.88 20 ASP B O 1
ATOM 2574 N N . VAL B 1 21 ? -16.734 39.625 15.219 1 96.69 21 VAL B N 1
ATOM 2575 C CA . VAL B 1 21 ? -17.188 38.25 15.227 1 96.69 21 VAL B CA 1
ATOM 2576 C C . VAL B 1 21 ? -17.5 37.812 16.656 1 96.69 21 VAL B C 1
ATOM 2578 O O . VAL B 1 21 ? -16.766 38.156 17.594 1 96.69 21 VAL B O 1
ATOM 2581 N N . PRO B 1 22 ? -18.578 37.062 16.844 1 95.75 22 PRO B N 1
ATOM 2582 C CA . PRO B 1 22 ? -18.891 36.625 18.203 1 95.75 22 PRO B CA 1
ATOM 2583 C C . PRO B 1 22 ? -17.812 35.719 18.797 1 95.75 22 PRO B C 1
ATOM 2585 O O . PRO B 1 22 ? -17.25 34.875 18.078 1 95.75 22 PRO B O 1
ATOM 2588 N N . VAL B 1 23 ? -17.547 35.906 20.047 1 95.56 23 VAL B N 1
ATOM 2589 C CA . VAL B 1 23 ? -16.641 35 20.766 1 95.56 23 VAL B CA 1
ATOM 2590 C C . VAL B 1 23 ? -17.312 33.656 20.938 1 95.56 23 VAL B C 1
ATOM 2592 O O . VAL B 1 23 ? -18.5 33.562 21.297 1 95.56 23 VAL B O 1
ATOM 2595 N N . PRO B 1 24 ? -16.594 32.594 20.688 1 94.56 24 PRO B N 1
ATOM 2596 C CA . PRO B 1 24 ? -17.234 31.297 20.797 1 94.56 24 PRO B CA 1
ATOM 2597 C C . PRO B 1 24 ? -17.562 30.906 22.25 1 94.56 24 PRO B C 1
ATOM 2599 O O . PRO B 1 24 ? -16.812 31.266 23.156 1 94.56 24 PRO B O 1
ATOM 2602 N N . LYS B 1 25 ? -18.641 30.172 22.328 1 93.31 25 LYS B N 1
ATOM 2603 C CA . LYS B 1 25 ? -19 29.562 23.609 1 93.31 25 LYS B CA 1
ATOM 2604 C C . LYS B 1 25 ? -18.516 28.109 23.672 1 93.31 25 LYS B C 1
ATOM 2606 O O . LYS B 1 25 ? -18.422 27.438 22.656 1 93.31 25 LYS B O 1
ATOM 2611 N N . HIS B 1 26 ? -18.188 27.75 24.938 1 93.81 26 HIS B N 1
ATOM 2612 C CA . HIS B 1 26 ? -17.734 26.375 25.109 1 93.81 26 HIS B CA 1
ATOM 2613 C C . HIS B 1 26 ? -18.844 25.5 25.688 1 93.81 26 HIS B C 1
ATOM 2615 O O . HIS B 1 26 ? -19.672 25.969 26.453 1 93.81 26 HIS B O 1
ATOM 2621 N N . THR B 1 27 ? -18.844 24.25 25.234 1 95.81 27 THR B N 1
ATOM 2622 C CA . THR B 1 27 ? -19.703 23.25 25.875 1 95.81 27 THR B CA 1
ATOM 2623 C C . THR B 1 27 ? -19.031 22.703 27.125 1 95.81 27 THR B C 1
ATOM 2625 O O . THR B 1 27 ? -18 23.219 27.562 1 95.81 27 THR B O 1
ATOM 2628 N N . GLU B 1 28 ? -19.641 21.656 27.703 1 97.69 28 GLU B N 1
ATOM 2629 C CA . GLU B 1 28 ? -19.141 21.094 28.953 1 97.69 28 GLU B CA 1
ATOM 2630 C C . GLU B 1 28 ? -17.812 20.375 28.766 1 97.69 28 GLU B C 1
ATOM 2632 O O . GLU B 1 28 ? -17.047 20.203 29.703 1 97.69 28 GLU B O 1
ATOM 2637 N N . THR B 1 29 ? -17.516 20.016 27.547 1 97.38 29 THR B N 1
ATOM 2638 C CA . THR B 1 29 ? -16.297 19.25 27.312 1 97.38 29 THR B CA 1
ATOM 2639 C C . THR B 1 29 ? -15.273 20.078 26.547 1 97.3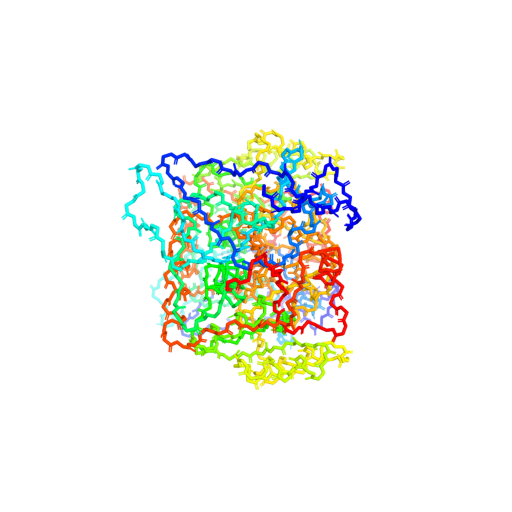8 29 THR B C 1
ATOM 2641 O O . THR B 1 29 ? -14.242 19.562 26.125 1 97.38 29 THR B O 1
ATOM 2644 N N . GLN B 1 30 ? -15.539 21.344 26.359 1 97.62 30 GLN B N 1
ATOM 2645 C CA . GLN B 1 30 ? -14.688 22.219 25.547 1 97.62 30 GLN B CA 1
ATOM 2646 C C . GLN B 1 30 ? -13.977 23.25 26.406 1 97.62 30 GLN B C 1
ATOM 2648 O O . GLN B 1 30 ? -14.312 23.438 27.578 1 97.62 30 GLN B O 1
ATOM 2653 N N . VAL B 1 31 ? -12.977 23.875 25.828 1 97.94 31 VAL B N 1
ATOM 2654 C CA . VAL B 1 31 ? -12.258 24.984 26.438 1 97.94 31 VAL B CA 1
ATOM 2655 C C . VAL B 1 31 ? -12.188 26.141 25.453 1 97.94 31 VAL B C 1
ATOM 2657 O O . VAL B 1 31 ? -12.273 25.938 24.234 1 97.94 31 VAL B O 1
ATOM 2660 N N . VAL B 1 32 ? -12.031 27.281 25.953 1 97.94 32 VAL B N 1
ATOM 2661 C CA . VAL B 1 32 ? -11.773 28.469 25.141 1 97.94 32 VAL B CA 1
ATOM 2662 C C . VAL B 1 32 ? -10.32 28.891 25.281 1 97.94 32 VAL B C 1
ATOM 2664 O O . VAL B 1 32 ? -9.805 29 26.406 1 97.94 32 VAL B O 1
ATOM 2667 N N . ILE B 1 33 ? -9.703 29.062 24.219 1 98.06 33 ILE B N 1
ATOM 2668 C CA . ILE B 1 33 ? -8.297 29.438 24.172 1 98.06 33 ILE B CA 1
ATOM 2669 C C . ILE B 1 33 ? -8.148 30.828 23.562 1 98.06 33 ILE B C 1
ATOM 2671 O O . ILE B 1 33 ? -8.742 31.109 22.516 1 98.06 33 ILE B O 1
ATOM 2675 N N . LYS B 1 34 ? -7.465 31.703 24.234 1 98.19 34 LYS B N 1
ATOM 2676 C CA . LYS B 1 34 ? -6.961 32.906 23.578 1 98.19 34 LYS B CA 1
ATOM 2677 C C . LYS B 1 34 ? -5.77 32.594 22.672 1 98.19 34 LYS B C 1
ATOM 2679 O O . LYS B 1 34 ? -4.684 32.25 23.172 1 98.19 34 LYS B O 1
ATOM 2684 N N . VAL B 1 35 ? -5.984 32.75 21.422 1 98.31 35 VAL B N 1
ATOM 2685 C CA . VAL B 1 35 ? -5.012 32.25 20.453 1 98.31 35 VAL B CA 1
ATOM 2686 C C . VAL B 1 35 ? -3.863 33.219 20.312 1 98.31 35 VAL B C 1
ATOM 2688 O O . VAL B 1 35 ? -4.09 34.438 20.094 1 98.31 35 VAL B O 1
ATOM 2691 N N . GLY B 1 36 ? -2.662 32.719 20.531 1 98.25 36 GLY B N 1
ATOM 2692 C CA . GLY B 1 36 ? -1.478 33.5 20.25 1 98.25 36 GLY B CA 1
ATOM 2693 C C . GLY B 1 36 ? -1.036 33.438 18.797 1 98.25 36 GLY B C 1
ATOM 2694 O O . GLY B 1 36 ? -0.762 34.438 18.172 1 98.25 36 GLY B O 1
ATOM 2695 N N . SER B 1 37 ? -0.947 32.219 18.312 1 98.5 37 SER B N 1
ATOM 2696 C CA . SER B 1 37 ? -0.556 31.953 16.922 1 98.5 37 SER B CA 1
ATOM 2697 C C . SER B 1 37 ? -1.342 30.781 16.344 1 98.5 37 SER B C 1
ATOM 2699 O O . SER B 1 37 ? -1.733 29.875 17.078 1 98.5 37 SER B O 1
ATOM 2701 N N . ALA B 1 38 ? -1.62 30.859 15.047 1 98.5 38 ALA B N 1
ATOM 2702 C CA . ALA B 1 38 ? -2.289 29.781 14.312 1 98.5 38 ALA B CA 1
ATOM 2703 C C . ALA B 1 38 ? -1.406 29.25 13.188 1 98.5 38 ALA B C 1
ATOM 2705 O O . ALA B 1 38 ? -0.696 30.016 12.531 1 98.5 38 ALA B O 1
ATOM 2706 N N . GLY B 1 39 ? -1.442 27.938 12.992 1 98.31 39 GLY B N 1
ATOM 2707 C CA . GLY B 1 39 ? -0.735 27.375 11.859 1 98.31 39 GLY B CA 1
ATOM 2708 C C . GLY B 1 39 ? -1.471 27.562 10.547 1 98.31 39 GLY B C 1
ATOM 2709 O O . GLY B 1 39 ? -2.703 27.609 10.516 1 98.31 39 GLY B O 1
ATOM 2710 N N . VAL B 1 40 ? -0.73 27.734 9.453 1 98.19 40 VAL B N 1
ATOM 2711 C CA . VAL B 1 40 ? -1.28 27.734 8.102 1 98.19 40 VAL B CA 1
ATOM 2712 C C . VAL B 1 40 ? -0.923 26.422 7.398 1 98.19 40 VAL B C 1
ATOM 2714 O O . VAL B 1 40 ? 0.257 26.125 7.211 1 98.19 40 VAL B O 1
ATOM 2717 N N . ASN B 1 41 ? -1.932 25.641 7.023 1 96.75 41 ASN B N 1
ATOM 2718 C CA . ASN B 1 41 ? -1.723 24.328 6.418 1 96.75 41 ASN B CA 1
ATOM 2719 C C . ASN B 1 41 ? -2.32 24.266 5.016 1 96.75 41 ASN B C 1
ATOM 2721 O O . ASN B 1 41 ? -3.316 24.922 4.727 1 96.75 41 ASN B O 1
ATOM 2725 N N . PRO B 1 42 ? -1.759 23.406 4.176 1 94.94 42 PRO B N 1
ATOM 2726 C CA . PRO B 1 42 ? -2.383 23.188 2.867 1 94.94 42 PRO B CA 1
ATOM 2727 C C . PRO B 1 42 ? -3.855 22.797 2.973 1 94.94 42 PRO B C 1
ATOM 2729 O O . PRO B 1 42 ? -4.68 23.266 2.182 1 94.94 42 PRO B O 1
ATOM 2732 N N . VAL B 1 43 ? -4.215 22.016 3.91 1 93.69 43 VAL B N 1
ATOM 2733 C CA . VAL B 1 43 ? -5.582 21.547 4.07 1 93.69 43 VAL B CA 1
ATOM 2734 C C . VAL B 1 43 ? -6.52 22.719 4.289 1 93.69 43 VAL B C 1
ATOM 2736 O O . VAL B 1 43 ? -7.676 22.703 3.855 1 93.69 43 VAL B O 1
ATOM 2739 N N . ASP B 1 44 ? -6.062 23.797 4.945 1 96.12 44 ASP B N 1
ATOM 2740 C CA . ASP B 1 44 ? -6.871 25 5.129 1 96.12 44 ASP B CA 1
ATOM 2741 C C . ASP B 1 44 ? -7.289 25.594 3.785 1 96.12 44 ASP B C 1
ATOM 2743 O O . ASP B 1 44 ? -8.398 26.109 3.65 1 96.12 44 ASP B O 1
ATOM 2747 N N . THR B 1 45 ? -6.391 25.484 2.83 1 96.19 45 THR B N 1
ATOM 2748 C CA . THR B 1 45 ? -6.664 26.047 1.51 1 96.19 45 THR B CA 1
ATOM 2749 C C . THR B 1 45 ? -7.676 25.188 0.759 1 96.19 45 THR B C 1
ATOM 2751 O O . THR B 1 45 ? -8.555 25.703 0.067 1 96.19 45 THR B O 1
ATOM 2754 N N . TYR B 1 46 ? -7.523 23.859 0.914 1 93.62 46 TYR B N 1
ATOM 2755 C CA . TYR B 1 46 ? -8.453 22.969 0.237 1 93.62 46 TYR B CA 1
ATOM 2756 C C . TYR B 1 46 ? -9.867 23.156 0.761 1 93.62 46 TYR B C 1
ATOM 2758 O O . TYR B 1 46 ? -10.828 23.156 -0.014 1 93.62 46 TYR B O 1
ATOM 2766 N N . ILE B 1 47 ? -10 23.297 2.031 1 94.5 47 ILE B N 1
ATOM 2767 C CA . ILE B 1 47 ? -11.297 23.531 2.65 1 94.5 47 ILE B CA 1
ATOM 2768 C C . ILE B 1 47 ? -11.875 24.859 2.176 1 94.5 47 ILE B C 1
ATOM 2770 O O . ILE B 1 47 ? -13.031 24.938 1.759 1 94.5 47 ILE B O 1
ATOM 2774 N N . ARG B 1 48 ? -11.078 25.797 2.162 1 96.56 48 ARG B N 1
ATOM 2775 C CA . ARG B 1 48 ? -11.5 27.125 1.753 1 96.56 48 ARG B CA 1
ATOM 2776 C C . ARG B 1 48 ? -11.969 27.141 0.302 1 96.56 48 ARG B C 1
ATOM 2778 O O . ARG B 1 48 ? -12.93 27.828 -0.042 1 96.56 48 ARG B O 1
ATOM 2785 N N . MET B 1 49 ? -11.336 26.328 -0.485 1 96.12 49 MET B N 1
ATOM 2786 C CA . MET B 1 49 ? -11.664 26.25 -1.905 1 96.12 49 MET B CA 1
ATOM 2787 C C . MET B 1 49 ? -12.906 25.391 -2.125 1 96.12 49 MET B C 1
ATOM 2789 O O . MET B 1 49 ? -13.461 25.375 -3.229 1 96.12 49 MET B O 1
ATOM 2793 N N . GLY B 1 50 ? -13.336 24.672 -1.137 1 93.69 50 GLY B N 1
ATOM 2794 C CA . GLY B 1 50 ? -14.469 23.766 -1.272 1 93.69 50 GLY B CA 1
ATOM 2795 C C . GLY B 1 50 ? -14.102 22.422 -1.861 1 93.69 50 GLY B C 1
ATOM 2796 O O . GLY B 1 50 ? -14.945 21.734 -2.438 1 93.69 50 GLY B O 1
ATOM 2797 N N . LEU B 1 51 ? -12.875 22.062 -1.735 1 85.5 51 LEU B N 1
ATOM 2798 C CA . LEU B 1 51 ? -12.375 20.875 -2.422 1 85.5 51 LEU B CA 1
ATOM 2799 C C . LEU B 1 51 ? -12.031 19.781 -1.424 1 85.5 51 LEU B C 1
ATOM 2801 O O . LEU B 1 51 ? -11.375 18.797 -1.777 1 85.5 51 LEU B O 1
ATOM 2805 N N . PHE B 1 52 ? -12.484 19.875 -0.317 1 84.88 52 PHE B N 1
ATOM 2806 C CA . PHE B 1 52 ? -12.195 18.891 0.723 1 84.88 52 PHE B CA 1
ATOM 2807 C C . PHE B 1 52 ? -13.406 18 0.972 1 84.88 52 PHE B C 1
ATOM 2809 O O . PHE B 1 52 ? -14.539 18.375 0.677 1 84.88 52 PHE B O 1
ATOM 2816 N N . ALA B 1 53 ? -13.172 16.859 1.47 1 76.12 53 ALA B N 1
ATOM 2817 C CA . ALA B 1 53 ? -14.211 15.836 1.625 1 76.12 53 ALA B CA 1
ATOM 2818 C C . ALA B 1 53 ? -15.281 16.297 2.609 1 76.12 53 ALA B C 1
ATOM 2820 O O . ALA B 1 53 ? -16.469 16.047 2.398 1 76.12 53 ALA B O 1
ATOM 2821 N N . ASN B 1 54 ? -14.898 16.891 3.668 1 81.75 54 ASN B N 1
ATOM 2822 C CA . ASN B 1 54 ? -15.82 17.438 4.668 1 81.75 54 ASN B CA 1
ATOM 2823 C C . ASN B 1 54 ? -15.734 18.953 4.754 1 81.75 54 ASN B C 1
ATOM 2825 O O . ASN B 1 54 ? -14.734 19.5 5.23 1 81.75 54 ASN B O 1
ATOM 2829 N N . LEU B 1 55 ? -16.844 19.562 4.348 1 91.06 55 LEU B N 1
ATOM 2830 C CA . LEU B 1 55 ? -16.828 21.016 4.32 1 91.06 55 LEU B CA 1
ATOM 2831 C C . LEU B 1 55 ? -17.641 21.594 5.484 1 91.06 55 LEU B C 1
ATOM 2833 O O . LEU B 1 55 ? -18.688 21.047 5.844 1 91.06 55 LEU B O 1
ATOM 2837 N N . PRO B 1 56 ? -17.156 22.656 6.039 1 93.12 56 PRO B N 1
ATOM 2838 C CA . PRO B 1 56 ? -17.891 23.328 7.113 1 93.12 56 PRO B CA 1
ATOM 2839 C C . PRO B 1 56 ? -19.062 24.141 6.594 1 93.12 56 PRO B C 1
ATOM 2841 O O . PRO B 1 56 ? -19.047 24.609 5.449 1 93.12 56 PRO B O 1
ATOM 2844 N N . PRO B 1 57 ? -20.078 24.297 7.469 1 94.31 57 PRO B N 1
ATOM 2845 C CA . PRO B 1 57 ? -21.109 25.266 7.102 1 94.31 57 PRO B CA 1
ATOM 2846 C C . PRO B 1 57 ? -20.594 26.703 7.047 1 94.31 57 PRO B C 1
ATOM 2848 O O . PRO B 1 57 ? -19.75 27.094 7.867 1 94.31 57 PRO B O 1
ATOM 2851 N N . LEU B 1 58 ? -21.172 27.484 6.129 1 95.06 58 LEU B N 1
ATOM 2852 C CA . LEU B 1 58 ? -20.766 28.875 5.957 1 95.06 58 LEU B CA 1
ATOM 2853 C C . LEU B 1 58 ? -21.672 29.797 6.766 1 95.06 58 LEU B C 1
ATOM 2855 O O . LEU B 1 58 ? -22.859 29.516 6.941 1 95.06 58 LEU B O 1
ATOM 2859 N N . PRO B 1 59 ? -21.172 30.953 7.242 1 96.19 59 PRO B N 1
ATOM 2860 C CA . PRO B 1 59 ? -19.75 31.312 7.27 1 96.19 59 PRO B CA 1
ATOM 2861 C C . PRO B 1 59 ? -18.969 30.531 8.312 1 96.19 59 PRO B C 1
ATOM 2863 O O . PRO B 1 59 ? -19.547 29.984 9.258 1 96.19 59 PRO B O 1
ATOM 2866 N N . TYR B 1 60 ? -17.672 30.422 8.109 1 96.56 60 TYR B N 1
ATOM 2867 C CA . TYR B 1 60 ? -16.844 29.734 9.102 1 96.56 60 TYR B CA 1
ATOM 2868 C C . TYR B 1 60 ? -15.508 30.438 9.289 1 96.56 60 TYR B C 1
ATOM 2870 O O . TYR B 1 60 ? -15.18 31.359 8.547 1 96.56 60 TYR B O 1
ATOM 2878 N N . ILE B 1 61 ? -14.797 30.109 10.375 1 97.75 61 ILE B N 1
ATOM 2879 C CA . ILE B 1 61 ? -13.445 30.578 10.664 1 97.75 61 ILE B CA 1
ATOM 2880 C C . ILE B 1 61 ? -12.445 29.453 10.367 1 97.75 61 ILE B C 1
ATOM 2882 O O . ILE B 1 61 ? -12.531 28.375 10.945 1 97.75 61 ILE B O 1
ATOM 2886 N N . PRO B 1 62 ? -11.445 29.703 9.461 1 97.44 62 PRO B N 1
ATOM 2887 C CA . PRO B 1 62 ? -10.469 28.672 9.102 1 97.44 62 PRO B CA 1
ATOM 2888 C C . PRO B 1 62 ? -9.438 28.422 10.195 1 97.44 62 PRO B C 1
ATOM 2890 O O . PRO B 1 62 ? -9.43 29.125 11.211 1 97.44 62 PRO B O 1
ATOM 2893 N N . GLY B 1 63 ? -8.609 27.453 9.891 1 97.38 63 GLY B N 1
ATOM 2894 C CA . GLY B 1 63 ? -7.5 27.109 10.766 1 97.38 63 GLY B CA 1
ATOM 2895 C C . GLY B 1 63 ? -7.73 25.828 11.547 1 97.38 63 GLY B C 1
ATOM 2896 O O . GLY B 1 63 ? -8.758 25.688 12.219 1 97.38 63 GLY B O 1
ATOM 2897 N N . ARG B 1 64 ? -6.711 24.953 11.594 1 96 64 ARG B N 1
ATOM 2898 C CA . ARG B 1 64 ? -6.91 23.609 12.148 1 96 64 ARG B CA 1
ATOM 2899 C C . ARG B 1 64 ? -6.023 23.391 13.367 1 96 64 ARG B C 1
ATOM 2901 O O . ARG B 1 64 ? -6.184 22.406 14.086 1 96 64 ARG B O 1
ATOM 2908 N N . ASP B 1 65 ? -5.059 24.25 13.555 1 97.06 65 ASP B N 1
ATOM 2909 C CA . ASP B 1 65 ? -4.16 24.109 14.703 1 97.06 65 ASP B CA 1
ATOM 2910 C C . ASP B 1 65 ? -3.658 25.484 15.164 1 97.06 65 ASP B C 1
ATOM 2912 O O . ASP B 1 65 ? -3.893 26.5 14.5 1 97.06 65 ASP B O 1
ATOM 2916 N N . GLY B 1 66 ? -3.113 25.484 16.391 1 98.25 66 GLY B N 1
ATOM 2917 C CA . GLY B 1 66 ? -2.646 26.719 17 1 98.25 66 GLY B CA 1
ATOM 2918 C C . GLY B 1 66 ? -2.113 26.531 18.406 1 98.25 66 GLY B C 1
ATOM 2919 O O . GLY B 1 66 ? -1.946 25.391 18.859 1 98.25 66 GLY B O 1
ATOM 2920 N N . ALA B 1 67 ? -1.746 27.688 19 1 98.5 67 ALA B N 1
ATOM 2921 C CA . ALA B 1 67 ? -1.263 27.734 20.375 1 98.5 67 ALA B CA 1
ATOM 2922 C C . ALA B 1 67 ? -1.691 29.031 21.062 1 98.5 67 ALA B C 1
ATOM 2924 O O . ALA B 1 67 ? -1.879 30.062 20.422 1 98.5 67 ALA B O 1
ATOM 2925 N N . GLY B 1 68 ? -1.838 28.891 22.344 1 98.12 68 GLY B N 1
ATOM 2926 C CA . GLY B 1 68 ? -2.266 30.031 23.125 1 98.12 68 GLY B CA 1
ATOM 2927 C C . GLY B 1 68 ? -2.449 29.703 24.609 1 98.12 68 GLY B C 1
ATOM 2928 O O . GLY B 1 68 ? -1.713 28.891 25.156 1 98.12 68 GLY B O 1
ATOM 2929 N N . ARG B 1 69 ? -3.416 30.484 25.172 1 98.12 69 ARG B N 1
ATOM 2930 C CA . ARG B 1 69 ? -3.672 30.328 26.594 1 98.12 69 ARG B CA 1
ATOM 2931 C C . ARG B 1 69 ? -5.141 30 26.859 1 98.12 69 ARG B C 1
ATOM 2933 O O . ARG B 1 69 ? -6.031 30.625 26.281 1 98.12 69 ARG B O 1
ATOM 2940 N N . VAL B 1 70 ? -5.328 29.016 27.766 1 98.25 70 VAL B N 1
ATOM 2941 C CA . VAL B 1 70 ? -6.695 28.703 28.156 1 98.25 70 VAL B CA 1
ATOM 2942 C C . VAL B 1 70 ? -7.301 29.859 28.938 1 98.25 70 VAL B C 1
ATOM 2944 O O . VAL B 1 70 ? -6.66 30.406 29.844 1 98.25 70 VAL B O 1
ATOM 2947 N N . VAL B 1 71 ? -8.594 30.203 28.609 1 97.81 71 VAL B N 1
ATOM 2948 C CA . VAL B 1 71 ? -9.211 31.312 29.328 1 97.81 71 VAL B CA 1
ATOM 2949 C C . VAL B 1 71 ? -10.492 30.812 30.016 1 97.81 71 VAL B C 1
ATOM 2951 O O . VAL B 1 71 ? -10.898 31.359 31.047 1 97.81 71 VAL B O 1
ATOM 2954 N N . GLU B 1 72 ? -11.172 29.844 29.438 1 97.88 72 GLU B N 1
ATOM 2955 C CA . GLU B 1 72 ? -12.352 29.219 30.031 1 97.88 72 GLU B CA 1
ATOM 2956 C C . GLU B 1 72 ? -12.328 27.703 29.844 1 97.88 72 GLU B C 1
ATOM 2958 O O . GLU B 1 72 ? -11.758 27.203 28.875 1 97.88 72 GLU B O 1
ATOM 2963 N N . VAL B 1 73 ? -12.953 27.031 30.828 1 97.94 73 VAL B N 1
ATOM 2964 C CA . VAL B 1 73 ? -12.984 25.562 30.797 1 97.94 73 VAL B CA 1
ATOM 2965 C C . VAL B 1 73 ? -14.406 25.078 31.078 1 97.94 73 VAL B C 1
ATOM 2967 O O . VAL B 1 73 ? -15.086 25.609 31.953 1 97.94 73 VAL B O 1
ATOM 2970 N N . GLY B 1 74 ? -14.82 24.125 30.281 1 97.94 74 GLY B N 1
ATOM 2971 C CA . GLY B 1 74 ? -16.109 23.5 30.531 1 97.94 74 GLY B CA 1
ATOM 2972 C C . GLY B 1 74 ? -16.172 22.734 31.844 1 97.94 74 GLY B C 1
ATOM 2973 O O . GLY B 1 74 ? -15.133 22.328 32.375 1 97.94 74 GLY B O 1
ATOM 2974 N N . SER B 1 75 ? -17.406 22.422 32.219 1 97.62 75 SER B N 1
ATOM 2975 C CA . SER B 1 75 ? -17.641 21.875 33.531 1 97.62 75 SER B CA 1
ATOM 2976 C C . SER B 1 75 ? -17.109 20.453 33.656 1 97.62 75 SER B C 1
ATOM 2978 O O . SER B 1 75 ? -16.828 19.953 34.75 1 97.62 75 SER B O 1
ATOM 2980 N N . LYS B 1 76 ? -16.906 19.781 32.5 1 97.94 76 LYS B N 1
ATOM 2981 C CA . LYS B 1 76 ? -16.484 18.391 32.531 1 97.94 76 LYS B CA 1
ATOM 2982 C C . LYS B 1 76 ? -15 18.25 32.219 1 97.94 76 LYS B C 1
ATOM 2984 O O . LYS B 1 76 ? -14.469 17.141 32.156 1 97.94 76 LYS B O 1
ATOM 2989 N N . VAL B 1 77 ? -14.398 19.375 32 1 97.62 77 VAL B N 1
ATOM 2990 C CA . VAL B 1 77 ? -12.969 19.359 31.703 1 97.62 77 VAL B CA 1
ATOM 2991 C C . VAL B 1 77 ? -12.172 19.391 33 1 97.62 77 VAL B C 1
ATOM 2993 O O . VAL B 1 77 ? -12.328 20.312 33.812 1 97.62 77 VAL B O 1
ATOM 2996 N N . GLN B 1 78 ? -11.258 18.391 33.188 1 95.12 78 GLN B N 1
ATOM 2997 C CA . GLN B 1 78 ? -10.516 18.297 34.438 1 95.12 78 GLN B CA 1
ATOM 2998 C C . GLN B 1 78 ? -9.016 18.422 34.219 1 95.12 78 GLN B C 1
ATOM 3000 O O . GLN B 1 78 ? -8.25 18.641 35.156 1 95.12 78 GLN B O 1
ATOM 3005 N N . THR B 1 79 ? -8.547 18.406 33 1 94.56 79 THR B N 1
ATOM 3006 C CA . THR B 1 79 ? -7.117 18.281 32.719 1 94.56 79 THR B CA 1
ATOM 3007 C C . THR B 1 79 ? -6.52 19.641 32.375 1 94.56 79 THR B C 1
ATOM 3009 O O . THR B 1 79 ? -5.305 19.781 32.219 1 94.56 79 THR B O 1
ATOM 3012 N N . LEU B 1 80 ? -7.328 20.688 32.219 1 97.81 80 LEU B N 1
ATOM 3013 C CA . LEU B 1 80 ? -6.906 22.016 31.828 1 97.81 80 LEU B CA 1
ATOM 3014 C C . LEU B 1 80 ? -7.48 23.078 32.781 1 97.81 80 LEU B C 1
ATOM 3016 O O . LEU B 1 80 ? -8.539 22.875 33.375 1 97.81 80 LEU B O 1
ATOM 3020 N N . LYS B 1 81 ? -6.816 24.203 32.875 1 97.81 81 LYS B N 1
ATOM 3021 C CA . LYS B 1 81 ? -7.297 25.344 33.656 1 97.81 81 LYS B CA 1
ATOM 3022 C C . LYS B 1 81 ? -6.922 26.672 33 1 97.81 81 LYS B C 1
ATOM 3024 O O . LYS B 1 81 ? -5.969 26.734 32.219 1 97.81 81 LYS B O 1
ATOM 3029 N N . PRO B 1 82 ? -7.668 27.688 33.375 1 98.19 82 PRO B N 1
ATOM 3030 C CA . PRO B 1 82 ? -7.301 29 32.844 1 98.19 82 PRO B CA 1
ATOM 3031 C C . PRO B 1 82 ? -5.852 29.375 33.156 1 98.19 82 PRO B C 1
ATOM 3033 O O . PRO B 1 82 ? -5.371 29.141 34.281 1 98.19 82 PRO B O 1
ATOM 3036 N N . GLY B 1 83 ? -5.184 29.891 32.156 1 97.94 83 GLY B N 1
ATOM 3037 C CA . GLY B 1 83 ? -3.793 30.281 32.312 1 97.94 83 GLY B CA 1
ATOM 3038 C C . GLY B 1 83 ? -2.822 29.297 31.672 1 97.94 83 GLY B C 1
ATOM 3039 O O . GLY B 1 83 ? -1.682 29.656 31.375 1 97.94 83 GLY B O 1
ATOM 3040 N N . ASP B 1 84 ? -3.227 28.094 31.438 1 98.19 84 ASP B N 1
ATOM 3041 C CA . ASP B 1 84 ? -2.365 27.078 30.844 1 98.19 84 ASP B CA 1
ATOM 3042 C C . ASP B 1 84 ? -1.924 27.484 29.438 1 98.19 84 ASP B C 1
ATOM 3044 O O . ASP B 1 84 ? -2.736 27.938 28.641 1 98.19 84 ASP B O 1
ATOM 3048 N N . ARG B 1 85 ? -0.599 27.344 29.125 1 98.19 85 ARG B N 1
ATOM 3049 C CA . ARG B 1 85 ? -0.102 27.406 27.75 1 98.19 85 ARG B CA 1
ATOM 3050 C C . ARG B 1 85 ? -0.36 26.094 27.016 1 98.19 85 ARG B C 1
ATOM 3052 O O . ARG B 1 85 ? 0.028 25.016 27.5 1 98.19 85 ARG B O 1
ATOM 3059 N N . VAL B 1 86 ? -1.021 26.188 25.875 1 98.5 86 VAL B N 1
ATOM 3060 C CA . VAL B 1 86 ? -1.433 24.953 25.219 1 98.5 86 VAL B CA 1
ATOM 3061 C C . VAL B 1 86 ? -1.215 25.078 23.719 1 98.5 86 VAL B C 1
ATOM 3063 O O . VAL B 1 86 ? -1.059 26.188 23.188 1 98.5 86 VAL B O 1
ATOM 3066 N N . PHE B 1 87 ? -1.04 24.031 23.047 1 98.44 87 PHE B N 1
ATOM 3067 C CA . PHE B 1 87 ? -1.252 23.906 21.609 1 98.44 87 PHE B CA 1
ATOM 3068 C C . PHE B 1 87 ? -2.381 22.922 21.312 1 98.44 87 PHE B C 1
ATOM 3070 O O . PHE B 1 87 ? -2.785 22.156 22.188 1 98.44 87 PHE B O 1
ATOM 3077 N N . PHE B 1 88 ? -2.975 23.047 20.141 1 97.69 88 PHE B N 1
ATOM 3078 C CA . PHE B 1 88 ? -4.094 22.172 19.781 1 97.69 88 PHE B CA 1
ATOM 3079 C C . PHE B 1 88 ? -4.02 21.766 18.328 1 97.69 88 PHE B C 1
ATOM 3081 O O . PHE B 1 88 ? -3.312 22.391 17.531 1 97.69 88 PHE B O 1
ATOM 3088 N N . SER B 1 89 ? -4.664 20.656 18 1 95.19 89 SER B N 1
ATOM 3089 C CA . SER B 1 89 ? -4.719 20.078 16.656 1 95.19 89 SER B CA 1
ATOM 3090 C C . SER B 1 89 ? -6.125 19.578 16.328 1 95.19 89 SER B C 1
ATOM 3092 O O . SER B 1 89 ? -6.805 19 17.172 1 95.19 89 SER B O 1
ATOM 3094 N N . GLY B 1 90 ? -6.508 19.75 15.086 1 81.31 90 GLY B N 1
ATOM 3095 C CA . GLY B 1 90 ? -7.75 19.172 14.594 1 81.31 90 GLY B CA 1
ATOM 3096 C C . GLY B 1 90 ? -8.969 20.016 14.891 1 81.31 90 GLY B C 1
ATOM 3097 O O . GLY B 1 90 ? -10.102 19.609 14.641 1 81.31 90 GLY B O 1
ATOM 3098 N N . ALA B 1 91 ? -8.852 21.125 15.438 1 79.25 91 ALA B N 1
ATOM 3099 C CA . ALA B 1 91 ? -9.953 22.062 15.664 1 79.25 91 ALA B CA 1
ATOM 3100 C C . ALA B 1 91 ? -10.133 23 14.477 1 79.25 91 ALA B C 1
ATOM 3102 O O . ALA B 1 91 ? -9.305 23.016 13.562 1 79.25 91 ALA B O 1
ATOM 3103 N N . SER B 1 92 ? -11.297 23.484 14.375 1 87.56 92 SER B N 1
ATOM 3104 C CA . SER B 1 92 ? -11.516 24.547 13.406 1 87.56 92 SER B CA 1
ATOM 3105 C C . SER B 1 92 ? -11.656 25.906 14.094 1 87.56 92 SER B C 1
ATOM 3107 O O . SER B 1 92 ? -12.148 25.984 15.219 1 87.56 92 SER B O 1
ATOM 3109 N N . GLY B 1 93 ? -11.008 26.938 13.469 1 95.75 93 GLY B N 1
ATOM 3110 C CA . GLY B 1 93 ? -11.312 28.281 13.938 1 95.75 93 GLY B CA 1
ATOM 3111 C C . GLY B 1 93 ? -10.125 28.969 14.57 1 95.75 93 GLY B C 1
ATOM 3112 O O . GLY B 1 93 ? -10.289 29.953 15.305 1 95.75 93 GLY B O 1
ATOM 3113 N N . SER B 1 94 ? -8.969 28.469 14.312 1 97.62 94 SER B N 1
ATOM 3114 C CA . SER B 1 94 ? -7.797 29.047 14.984 1 97.62 94 SER B CA 1
ATOM 3115 C C . SER B 1 94 ? -7.441 30.406 14.406 1 97.62 94 SER B C 1
ATOM 3117 O O . SER B 1 94 ? -6.648 31.141 14.992 1 97.62 94 SER B O 1
ATOM 3119 N N . TYR B 1 95 ? -8.047 30.766 13.242 1 98.31 95 TYR B N 1
ATOM 3120 C CA . TYR B 1 95 ? -7.816 32.094 12.688 1 98.31 95 TYR B CA 1
ATOM 3121 C C . TYR B 1 95 ? -8.695 33.125 13.383 1 98.31 95 TYR B C 1
ATOM 3123 O O . TYR B 1 95 ? -9.398 33.906 12.727 1 98.31 95 TYR B O 1
ATOM 3131 N N . ALA B 1 96 ? -8.633 33.188 14.672 1 98.12 96 ALA B N 1
ATOM 3132 C CA . ALA B 1 96 ? -9.445 34.094 15.5 1 98.12 96 ALA B CA 1
ATOM 3133 C C . ALA B 1 96 ? -8.773 34.344 16.844 1 98.12 96 ALA B C 1
ATOM 3135 O O . ALA B 1 96 ? -7.941 33.531 17.297 1 98.12 96 ALA B O 1
ATOM 3136 N N . GLU B 1 97 ? -9.148 35.406 17.469 1 97.94 97 GLU B N 1
ATOM 3137 C CA . GLU B 1 97 ? -8.578 35.75 18.766 1 97.94 97 GLU B CA 1
ATOM 3138 C C . GLU B 1 97 ? -8.898 34.688 19.812 1 97.94 97 GLU B C 1
ATOM 3140 O O . GLU B 1 97 ? -8.102 34.438 20.719 1 97.94 97 GLU B O 1
ATOM 3145 N N . TYR B 1 98 ? -10.094 34.094 19.672 1 97.56 98 TYR B N 1
ATOM 3146 C CA . TYR B 1 98 ? -10.508 33.031 20.562 1 97.56 98 TYR B CA 1
ATOM 3147 C C . TYR B 1 98 ? -11.031 31.828 19.766 1 97.56 98 TYR B C 1
ATOM 3149 O O . TYR B 1 98 ? -11.664 32 18.719 1 97.56 98 TYR B O 1
ATOM 3157 N N . VAL B 1 99 ? -10.82 30.641 20.312 1 97.69 99 VAL B N 1
ATOM 3158 C CA . VAL B 1 99 ? -11.32 29.422 19.688 1 97.69 99 VAL B CA 1
ATOM 3159 C C . VAL B 1 99 ? -11.836 28.469 20.781 1 97.69 99 VAL B C 1
ATOM 3161 O O . VAL B 1 99 ? -11.281 28.422 21.875 1 97.69 99 VAL B O 1
ATOM 3164 N N . SER B 1 100 ? -12.93 27.859 20.484 1 97.06 100 SER B N 1
ATOM 3165 C CA . SER B 1 100 ? -13.414 26.766 21.328 1 97.06 100 SER B CA 1
ATOM 3166 C C . SER B 1 100 ? -12.969 25.406 20.781 1 97.06 100 SER B C 1
ATOM 3168 O O . SER B 1 100 ? -13.164 25.109 19.594 1 97.06 100 SER B O 1
ATOM 3170 N N . CYS B 1 101 ? -12.383 24.609 21.641 1 96 101 CYS B N 1
ATOM 3171 C CA . CYS B 1 101 ? -11.867 23.297 21.234 1 96 101 CYS B CA 1
ATOM 3172 C C . CYS B 1 101 ? -12.305 22.219 22.234 1 96 101 CYS B C 1
ATOM 3174 O O . CYS B 1 101 ? -12.422 22.484 23.422 1 96 101 CYS B O 1
ATOM 3176 N N . GLU B 1 102 ? -12.531 21 21.656 1 96.06 102 GLU B N 1
ATOM 3177 C CA . GLU B 1 102 ? -12.672 19.875 22.578 1 96.06 102 GLU B CA 1
ATOM 3178 C C . GLU B 1 102 ? -11.406 19.688 23.406 1 96.06 102 GLU B C 1
ATOM 3180 O O . GLU B 1 102 ? -10.297 19.781 22.891 1 96.06 102 GLU B O 1
ATOM 3185 N N . ALA B 1 103 ? -11.602 19.391 24.656 1 96.25 103 ALA B N 1
ATOM 3186 C CA . ALA B 1 103 ? -10.477 19.297 25.578 1 96.25 103 ALA B CA 1
ATOM 3187 C C . ALA B 1 103 ? -9.484 18.219 25.125 1 96.25 103 ALA B C 1
ATOM 3189 O O . ALA B 1 103 ? -8.273 18.375 25.328 1 96.25 103 ALA B O 1
ATOM 3190 N N . HIS B 1 104 ? -9.93 17.203 24.469 1 94.25 104 HIS B N 1
ATOM 3191 C CA . HIS B 1 104 ? -9.07 16.094 24.094 1 94.25 104 HIS B CA 1
ATOM 3192 C C . HIS B 1 104 ? -8.164 16.469 22.938 1 94.25 104 HIS B C 1
ATOM 3194 O O . HIS B 1 104 ? -7.215 15.742 22.625 1 94.25 104 HIS B O 1
ATOM 3200 N N . SER B 1 105 ? -8.383 17.578 22.328 1 95.56 105 SER B N 1
ATOM 3201 C CA . SER B 1 105 ? -7.559 18.031 21.203 1 95.56 105 SER B CA 1
ATOM 3202 C C . SER B 1 105 ? -6.602 19.141 21.641 1 95.56 105 SER B C 1
ATOM 3204 O O . SER B 1 105 ? -5.977 19.781 20.797 1 95.56 105 SER B O 1
ATOM 3206 N N . VAL B 1 106 ? -6.551 19.344 22.906 1 97.5 106 VAL B N 1
ATOM 3207 C CA . VAL B 1 106 ? -5.738 20.422 23.469 1 97.5 106 VAL B CA 1
ATOM 3208 C C . VAL B 1 106 ? -4.648 19.828 24.359 1 97.5 106 VAL B C 1
ATOM 3210 O O . VAL B 1 106 ? -4.926 18.984 25.203 1 97.5 106 VAL B O 1
ATOM 3213 N N . PHE B 1 107 ? -3.393 20.344 24.203 1 98 107 PHE B N 1
ATOM 3214 C CA . PHE B 1 107 ? -2.24 19.75 24.875 1 98 107 PHE B CA 1
ATOM 3215 C C . PHE B 1 107 ? -1.356 20.812 25.5 1 98 107 PHE B C 1
ATOM 3217 O O . PHE B 1 107 ? -1.28 21.938 24.984 1 98 107 PHE B O 1
ATOM 3224 N N . PRO B 1 108 ? -0.68 20.406 26.578 1 98.06 108 PRO B N 1
ATOM 3225 C CA . PRO B 1 108 ? 0.209 21.391 27.188 1 98.06 108 PRO B CA 1
ATOM 3226 C C . PRO B 1 108 ? 1.36 21.812 26.281 1 98.06 108 PRO B C 1
ATOM 3228 O O . PRO B 1 108 ? 1.911 20.969 25.562 1 98.06 108 PRO B O 1
ATOM 3231 N N . LEU B 1 109 ? 1.7 23.031 26.312 1 98.19 109 LEU B N 1
ATOM 3232 C CA . LEU B 1 109 ? 2.83 23.562 25.547 1 98.19 109 LEU B CA 1
ATOM 3233 C C . LEU B 1 109 ? 4 23.891 26.469 1 98.19 109 LEU B C 1
ATOM 3235 O O . LEU B 1 109 ? 3.869 24.703 27.391 1 98.19 109 LEU B O 1
ATOM 3239 N N . SER B 1 110 ? 5.129 23.281 26.188 1 96.81 110 SER B N 1
ATOM 3240 C CA . SER B 1 110 ? 6.352 23.516 26.953 1 96.81 110 SER B CA 1
ATOM 3241 C C . SER B 1 110 ? 6.738 24.984 26.922 1 96.81 110 SER B C 1
ATOM 3243 O O . SER B 1 110 ? 6.566 25.656 25.906 1 96.81 110 SER B O 1
ATOM 3245 N N . ASN B 1 111 ? 7.363 25.484 27.938 1 95.06 111 ASN B N 1
ATOM 3246 C CA . ASN B 1 111 ? 7.855 26.844 28.016 1 95.06 111 ASN B CA 1
ATOM 3247 C C . ASN B 1 111 ? 9.062 27.062 27.094 1 95.06 111 ASN B C 1
ATOM 3249 O O . ASN B 1 111 ? 9.453 28.203 26.844 1 95.06 111 ASN B O 1
ATOM 3253 N N . ARG B 1 112 ? 9.5 25.984 26.516 1 94.81 112 ARG B N 1
ATOM 3254 C CA . ARG B 1 112 ? 10.648 26.047 25.625 1 94.81 112 ARG B CA 1
ATOM 3255 C C . ARG B 1 112 ? 10.242 26.609 24.25 1 94.81 112 ARG B C 1
ATOM 3257 O O . ARG B 1 112 ? 11.109 26.984 23.469 1 94.81 112 ARG B O 1
ATOM 3264 N N . LEU B 1 113 ? 8.945 26.609 24.078 1 97.88 113 LEU B N 1
ATOM 3265 C CA . LEU B 1 113 ? 8.492 26.984 22.75 1 97.88 113 LEU B CA 1
ATOM 3266 C C . LEU B 1 113 ? 7.652 28.25 22.797 1 97.88 113 LEU B C 1
ATOM 3268 O O . LEU B 1 113 ? 6.891 28.453 23.75 1 97.88 113 LEU B O 1
ATOM 3272 N N . SER B 1 114 ? 7.844 29.094 21.766 1 97.56 114 SER B N 1
ATOM 3273 C CA . SER B 1 114 ? 6.93 30.203 21.547 1 97.56 114 SER B CA 1
ATOM 3274 C C . SER B 1 114 ? 5.57 29.719 21.062 1 97.56 114 SER B C 1
ATOM 3276 O O . SER B 1 114 ? 5.406 28.547 20.734 1 97.56 114 SER B O 1
ATOM 3278 N N . PHE B 1 115 ? 4.605 30.625 21.094 1 98.19 115 PHE B N 1
ATOM 3279 C CA . PHE B 1 115 ? 3.301 30.266 20.547 1 98.19 115 PHE B CA 1
ATOM 3280 C C . PHE B 1 115 ? 3.395 29.984 19.047 1 98.19 115 PHE B C 1
ATOM 3282 O O . PHE B 1 115 ? 2.678 29.125 18.531 1 98.19 115 PHE B O 1
ATOM 3289 N N . SER B 1 116 ? 4.312 30.703 18.344 1 98 116 SER B N 1
ATOM 3290 C CA . SER B 1 116 ? 4.527 30.422 16.938 1 98 116 SER B CA 1
ATOM 3291 C C . SER B 1 116 ? 5.008 28.984 16.734 1 98 116 SER B C 1
ATOM 3293 O O . SER B 1 116 ? 4.477 28.266 15.883 1 98 116 SER B O 1
ATOM 3295 N N . GLN B 1 117 ? 5.938 28.609 17.5 1 98.31 117 GLN B N 1
ATOM 3296 C CA . GLN B 1 117 ? 6.441 27.25 17.422 1 98.31 117 GLN B CA 1
ATOM 3297 C C . GLN B 1 117 ? 5.371 26.234 17.844 1 98.31 117 GLN B C 1
ATOM 3299 O O . GLN B 1 117 ? 5.258 25.172 17.25 1 98.31 117 GLN B O 1
ATOM 3304 N N . GLY B 1 118 ? 4.594 26.609 18.859 1 98.44 118 GLY B N 1
ATOM 3305 C CA . GLY B 1 118 ? 3.496 25.75 19.281 1 98.44 118 GLY B CA 1
ATOM 3306 C C . GLY B 1 118 ? 2.463 25.531 18.188 1 98.44 118 GLY B C 1
ATOM 3307 O O . GLY B 1 118 ? 1.943 24.422 18.047 1 98.44 118 GLY B O 1
ATOM 3308 N N . ALA B 1 119 ? 2.188 26.562 17.422 1 98.25 119 ALA B N 1
ATOM 3309 C CA . ALA B 1 119 ? 1.198 26.5 16.344 1 98.25 119 ALA B CA 1
ATOM 3310 C C . ALA B 1 119 ? 1.679 25.594 15.211 1 98.25 119 ALA B C 1
ATOM 3312 O O . ALA B 1 119 ? 0.895 25.203 14.344 1 98.25 119 ALA B O 1
ATOM 3313 N N . ALA B 1 120 ? 2.945 25.234 15.266 1 98.25 120 ALA B N 1
ATOM 3314 C CA . ALA B 1 120 ? 3.539 24.391 14.227 1 98.25 120 ALA B CA 1
ATOM 3315 C C . ALA B 1 120 ? 3.471 22.922 14.617 1 98.25 120 ALA B C 1
ATOM 3317 O O . ALA B 1 120 ? 3.787 22.047 13.805 1 98.25 120 ALA B O 1
ATOM 3318 N N . LEU B 1 121 ? 2.971 22.594 15.781 1 98.56 121 LEU B N 1
ATOM 3319 C CA . LEU B 1 121 ? 3.039 21.234 16.281 1 98.56 121 LEU B CA 1
ATOM 3320 C C . LEU B 1 121 ? 1.838 20.422 15.812 1 98.56 121 LEU B C 1
ATOM 3322 O O . LEU B 1 121 ? 1.98 19.25 15.438 1 98.56 121 LEU B O 1
ATOM 3326 N N . GLY B 1 122 ? 0.662 20.953 15.844 1 97.75 122 GLY B N 1
ATOM 3327 C CA . GLY B 1 122 ? -0.582 20.219 15.695 1 97.75 122 GLY B CA 1
ATOM 3328 C C . GLY B 1 122 ? -0.643 19.406 14.422 1 97.75 122 GLY B C 1
ATOM 3329 O O . GLY B 1 122 ? -0.399 18.188 14.438 1 97.75 122 GLY B O 1
ATOM 3330 N N . VAL B 1 123 ? -0.756 20.016 13.312 1 97.75 123 VAL B N 1
ATOM 3331 C CA . VAL B 1 123 ? -0.988 19.312 12.062 1 97.75 123 VAL B CA 1
ATOM 3332 C C . VAL B 1 123 ? 0.326 18.719 11.547 1 97.75 123 VAL B C 1
ATOM 3334 O O . VAL B 1 123 ? 0.423 17.516 11.305 1 97.75 123 VAL B O 1
ATOM 3337 N N . PRO B 1 124 ? 1.429 19.469 11.531 1 98.38 124 PRO B N 1
ATOM 3338 C CA . PRO B 1 124 ? 2.637 18.922 10.906 1 98.38 124 PRO B CA 1
ATOM 3339 C C . PRO B 1 124 ? 3.246 17.766 11.695 1 98.38 124 PRO B C 1
ATOM 3341 O O . PRO B 1 124 ? 3.516 16.703 11.133 1 98.38 124 PRO B O 1
ATOM 3344 N N . TYR B 1 125 ? 3.379 17.906 12.992 1 98.75 125 TYR B N 1
ATOM 3345 C CA . TYR B 1 125 ? 4.07 16.891 13.766 1 98.75 125 TYR B CA 1
ATOM 3346 C C . TYR B 1 125 ? 3.18 15.664 13.984 1 98.75 125 TYR B C 1
ATOM 3348 O O . TYR B 1 125 ? 3.666 14.539 14.047 1 98.75 125 TYR B O 1
ATOM 3356 N N . PHE B 1 126 ? 1.859 15.938 14.094 1 98.62 126 PHE B N 1
ATOM 3357 C CA . PHE B 1 126 ? 0.938 14.812 14.188 1 98.62 126 PHE B CA 1
ATOM 3358 C C . PHE B 1 126 ? 0.903 14.023 12.883 1 98.62 126 PHE B C 1
ATOM 3360 O O . PHE B 1 126 ? 0.915 12.797 12.898 1 98.62 126 PHE B O 1
ATOM 3367 N N . THR B 1 127 ? 0.891 14.727 11.797 1 98.5 127 THR B N 1
ATOM 3368 C CA . THR B 1 127 ? 0.924 14.078 10.492 1 98.5 127 THR B CA 1
ATOM 3369 C C . THR B 1 127 ? 2.229 13.305 10.305 1 98.5 127 THR B C 1
ATOM 3371 O O . THR B 1 127 ? 2.219 12.164 9.836 1 98.5 127 THR B O 1
ATOM 3374 N N . ALA B 1 128 ? 3.312 13.883 10.68 1 98.88 128 ALA B N 1
ATOM 3375 C CA . ALA B 1 128 ? 4.625 13.258 10.539 1 98.88 128 ALA B CA 1
ATOM 3376 C C . ALA B 1 128 ? 4.703 11.969 11.344 1 98.88 128 ALA B C 1
ATOM 3378 O O . ALA B 1 128 ? 5.188 10.945 10.852 1 98.88 128 ALA B O 1
ATOM 3379 N N . TYR B 1 129 ? 4.234 12.047 12.594 1 98.88 129 TYR B N 1
ATOM 3380 C CA . TYR B 1 129 ? 4.258 10.867 13.453 1 98.88 129 TYR B CA 1
ATOM 3381 C C . TYR B 1 129 ? 3.414 9.75 12.859 1 98.88 129 TYR B C 1
ATOM 3383 O O . TYR B 1 129 ? 3.84 8.594 12.828 1 98.88 129 TYR B O 1
ATOM 3391 N N . ARG B 1 130 ? 2.262 10.125 12.453 1 98.75 130 ARG B N 1
ATOM 3392 C CA . ARG B 1 130 ? 1.367 9.141 11.852 1 98.75 130 ARG B CA 1
ATOM 3393 C C . ARG B 1 130 ? 1.996 8.508 10.617 1 98.75 130 ARG B C 1
ATOM 3395 O O . ARG B 1 130 ? 1.994 7.285 10.469 1 98.75 130 ARG B O 1
ATOM 3402 N N . ALA B 1 131 ? 2.564 9.297 9.75 1 98.88 131 ALA B N 1
ATOM 3403 C CA . ALA B 1 131 ? 3.16 8.805 8.508 1 98.88 131 ALA B CA 1
ATOM 3404 C C . ALA B 1 131 ? 4.344 7.883 8.797 1 98.88 131 ALA B C 1
ATOM 3406 O O . ALA B 1 131 ? 4.418 6.777 8.258 1 98.88 131 ALA B O 1
ATOM 3407 N N . LEU B 1 132 ? 5.227 8.297 9.68 1 98.94 132 LEU B N 1
ATOM 3408 C CA . LEU B 1 132 ? 6.496 7.609 9.891 1 98.94 132 LEU B CA 1
ATOM 3409 C C . LEU B 1 132 ? 6.301 6.348 10.727 1 98.94 132 LEU B C 1
ATOM 3411 O O . LEU B 1 132 ? 6.848 5.293 10.398 1 98.94 132 LEU B O 1
ATOM 3415 N N . PHE B 1 133 ? 5.5 6.465 11.773 1 98.88 133 PHE B N 1
ATOM 3416 C CA . PHE B 1 133 ? 5.477 5.375 12.742 1 98.88 133 PHE B CA 1
ATOM 3417 C C . PHE B 1 133 ? 4.188 4.57 12.617 1 98.88 133 PHE B C 1
ATOM 3419 O O . PHE B 1 133 ? 4.219 3.342 12.555 1 98.88 133 PHE B O 1
ATOM 3426 N N . ILE B 1 134 ? 3.051 5.234 12.633 1 98.75 134 ILE B N 1
ATOM 3427 C CA . ILE B 1 134 ? 1.787 4.504 12.695 1 98.75 134 ILE B CA 1
ATOM 3428 C C . ILE B 1 134 ? 1.529 3.811 11.359 1 98.75 134 ILE B C 1
ATOM 3430 O O . ILE B 1 134 ? 1.217 2.617 11.32 1 98.75 134 ILE B O 1
ATOM 3434 N N . LYS B 1 135 ? 1.672 4.512 10.258 1 98.69 135 LYS B N 1
ATOM 3435 C CA . LYS B 1 135 ? 1.436 3.936 8.945 1 98.69 135 LYS B CA 1
ATOM 3436 C C . LYS B 1 135 ? 2.711 3.322 8.375 1 98.69 135 LYS B C 1
ATOM 3438 O O . LYS B 1 135 ? 2.682 2.23 7.801 1 98.69 135 LYS B O 1
ATOM 3443 N N . GLY B 1 136 ? 3.848 3.982 8.547 1 98.75 136 GLY B N 1
ATOM 3444 C CA . GLY B 1 136 ? 5.102 3.543 7.961 1 98.75 136 GLY B CA 1
ATOM 3445 C C . GLY B 1 136 ? 5.793 2.457 8.766 1 98.75 136 GLY B C 1
ATOM 3446 O O . GLY B 1 136 ? 6.598 1.694 8.227 1 98.75 136 GLY B O 1
ATOM 3447 N N . GLY B 1 137 ? 5.598 2.463 10.133 1 98.75 137 GLY B N 1
ATOM 3448 C CA . GLY B 1 137 ? 6.23 1.468 10.984 1 98.75 137 GLY B CA 1
ATOM 3449 C C . GLY B 1 137 ? 7.742 1.538 10.969 1 98.75 137 GLY B C 1
ATOM 3450 O O . GLY B 1 137 ? 8.422 0.509 11.023 1 98.75 137 GLY B O 1
ATOM 3451 N N . ALA B 1 138 ? 8.297 2.664 10.812 1 98.81 138 ALA B N 1
ATOM 3452 C CA . ALA B 1 138 ? 9.742 2.82 10.68 1 98.81 138 ALA B CA 1
ATOM 3453 C C . ALA B 1 138 ? 10.469 2.297 11.914 1 98.81 138 ALA B C 1
ATOM 3455 O O . ALA B 1 138 ? 10.062 2.572 13.047 1 98.81 138 ALA B O 1
ATOM 3456 N N . LYS B 1 139 ? 11.523 1.551 11.672 1 98.69 139 LYS B N 1
ATOM 3457 C CA . LYS B 1 139 ? 12.383 0.999 12.719 1 98.69 139 LYS B CA 1
ATOM 3458 C C . LYS B 1 139 ? 13.797 1.564 12.617 1 98.69 139 LYS B C 1
ATOM 3460 O O . LYS B 1 139 ? 14.219 2.004 11.547 1 98.69 139 LYS B O 1
ATOM 3465 N N . PRO B 1 140 ? 14.445 1.569 13.773 1 98.62 140 PRO B N 1
ATOM 3466 C CA . PRO B 1 140 ? 15.828 2.033 13.727 1 98.62 140 PRO B CA 1
ATOM 3467 C C . PRO B 1 140 ? 16.641 1.358 12.617 1 98.62 140 PRO B C 1
ATOM 3469 O O . PRO B 1 140 ? 16.391 0.195 12.289 1 98.62 140 PRO B O 1
ATOM 3472 N N . ALA B 1 141 ? 17.578 2.094 12.008 1 98.31 141 ALA B N 1
ATOM 3473 C CA . ALA B 1 141 ? 18.547 1.648 11.008 1 98.31 141 ALA B CA 1
ATOM 3474 C C . ALA B 1 141 ? 17.922 1.605 9.617 1 98.31 141 ALA B C 1
ATOM 3476 O O . ALA B 1 141 ? 18.625 1.538 8.609 1 98.31 141 ALA B O 1
ATOM 3477 N N . GLU B 1 142 ? 16.547 1.631 9.539 1 98.75 142 GLU B N 1
ATOM 3478 C CA . GLU B 1 142 ? 15.914 1.674 8.227 1 98.75 142 GLU B CA 1
ATOM 3479 C C . GLU B 1 142 ? 16.234 2.975 7.5 1 98.75 142 GLU B C 1
ATOM 3481 O O . GLU B 1 142 ? 16.422 4.016 8.133 1 98.75 142 GLU B O 1
ATOM 3486 N N . LYS B 1 143 ? 16.344 2.861 6.234 1 98.81 143 LYS B N 1
ATOM 3487 C CA . LYS B 1 143 ? 16.594 4.008 5.363 1 98.81 143 LYS B CA 1
ATOM 3488 C C . LYS B 1 143 ? 15.297 4.723 5.016 1 98.81 143 LYS B C 1
ATOM 3490 O O . LYS B 1 143 ? 14.414 4.141 4.379 1 98.81 143 LYS B O 1
ATOM 3495 N N . VAL B 1 144 ? 15.172 6.023 5.367 1 98.94 144 VAL B N 1
ATOM 3496 C CA . VAL B 1 144 ? 13.953 6.812 5.18 1 98.94 144 VAL B CA 1
ATOM 3497 C C . VAL B 1 144 ? 14.234 7.961 4.215 1 98.94 144 VAL B C 1
ATOM 3499 O O . VAL B 1 144 ? 15.117 8.789 4.457 1 98.94 144 VAL B O 1
ATOM 3502 N N . LEU B 1 145 ? 13.516 7.996 3.107 1 98.94 145 LEU B N 1
ATOM 3503 C CA . LEU B 1 145 ? 13.547 9.141 2.201 1 98.94 145 LEU B CA 1
ATOM 3504 C C . LEU B 1 145 ? 12.375 10.078 2.48 1 98.94 145 LEU B C 1
ATOM 3506 O O . LEU B 1 145 ? 11.219 9.648 2.529 1 98.94 145 LEU B O 1
ATOM 3510 N N . VAL B 1 146 ? 12.648 11.305 2.668 1 98.94 146 VAL B N 1
ATOM 3511 C CA . VAL B 1 146 ? 11.633 12.328 2.9 1 98.94 146 VAL B CA 1
ATOM 3512 C C . VAL B 1 146 ? 11.625 13.328 1.748 1 98.94 146 VAL B C 1
ATOM 3514 O O . VAL B 1 146 ? 12.508 14.18 1.656 1 98.94 146 VAL B O 1
ATOM 3517 N N . HIS B 1 147 ? 10.617 13.219 0.909 1 98.62 147 HIS B N 1
ATOM 3518 C CA . HIS B 1 147 ? 10.469 14.211 -0.154 1 98.62 147 HIS B CA 1
ATOM 3519 C C . HIS B 1 147 ? 10.016 15.555 0.404 1 98.62 147 HIS B C 1
ATOM 3521 O O . HIS B 1 147 ? 9.078 15.609 1.207 1 98.62 147 HIS B O 1
ATOM 3527 N N . GLY B 1 148 ? 10.578 16.672 -0.15 1 97.81 148 GLY B N 1
ATOM 3528 C CA . GLY B 1 148 ? 10.211 17.969 0.386 1 97.81 148 GLY B CA 1
ATOM 3529 C C . GLY B 1 148 ? 10.477 18.109 1.874 1 97.81 148 GLY B C 1
ATOM 3530 O O . GLY B 1 148 ? 9.609 18.547 2.631 1 97.81 148 GLY B O 1
ATOM 3531 N N . ALA B 1 149 ? 11.656 17.766 2.252 1 98.75 149 ALA B N 1
ATOM 3532 C CA . ALA B 1 149 ? 11.977 17.625 3.668 1 98.75 149 ALA B CA 1
ATOM 3533 C C . ALA B 1 149 ? 12.055 19 4.352 1 98.75 149 ALA B C 1
ATOM 3535 O O . ALA B 1 149 ? 12.008 19.078 5.582 1 98.75 149 ALA B O 1
ATOM 3536 N N . SER B 1 150 ? 12.125 20.016 3.576 1 98.62 150 SER B N 1
ATOM 3537 C CA . SER B 1 150 ? 12.297 21.344 4.16 1 98.62 150 SER B CA 1
ATOM 3538 C C . SER B 1 150 ? 10.961 21.938 4.578 1 98.62 150 SER B C 1
ATOM 3540 O O . SER B 1 150 ? 10.914 22.969 5.242 1 98.62 150 SER B O 1
ATOM 3542 N N . GLY B 1 151 ? 9.898 21.297 4.207 1 97.94 151 GLY B N 1
ATOM 3543 C CA . GLY B 1 151 ? 8.586 21.75 4.645 1 97.94 151 GLY B CA 1
ATOM 3544 C C . GLY B 1 151 ? 8.281 21.391 6.09 1 97.94 151 GLY B C 1
ATOM 3545 O O . GLY B 1 151 ? 9.086 20.75 6.754 1 97.94 151 GLY B O 1
ATOM 3546 N N . ALA B 1 152 ? 7.113 21.812 6.547 1 97.94 152 ALA B N 1
ATOM 3547 C CA . ALA B 1 152 ? 6.746 21.641 7.949 1 97.94 152 ALA B CA 1
ATOM 3548 C C . ALA B 1 152 ? 6.664 20.156 8.312 1 97.94 152 ALA B C 1
ATOM 3550 O O . ALA B 1 152 ? 7.289 19.719 9.281 1 97.94 152 ALA B O 1
ATOM 3551 N N . VAL B 1 153 ? 5.93 19.375 7.539 1 98.56 153 VAL B N 1
ATOM 3552 C CA . VAL B 1 153 ? 5.809 17.953 7.801 1 98.56 153 VAL B CA 1
ATOM 3553 C C . VAL B 1 153 ? 7.152 17.266 7.559 1 98.56 153 VAL B C 1
ATOM 3555 O O . VAL B 1 153 ? 7.559 16.391 8.328 1 98.56 153 VAL B O 1
ATOM 3558 N N . GLY B 1 154 ? 7.84 17.656 6.508 1 98.75 154 GLY B N 1
ATOM 3559 C CA . GLY B 1 154 ? 9.133 17.078 6.18 1 98.75 154 GLY B CA 1
ATOM 3560 C C . GLY B 1 154 ? 10.156 17.234 7.293 1 98.75 154 GLY B C 1
ATOM 3561 O O . GLY B 1 154 ? 10.836 16.281 7.652 1 98.75 154 GLY B O 1
ATOM 3562 N N . LEU B 1 155 ? 10.266 18.422 7.816 1 98.88 155 LEU B N 1
ATOM 3563 C CA . LEU B 1 155 ? 11.211 18.672 8.898 1 98.88 155 LEU B CA 1
ATOM 3564 C C . LEU B 1 155 ? 10.836 17.875 10.141 1 98.88 155 LEU B C 1
ATOM 3566 O O . LEU B 1 155 ? 11.711 17.359 10.844 1 98.88 155 LEU B O 1
ATOM 3570 N N . ALA B 1 156 ? 9.547 17.797 10.406 1 98.88 156 ALA B N 1
ATOM 3571 C CA . ALA B 1 156 ? 9.086 17 11.547 1 98.88 156 ALA B CA 1
ATOM 3572 C C . ALA B 1 156 ? 9.484 15.547 11.391 1 98.88 156 ALA B C 1
ATOM 3574 O O . ALA B 1 156 ? 10.008 14.938 12.328 1 98.88 156 ALA B O 1
ATOM 3575 N N . VAL B 1 157 ? 9.289 14.977 10.195 1 98.94 157 VAL B N 1
ATOM 3576 C CA . VAL B 1 157 ? 9.672 13.602 9.922 1 98.94 157 VAL B CA 1
ATOM 3577 C C . VAL B 1 157 ? 11.18 13.438 10.102 1 98.94 157 VAL B C 1
ATOM 3579 O O . VAL B 1 157 ? 11.641 12.461 10.703 1 98.94 157 VAL B O 1
ATOM 3582 N N . THR B 1 158 ? 11.93 14.375 9.586 1 98.94 158 THR B N 1
ATOM 3583 C CA . THR B 1 158 ? 13.383 14.312 9.648 1 98.94 158 THR B CA 1
ATOM 3584 C C . THR B 1 158 ? 13.867 14.266 11.094 1 98.94 158 THR B C 1
ATOM 3586 O O . THR B 1 158 ? 14.711 13.445 11.445 1 98.94 158 THR B O 1
ATOM 3589 N N . GLN B 1 159 ? 13.297 15.086 11.922 1 98.88 159 GLN B N 1
ATOM 3590 C CA . GLN B 1 159 ? 13.664 15.117 13.336 1 98.88 159 GLN B CA 1
ATOM 3591 C C . GLN B 1 159 ? 13.32 13.797 14.016 1 98.88 159 GLN B C 1
ATOM 3593 O O . GLN B 1 159 ? 14.156 13.211 14.711 1 98.88 159 GLN B O 1
ATOM 3598 N N . TRP B 1 160 ? 12.102 13.297 13.812 1 98.81 160 TRP B N 1
ATOM 3599 C CA . TRP B 1 160 ? 11.656 12.047 14.422 1 98.81 160 TRP B CA 1
ATOM 3600 C C . TRP B 1 160 ? 12.523 10.883 13.953 1 98.81 160 TRP B C 1
ATOM 3602 O O . TRP B 1 160 ? 12.945 10.047 14.758 1 98.81 160 TRP B O 1
ATOM 3612 N N . ALA B 1 161 ? 12.727 10.812 12.648 1 98.88 161 ALA B N 1
ATOM 3613 C CA . ALA B 1 161 ? 13.492 9.703 12.07 1 98.88 161 ALA B CA 1
ATOM 3614 C C . ALA B 1 161 ? 14.914 9.68 12.617 1 98.88 161 ALA B C 1
ATOM 3616 O O . ALA B 1 161 ? 15.438 8.625 12.969 1 98.88 161 ALA B O 1
ATOM 3617 N N . ARG B 1 162 ? 15.5 10.852 12.688 1 98.69 162 ARG B N 1
ATOM 3618 C CA . ARG B 1 162 ? 16.828 10.945 13.266 1 98.69 162 ARG B CA 1
ATOM 3619 C C . ARG B 1 162 ? 16.844 10.438 14.703 1 98.69 162 ARG B C 1
ATOM 3621 O O . ARG B 1 162 ? 17.688 9.625 15.07 1 98.69 162 ARG B O 1
ATOM 3628 N N . ALA B 1 163 ? 15.938 10.914 15.461 1 98.56 163 ALA B N 1
ATOM 3629 C CA . ALA B 1 163 ? 15.859 10.539 16.875 1 98.56 163 ALA B CA 1
ATOM 3630 C C . ALA B 1 163 ? 15.617 9.039 17.031 1 98.56 163 ALA B C 1
ATOM 3632 O O . ALA B 1 163 ? 16.078 8.43 18 1 98.56 163 ALA B O 1
ATOM 3633 N N . ASN B 1 164 ? 14.906 8.453 16.094 1 98.25 164 ASN B N 1
ATOM 3634 C CA . ASN B 1 164 ? 14.57 7.031 16.141 1 98.25 164 ASN B CA 1
ATOM 3635 C C . ASN B 1 164 ? 15.734 6.168 15.664 1 98.25 164 ASN B C 1
ATOM 3637 O O . ASN B 1 164 ? 15.656 4.938 15.719 1 98.25 164 ASN B O 1
ATOM 3641 N N . GLY B 1 165 ? 16.812 6.734 15.117 1 98.69 165 GLY B N 1
ATOM 3642 C CA . GLY B 1 165 ? 17.969 5.984 14.664 1 98.69 165 GLY B CA 1
ATOM 3643 C C . GLY B 1 165 ? 17.875 5.559 13.211 1 98.69 165 GLY B C 1
ATOM 3644 O O . GLY B 1 165 ? 18.594 4.641 12.789 1 98.69 165 GLY B O 1
ATOM 3645 N N . ASN B 1 166 ? 17.062 6.219 12.461 1 98.69 166 ASN B N 1
ATOM 3646 C CA . ASN B 1 166 ? 16.984 5.941 11.031 1 98.69 166 ASN B CA 1
ATOM 3647 C C . ASN B 1 166 ? 18.109 6.609 10.258 1 98.69 166 ASN B C 1
ATOM 3649 O O . ASN B 1 166 ? 18.734 7.547 10.75 1 98.69 166 ASN B O 1
ATOM 3653 N N . VAL B 1 167 ? 18.391 6.043 9.078 1 98.69 167 VAL B N 1
ATOM 3654 C CA . VAL B 1 167 ? 19.188 6.742 8.078 1 98.69 167 VAL B CA 1
ATOM 3655 C C . VAL B 1 167 ? 18.297 7.645 7.234 1 98.69 167 VAL B C 1
ATOM 3657 O O . VAL B 1 167 ? 17.547 7.164 6.387 1 98.69 167 VAL B O 1
ATOM 3660 N N . VAL B 1 168 ? 18.484 8.938 7.426 1 98.88 168 VAL B N 1
ATOM 3661 C CA . VAL B 1 168 ? 17.516 9.875 6.863 1 98.88 168 VAL B CA 1
ATOM 3662 C C . VAL B 1 168 ? 18.109 10.547 5.629 1 98.88 168 VAL B C 1
ATOM 3664 O O . VAL B 1 168 ? 19.203 11.109 5.688 1 98.88 168 VAL B O 1
ATOM 3667 N N . VAL B 1 169 ? 17.406 10.477 4.527 1 98.94 169 VAL B N 1
ATOM 3668 C CA . VAL B 1 169 ? 17.703 11.203 3.299 1 98.94 169 VAL B CA 1
ATOM 3669 C C . VAL B 1 169 ? 16.578 12.188 3.004 1 98.94 169 VAL B C 1
ATOM 3671 O O . VAL B 1 169 ? 15.398 11.812 2.975 1 98.94 169 VAL B O 1
ATOM 3674 N N . GLY B 1 170 ? 16.906 13.445 2.854 1 98.88 170 GLY B N 1
ATOM 3675 C CA . GLY B 1 170 ? 15.906 14.461 2.555 1 98.88 170 GLY B CA 1
ATOM 3676 C C . GLY B 1 170 ? 16.125 15.148 1.221 1 98.88 170 GLY B C 1
ATOM 3677 O O . GLY B 1 170 ? 17.25 15.172 0.712 1 98.88 170 GLY B O 1
ATOM 3678 N N . THR B 1 171 ? 15.023 15.633 0.674 1 98.75 171 THR B N 1
ATOM 3679 C CA . THR B 1 171 ? 15.156 16.438 -0.534 1 98.75 171 THR B CA 1
ATOM 3680 C C . THR B 1 171 ? 14.57 17.844 -0.318 1 98.75 171 THR B C 1
ATOM 3682 O O . THR B 1 171 ? 13.664 18.016 0.491 1 98.75 171 THR B O 1
ATOM 3685 N N . ALA B 1 172 ? 15.125 18.781 -0.996 1 98.31 172 ALA B N 1
ATOM 3686 C CA . ALA B 1 172 ? 14.641 20.156 -1.063 1 98.31 172 ALA B CA 1
ATOM 3687 C C . ALA B 1 172 ? 14.984 20.797 -2.408 1 98.31 172 ALA B C 1
ATOM 3689 O O . ALA B 1 172 ? 15.727 20.219 -3.205 1 98.31 172 ALA B O 1
ATOM 3690 N N . GLY B 1 173 ? 14.414 21.969 -2.635 1 97.12 173 GLY B N 1
ATOM 3691 C CA . GLY B 1 173 ? 14.57 22.562 -3.949 1 97.12 173 GLY B CA 1
ATOM 3692 C C . GLY B 1 173 ? 15.531 23.75 -3.957 1 97.12 173 GLY B C 1
ATOM 3693 O O . GLY B 1 173 ? 15.836 24.297 -5.016 1 97.12 173 GLY B O 1
ATOM 3694 N N . THR B 1 174 ? 15.961 24.234 -2.793 1 97.38 174 THR B N 1
ATOM 3695 C CA . THR B 1 174 ? 16.891 25.359 -2.662 1 97.38 174 THR B CA 1
ATOM 3696 C C . THR B 1 174 ? 18.031 25.016 -1.709 1 97.38 174 THR B C 1
ATOM 3698 O O . THR B 1 174 ? 17.922 24.078 -0.917 1 97.38 174 THR B O 1
ATOM 3701 N N . GLN B 1 175 ? 19.094 25.812 -1.854 1 97.62 175 GLN B N 1
ATOM 3702 C CA . GLN B 1 175 ? 20.219 25.609 -0.951 1 97.62 175 GLN B CA 1
ATOM 3703 C C . GLN B 1 175 ? 19.812 25.859 0.499 1 97.62 175 GLN B C 1
ATOM 3705 O O . GLN B 1 175 ? 20.203 25.109 1.396 1 97.62 175 GLN B O 1
ATOM 3710 N N . GLN B 1 176 ? 19.031 26.844 0.706 1 97.5 176 GLN B N 1
ATOM 3711 C CA . GLN B 1 176 ? 18.547 27.141 2.051 1 97.5 176 GLN B CA 1
ATOM 3712 C C . GLN B 1 176 ? 17.734 25.984 2.621 1 97.5 176 GLN B C 1
ATOM 3714 O O . GLN B 1 176 ? 17.891 25.625 3.787 1 97.5 176 GLN B O 1
ATOM 3719 N N . GLY B 1 177 ? 16.891 25.484 1.758 1 98.06 177 GLY B N 1
ATOM 3720 C CA . GLY B 1 177 ? 16.125 24.312 2.182 1 98.06 177 GLY B CA 1
ATOM 3721 C C . GLY B 1 177 ? 16.984 23.109 2.506 1 98.06 177 GLY B C 1
ATOM 3722 O O . GLY B 1 177 ? 16.75 22.438 3.506 1 98.06 177 GLY B O 1
ATOM 3723 N N . MET B 1 178 ? 17.969 22.859 1.685 1 98.5 178 MET B N 1
ATOM 3724 C CA . MET B 1 178 ? 18.859 21.719 1.902 1 98.5 178 MET B CA 1
ATOM 3725 C C . MET B 1 178 ? 19.625 21.891 3.211 1 98.5 178 MET B C 1
ATOM 3727 O O . MET B 1 178 ? 19.797 20.922 3.965 1 98.5 178 MET B O 1
ATOM 3731 N N . ASP B 1 179 ? 20.047 23.078 3.479 1 98.56 179 ASP B N 1
ATOM 3732 C CA . ASP B 1 179 ? 20.766 23.359 4.719 1 98.56 179 ASP B CA 1
ATOM 3733 C C . ASP B 1 179 ? 19.875 23.109 5.934 1 98.56 179 ASP B C 1
ATOM 3735 O O . ASP B 1 179 ? 20.328 22.547 6.941 1 98.56 179 ASP B O 1
ATOM 3739 N N . LEU B 1 180 ? 18.688 23.531 5.781 1 98.38 180 LEU B N 1
ATOM 3740 C CA . LEU B 1 180 ? 17.719 23.344 6.859 1 98.38 180 LEU B CA 1
ATOM 3741 C C . LEU B 1 180 ? 17.484 21.859 7.125 1 98.38 180 LEU B C 1
ATOM 3743 O O . LEU B 1 180 ? 17.438 21.422 8.281 1 98.38 180 LEU B O 1
ATOM 3747 N N . VAL B 1 181 ? 17.328 21.094 6.09 1 98.81 181 VAL B N 1
ATOM 3748 C CA . VAL B 1 181 ? 17.078 19.656 6.191 1 98.81 181 VAL B CA 1
ATOM 3749 C C . VAL B 1 181 ? 18.281 18.984 6.875 1 98.81 181 VAL B C 1
ATOM 3751 O O . VAL B 1 181 ? 18.094 18.156 7.773 1 98.81 181 VAL B O 1
ATOM 3754 N N . LYS B 1 182 ? 19.422 19.359 6.496 1 98.69 182 LYS B N 1
ATOM 3755 C CA . LYS B 1 182 ? 20.641 18.812 7.102 1 98.69 182 LYS B CA 1
ATOM 3756 C C . LYS B 1 182 ? 20.703 19.156 8.586 1 98.69 182 LYS B C 1
ATOM 3758 O O . LYS B 1 182 ? 21 18.297 9.414 1 98.69 182 LYS B O 1
ATOM 3763 N N . LYS B 1 183 ? 20.422 20.375 8.898 1 98.44 183 LYS B N 1
ATOM 3764 C CA . LYS B 1 183 ? 20.469 20.859 10.273 1 98.44 183 LYS B CA 1
ATOM 3765 C C . LYS B 1 183 ? 19.484 20.109 11.156 1 98.44 183 LYS B C 1
ATOM 3767 O O . LYS B 1 183 ? 19.688 19.984 12.367 1 98.44 183 LYS B O 1
ATOM 3772 N N . ASN B 1 184 ? 18.5 19.562 10.531 1 98.44 184 ASN B N 1
ATOM 3773 C CA . ASN B 1 184 ? 17.438 18.938 11.312 1 98.44 184 ASN B CA 1
ATOM 3774 C C . ASN B 1 184 ? 17.594 17.422 11.336 1 98.44 184 ASN B C 1
ATOM 3776 O O . ASN B 1 184 ? 16.719 16.703 11.82 1 98.44 184 ASN B O 1
ATOM 3780 N N . GLY B 1 185 ? 18.672 16.875 10.734 1 98.38 185 GLY B N 1
ATOM 3781 C CA . GLY B 1 185 ? 18.953 15.492 11.094 1 98.38 185 GLY B CA 1
ATOM 3782 C C . GLY B 1 185 ? 19.188 14.594 9.898 1 98.38 185 GLY B C 1
ATOM 3783 O O . GLY B 1 185 ? 19.562 13.43 10.047 1 98.38 185 GLY B O 1
ATOM 3784 N N . ALA B 1 186 ? 19.031 15.086 8.703 1 98.81 186 ALA B N 1
ATOM 3785 C CA . ALA B 1 186 ? 19.266 14.242 7.531 1 98.81 186 ALA B CA 1
ATOM 3786 C C . ALA B 1 186 ? 20.75 13.945 7.344 1 98.81 186 ALA B C 1
ATOM 3788 O O . ALA B 1 186 ? 21.594 14.828 7.504 1 98.81 186 ALA B O 1
ATOM 3789 N N . LEU B 1 187 ? 21.031 12.742 7.078 1 98.69 187 LEU B N 1
ATOM 3790 C CA . LEU B 1 187 ? 22.406 12.352 6.781 1 98.69 187 LEU B CA 1
ATOM 3791 C C . LEU B 1 187 ? 22.812 12.805 5.383 1 98.69 187 LEU B C 1
ATOM 3793 O O . LEU B 1 187 ? 23.938 13.266 5.18 1 98.69 187 LEU B O 1
ATOM 3797 N N . PHE B 1 188 ? 21.922 12.609 4.418 1 98.69 188 PHE B N 1
ATOM 3798 C CA . PHE B 1 188 ? 22.125 13.062 3.047 1 98.69 188 PHE B CA 1
ATOM 3799 C C . PHE B 1 188 ? 20.969 13.961 2.604 1 98.69 188 PHE B C 1
ATOM 3801 O O . PHE B 1 188 ? 19.828 13.773 3.031 1 98.69 188 PHE B O 1
ATOM 3808 N N . VAL B 1 189 ? 21.312 14.938 1.823 1 98.88 189 VAL B N 1
ATOM 3809 C CA . VAL B 1 189 ? 20.312 15.852 1.277 1 98.88 189 VAL B CA 1
ATOM 3810 C C . VAL B 1 189 ? 20.547 16.062 -0.215 1 98.88 189 VAL B C 1
ATOM 3812 O O . VAL B 1 189 ? 21.703 16.188 -0.648 1 98.88 189 VAL B O 1
ATOM 3815 N N . PHE B 1 190 ? 19.5 16.047 -1 1 98.81 190 PHE B N 1
ATOM 3816 C CA . PHE B 1 190 ? 19.625 16.203 -2.443 1 98.81 190 PHE B CA 1
ATOM 3817 C C . PHE B 1 190 ? 18.656 17.266 -2.953 1 98.81 190 PHE B C 1
ATOM 3819 O O . PHE B 1 190 ? 17.578 17.453 -2.398 1 98.81 190 PHE B O 1
ATOM 3826 N N . ASN B 1 191 ? 19.047 17.984 -3.982 1 98.5 191 ASN B N 1
ATOM 3827 C CA . ASN B 1 191 ? 18.203 18.953 -4.676 1 98.5 191 ASN B CA 1
ATOM 3828 C C . ASN B 1 191 ? 17.281 18.25 -5.68 1 98.5 191 ASN B C 1
ATOM 3830 O O . ASN B 1 191 ? 17.734 17.75 -6.703 1 98.5 191 ASN B O 1
ATOM 3834 N N . HIS B 1 192 ? 15.992 18.25 -5.375 1 97.25 192 HIS B N 1
ATOM 3835 C CA . HIS B 1 192 ? 15.086 17.484 -6.215 1 97.25 192 HIS B CA 1
ATOM 3836 C C . HIS B 1 192 ? 14.82 18.188 -7.539 1 97.25 192 HIS B C 1
ATOM 3838 O O . HIS B 1 192 ? 14.023 17.719 -8.352 1 97.25 192 HIS B O 1
ATOM 3844 N N . ARG B 1 193 ? 15.453 19.297 -7.762 1 96.06 193 ARG B N 1
ATOM 3845 C CA . ARG B 1 193 ? 15.391 19.984 -9.047 1 96.06 193 ARG B CA 1
ATOM 3846 C C . ARG B 1 193 ? 16.516 19.516 -9.977 1 96.06 193 ARG B C 1
ATOM 3848 O O . ARG B 1 193 ? 16.484 19.812 -11.172 1 96.06 193 ARG B O 1
ATOM 3855 N N . GLU B 1 194 ? 17.391 18.828 -9.438 1 96.94 194 GLU B N 1
ATOM 3856 C CA . GLU B 1 194 ? 18.5 18.312 -10.242 1 96.94 194 GLU B CA 1
ATOM 3857 C C . GLU B 1 194 ? 18.141 16.953 -10.859 1 96.94 194 GLU B C 1
ATOM 3859 O O . GLU B 1 194 ? 17.5 16.125 -10.211 1 96.94 194 GLU B O 1
ATOM 3864 N N . LYS B 1 195 ? 18.625 16.75 -12.047 1 95.94 195 LYS B N 1
ATOM 3865 C CA . LYS B 1 195 ? 18.391 15.484 -12.734 1 95.94 195 LYS B CA 1
ATOM 3866 C C . LYS B 1 195 ? 19.109 14.336 -12.039 1 95.94 195 LYS B C 1
ATOM 3868 O O . LYS B 1 195 ? 20.266 14.477 -11.625 1 95.94 195 LYS B O 1
ATOM 3873 N N . GLY B 1 196 ? 18.453 13.312 -11.898 1 97.31 196 GLY B N 1
ATOM 3874 C CA . GLY B 1 196 ? 19.062 12.102 -11.383 1 97.31 196 GLY B CA 1
ATOM 3875 C C . GLY B 1 196 ? 19.203 12.102 -9.867 1 97.31 196 GLY B C 1
ATOM 3876 O O . GLY B 1 196 ? 19.859 11.227 -9.305 1 97.31 196 GLY B O 1
ATOM 3877 N N . TYR B 1 197 ? 18.656 13.07 -9.18 1 98 197 TYR B N 1
ATOM 3878 C CA . TYR B 1 197 ? 18.859 13.219 -7.742 1 98 197 TYR B CA 1
ATOM 3879 C C . TYR B 1 197 ? 18.375 11.969 -7 1 98 197 TYR B C 1
ATOM 3881 O O . TYR B 1 197 ? 18.984 11.578 -5.996 1 98 197 TYR B O 1
ATOM 3889 N N . LEU B 1 198 ? 17.344 11.352 -7.492 1 97.94 198 LEU B N 1
ATOM 3890 C CA . LEU B 1 198 ? 16.734 10.234 -6.785 1 97.94 198 LEU B CA 1
ATOM 3891 C C . LEU B 1 198 ? 17.625 8.992 -6.855 1 97.94 198 LEU B C 1
ATOM 3893 O O . LEU B 1 198 ? 17.812 8.297 -5.855 1 97.94 198 LEU B O 1
ATOM 3897 N N . GLU B 1 199 ? 18.156 8.703 -8.008 1 97.06 199 GLU B N 1
ATOM 3898 C CA . GLU B 1 199 ? 19.109 7.609 -8.164 1 97.06 199 GLU B CA 1
ATOM 3899 C C . GLU B 1 199 ? 20.344 7.836 -7.297 1 97.06 199 GLU B C 1
ATOM 3901 O O . GLU B 1 199 ? 20.859 6.898 -6.672 1 97.06 199 GLU B O 1
ATOM 3906 N N . LYS B 1 200 ? 20.844 9.078 -7.324 1 97.75 200 LYS B N 1
ATOM 3907 C CA . LYS B 1 200 ? 21.984 9.43 -6.48 1 97.75 200 LYS B CA 1
ATOM 3908 C C . LYS B 1 200 ? 21.656 9.219 -5.004 1 97.75 200 LYS B C 1
ATOM 3910 O O . LYS B 1 200 ? 22.516 8.766 -4.238 1 97.75 200 LYS B O 1
ATOM 3915 N N . ALA B 1 201 ? 20.469 9.539 -4.621 1 98.38 201 ALA B N 1
ATOM 3916 C CA . ALA B 1 201 ? 20.031 9.344 -3.238 1 98.38 201 ALA B CA 1
ATOM 3917 C C . ALA B 1 201 ? 20.031 7.867 -2.863 1 98.38 201 ALA B C 1
ATOM 3919 O O . ALA B 1 201 ? 20.484 7.496 -1.779 1 98.38 201 ALA B O 1
ATOM 3920 N N . ALA B 1 202 ? 19.484 7.059 -3.727 1 97.75 202 ALA B N 1
ATOM 3921 C CA . ALA B 1 202 ? 19.469 5.617 -3.477 1 97.75 202 ALA B CA 1
ATOM 3922 C C . ALA B 1 202 ? 20.875 5.055 -3.361 1 97.75 202 ALA B C 1
ATOM 3924 O O . ALA B 1 202 ? 21.156 4.227 -2.49 1 97.75 202 ALA B O 1
ATOM 3925 N N . GLU B 1 203 ? 21.75 5.484 -4.211 1 97.5 203 GLU B N 1
ATOM 3926 C CA . GLU B 1 203 ? 23.141 5.043 -4.176 1 97.5 203 GLU B CA 1
ATOM 3927 C C . GLU B 1 203 ? 23.812 5.445 -2.867 1 97.5 203 GLU B C 1
ATOM 3929 O O . GLU B 1 203 ? 24.625 4.688 -2.32 1 97.5 203 GLU B O 1
ATOM 3934 N N . ALA B 1 204 ? 23.516 6.574 -2.387 1 97.19 204 ALA B N 1
ATOM 3935 C CA . ALA B 1 204 ? 24.141 7.125 -1.19 1 97.19 204 ALA B CA 1
ATOM 3936 C C . ALA B 1 204 ? 23.859 6.254 0.03 1 97.19 204 ALA B C 1
ATOM 3938 O O . ALA B 1 204 ? 24.641 6.246 0.99 1 97.19 204 ALA B O 1
ATOM 3939 N N . VAL B 1 205 ? 22.766 5.508 -0.007 1 95.81 205 VAL B N 1
ATOM 3940 C CA . VAL B 1 205 ? 22.438 4.695 1.159 1 95.81 205 VAL B CA 1
ATOM 3941 C C . VAL B 1 205 ? 22.703 3.225 0.863 1 95.81 205 VAL B C 1
ATOM 3943 O O . VAL B 1 205 ? 22.125 2.34 1.498 1 95.81 205 VAL B O 1
ATOM 3946 N N . GLY B 1 206 ? 23.453 2.801 -0.105 1 93.69 206 GLY B N 1
ATOM 3947 C CA . GLY B 1 206 ? 23.938 1.445 -0.312 1 93.69 206 GLY B CA 1
ATOM 3948 C C . GLY B 1 206 ? 23.344 0.781 -1.539 1 93.69 206 GLY B C 1
ATOM 3949 O O . GLY B 1 206 ? 23.688 -0.354 -1.869 1 93.69 206 GLY B O 1
ATOM 3950 N N . GLY B 1 207 ? 22.344 1.373 -2.156 1 90.88 207 GLY B N 1
ATOM 3951 C CA . GLY B 1 207 ? 21.859 0.884 -3.439 1 90.88 207 GLY B CA 1
ATOM 3952 C C . GLY B 1 207 ? 20.766 -0.15 -3.309 1 90.88 207 GLY B C 1
ATOM 3953 O O . GLY B 1 207 ? 20.172 -0.556 -4.305 1 90.88 207 GLY B O 1
ATOM 3954 N N . GLU B 1 208 ? 20.422 -0.64 -2.111 1 93.44 208 GLU B N 1
ATOM 3955 C CA . GLU B 1 208 ? 19.406 -1.665 -1.922 1 93.44 208 GLU B CA 1
ATOM 3956 C C . GLU B 1 208 ? 18 -1.057 -1.923 1 93.44 208 GLU B C 1
ATOM 3958 O O . GLU B 1 208 ? 17 -1.781 -1.941 1 93.44 208 GLU B O 1
ATOM 3963 N N . GLY B 1 209 ? 17.938 0.285 -1.875 1 96.94 209 GLY B N 1
ATOM 3964 C CA . GLY B 1 209 ? 16.656 0.988 -1.908 1 96.94 209 GLY B CA 1
ATOM 3965 C C . GLY B 1 209 ? 16.203 1.451 -0.54 1 96.94 209 GLY B C 1
ATOM 3966 O O . GLY B 1 209 ? 16.781 1.08 0.478 1 96.94 209 GLY B O 1
ATOM 3967 N N . PHE B 1 210 ? 15.203 2.264 -0.555 1 98.88 210 PHE B N 1
ATOM 3968 C CA . PHE B 1 210 ? 14.664 2.822 0.678 1 98.88 210 PHE B CA 1
ATOM 3969 C C . PHE B 1 210 ? 13.648 1.868 1.305 1 98.88 210 PHE B C 1
ATOM 3971 O O . PHE B 1 210 ? 12.93 1.166 0.593 1 98.88 210 PHE B O 1
ATOM 3978 N N . ASP B 1 211 ? 13.609 1.857 2.656 1 98.88 211 ASP B N 1
ATOM 3979 C CA . ASP B 1 211 ? 12.633 1.069 3.404 1 98.88 211 ASP B CA 1
ATOM 3980 C C . ASP B 1 211 ? 11.312 1.823 3.555 1 98.88 211 ASP B C 1
ATOM 3982 O O . ASP B 1 211 ? 10.242 1.218 3.533 1 98.88 211 ASP B O 1
ATOM 3986 N N . VAL B 1 212 ? 11.445 3.104 3.766 1 98.94 212 VAL B N 1
ATOM 3987 C CA . VAL B 1 212 ? 10.281 3.967 3.941 1 98.94 212 VAL B CA 1
ATOM 3988 C C . VAL B 1 212 ? 10.453 5.246 3.123 1 98.94 212 VAL B C 1
ATOM 3990 O O . VAL B 1 212 ? 11.531 5.844 3.119 1 98.94 212 VAL B O 1
ATOM 3993 N N . ILE B 1 213 ? 9.461 5.629 2.408 1 98.94 213 ILE B N 1
ATOM 3994 C CA . ILE B 1 213 ? 9.43 6.914 1.722 1 98.94 213 ILE B CA 1
ATOM 3995 C C . ILE B 1 213 ? 8.234 7.73 2.215 1 98.94 213 ILE B C 1
ATOM 3997 O O . ILE B 1 213 ? 7.098 7.254 2.191 1 98.94 213 ILE B O 1
ATOM 4001 N N . ILE B 1 214 ? 8.492 8.875 2.719 1 98.94 214 ILE B N 1
ATOM 4002 C CA . ILE B 1 214 ? 7.445 9.844 3.029 1 98.94 214 ILE B CA 1
ATOM 4003 C C . ILE B 1 214 ? 7.215 10.758 1.828 1 98.94 214 ILE B C 1
ATOM 4005 O O . ILE B 1 214 ? 8.062 11.586 1.499 1 98.94 214 ILE B O 1
ATOM 4009 N N . GLU B 1 215 ? 6.055 10.625 1.241 1 98.81 215 GLU B N 1
ATOM 4010 C CA . GLU B 1 215 ? 5.785 11.227 -0.059 1 98.81 215 GLU B CA 1
ATOM 4011 C C . GLU B 1 215 ? 4.832 12.414 0.072 1 98.81 215 GLU B C 1
ATOM 4013 O O . GLU B 1 215 ? 3.633 12.234 0.285 1 98.81 215 GLU B O 1
ATOM 4018 N N . ASN B 1 216 ? 5.352 13.602 -0.108 1 97.44 216 ASN B N 1
ATOM 4019 C CA . ASN B 1 216 ? 4.578 14.82 0.075 1 97.44 216 ASN B CA 1
ATOM 4020 C C . ASN B 1 216 ? 4.098 15.383 -1.259 1 97.44 216 ASN B C 1
ATOM 4022 O O . ASN B 1 216 ? 3.344 16.359 -1.29 1 97.44 216 ASN B O 1
ATOM 4026 N N . ALA B 1 217 ? 4.535 14.867 -2.344 1 96.94 217 ALA B N 1
ATOM 4027 C CA . ALA B 1 217 ? 4.152 15.273 -3.693 1 96.94 217 ALA B CA 1
ATOM 4028 C C . ALA B 1 217 ? 4 14.062 -4.609 1 96.94 217 ALA B C 1
ATOM 4030 O O . ALA B 1 217 ? 4.672 13.969 -5.641 1 96.94 217 ALA B O 1
ATOM 4031 N N . SER B 1 218 ? 3.043 13.25 -4.293 1 98.5 218 SER B N 1
ATOM 4032 C CA . SER B 1 218 ? 2.928 11.938 -4.922 1 98.5 218 SER B CA 1
ATOM 4033 C C . SER B 1 218 ? 2.549 12.062 -6.395 1 98.5 218 SER B C 1
ATOM 4035 O O . SER B 1 218 ? 2.846 11.172 -7.191 1 98.5 218 SER B O 1
ATOM 4037 N N . ASP B 1 219 ? 1.903 13.141 -6.801 1 97.94 219 ASP B N 1
ATOM 4038 C CA . ASP B 1 219 ? 1.537 13.344 -8.195 1 97.94 219 ASP B CA 1
ATOM 4039 C C . ASP B 1 219 ? 2.775 13.555 -9.062 1 97.94 219 ASP B C 1
ATOM 4041 O O . ASP B 1 219 ? 2.723 13.391 -10.281 1 97.94 219 ASP B O 1
ATOM 4045 N N . ILE B 1 220 ? 3.826 13.867 -8.383 1 97.12 220 ILE B N 1
ATOM 4046 C CA . ILE B 1 220 ? 5.066 14.148 -9.102 1 97.12 220 ILE B CA 1
ATOM 4047 C C . ILE B 1 220 ? 6.023 12.969 -8.961 1 97.12 220 ILE B C 1
ATOM 4049 O O . ILE B 1 220 ? 6.594 12.508 -9.953 1 97.12 220 ILE B O 1
ATOM 4053 N N . ASN B 1 221 ? 6.148 12.445 -7.758 1 98.38 221 ASN B N 1
ATOM 4054 C CA . ASN B 1 221 ? 7.309 11.617 -7.434 1 98.38 221 ASN B CA 1
ATOM 4055 C C . ASN B 1 221 ? 6.953 10.133 -7.422 1 98.38 221 ASN B C 1
ATOM 4057 O O . ASN B 1 221 ? 7.84 9.281 -7.5 1 98.38 221 ASN B O 1
ATOM 4061 N N . LEU B 1 222 ? 5.715 9.734 -7.293 1 98.81 222 LEU B N 1
ATOM 4062 C CA . LEU B 1 222 ? 5.348 8.383 -6.883 1 98.81 222 LEU B CA 1
ATOM 4063 C C . LEU B 1 222 ? 5.852 7.352 -7.887 1 98.81 222 LEU B C 1
ATOM 4065 O O . LEU B 1 222 ? 6.352 6.293 -7.5 1 98.81 222 LEU B O 1
ATOM 4069 N N . GLY B 1 223 ? 5.668 7.598 -9.164 1 98.69 223 GLY B N 1
ATOM 4070 C CA . GLY B 1 223 ? 6.184 6.691 -10.172 1 98.69 223 GLY B CA 1
ATOM 4071 C C . GLY B 1 223 ? 7.664 6.402 -10.016 1 98.69 223 GLY B C 1
ATOM 4072 O O . GLY B 1 223 ? 8.078 5.242 -10.031 1 98.69 223 GLY B O 1
ATOM 4073 N N . SER B 1 224 ? 8.469 7.488 -9.875 1 98.56 224 SER B N 1
ATOM 4074 C CA . SER B 1 224 ? 9.914 7.352 -9.727 1 98.56 224 SER B CA 1
ATOM 4075 C C . SER B 1 224 ? 10.266 6.719 -8.383 1 98.56 224 SER B C 1
ATOM 4077 O O . SER B 1 224 ? 11.266 5.996 -8.273 1 98.56 224 SER B O 1
ATOM 4079 N N . ASP B 1 225 ? 9.484 6.949 -7.324 1 98.75 225 ASP B N 1
ATOM 4080 C CA . ASP B 1 225 ? 9.719 6.348 -6.016 1 98.75 225 ASP B CA 1
ATOM 4081 C C . ASP B 1 225 ? 9.836 4.828 -6.125 1 98.75 225 ASP B C 1
ATOM 4083 O O . ASP B 1 225 ? 10.672 4.215 -5.461 1 98.75 225 ASP B O 1
ATOM 4087 N N . LEU B 1 226 ? 9 4.258 -6.953 1 98.69 226 LEU B N 1
ATOM 4088 C CA . LEU B 1 226 ? 8.906 2.805 -7.059 1 98.69 226 LEU B CA 1
ATOM 4089 C C . LEU B 1 226 ? 10.195 2.213 -7.617 1 98.69 226 LEU B C 1
ATOM 4091 O O . LEU B 1 226 ? 10.453 1.017 -7.461 1 98.69 226 LEU B O 1
ATOM 4095 N N . THR B 1 227 ? 11.031 3.004 -8.234 1 97.81 227 THR B N 1
ATOM 4096 C CA . THR B 1 227 ? 12.266 2.512 -8.844 1 97.81 227 THR B CA 1
ATOM 4097 C C . THR B 1 227 ? 13.414 2.551 -7.836 1 97.81 227 THR B C 1
ATOM 4099 O O . THR B 1 227 ? 14.516 2.084 -8.125 1 97.81 227 THR B O 1
ATOM 4102 N N . VAL B 1 228 ? 13.203 3.123 -6.625 1 98.5 228 VAL B N 1
ATOM 4103 C CA . VAL B 1 228 ? 14.297 3.281 -5.672 1 98.5 228 VAL B CA 1
ATOM 4104 C C . VAL B 1 228 ? 13.906 2.684 -4.324 1 98.5 228 VAL B C 1
ATOM 4106 O O . VAL B 1 228 ? 14.398 3.117 -3.279 1 98.5 228 VAL B O 1
ATOM 4109 N N . ILE B 1 229 ? 12.977 1.735 -4.293 1 98.31 229 ILE B N 1
ATOM 4110 C CA . ILE B 1 229 ? 12.531 1.105 -3.057 1 98.31 229 ILE B CA 1
ATOM 4111 C C . ILE B 1 229 ? 13.18 -0.271 -2.916 1 98.31 229 ILE B C 1
ATOM 4113 O O . ILE B 1 229 ? 13.586 -0.877 -3.91 1 98.31 229 ILE B O 1
ATOM 4117 N N . GLY B 1 230 ? 13.328 -0.68 -1.641 1 97.5 230 GLY B N 1
ATOM 4118 C CA . GLY B 1 230 ? 13.805 -2.02 -1.335 1 97.5 230 GLY B CA 1
ATOM 4119 C C . GLY B 1 230 ? 12.688 -2.994 -1.021 1 97.5 230 GLY B C 1
ATOM 4120 O O . GLY B 1 230 ? 11.508 -2.66 -1.162 1 97.5 230 GLY B O 1
ATOM 4121 N N . PRO B 1 231 ? 13.062 -4.215 -0.623 1 96.75 231 PRO B N 1
ATOM 4122 C CA . PRO B 1 231 ? 12.078 -5.242 -0.296 1 96.75 231 PRO B CA 1
ATOM 4123 C C . PRO B 1 231 ? 11.125 -4.812 0.822 1 96.75 231 PRO B C 1
ATOM 4125 O O . PRO B 1 231 ? 11.57 -4.297 1.85 1 96.75 231 PRO B O 1
ATOM 4128 N N . ARG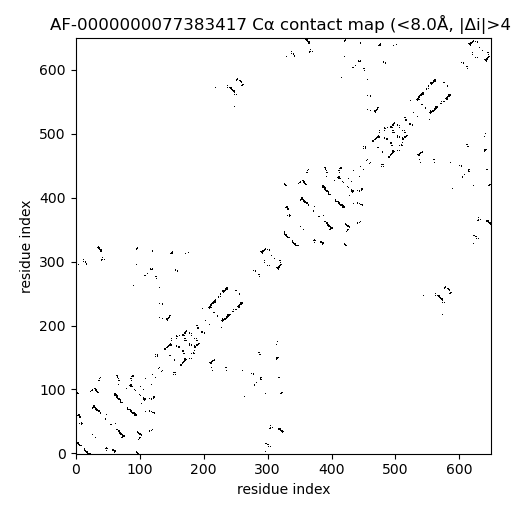 B 1 232 ? 9.844 -4.969 0.563 1 97.69 232 ARG B N 1
ATOM 4129 C CA . ARG B 1 232 ? 8.781 -4.727 1.535 1 97.69 232 ARG B CA 1
ATOM 4130 C C . ARG B 1 232 ? 8.742 -3.256 1.941 1 97.69 232 ARG B C 1
ATOM 4132 O O . ARG B 1 232 ? 8.281 -2.924 3.035 1 97.69 232 ARG B O 1
ATOM 4139 N N . ALA B 1 233 ? 9.289 -2.393 1.126 1 98.81 233 ALA B N 1
ATOM 4140 C CA . ALA B 1 233 ? 9.266 -0.953 1.379 1 98.81 233 ALA B CA 1
ATOM 4141 C C . ALA B 1 233 ? 7.836 -0.448 1.542 1 98.81 233 ALA B C 1
ATOM 4143 O O . ALA B 1 233 ? 6.887 -1.078 1.064 1 98.81 233 ALA B O 1
ATOM 4144 N N . ARG B 1 234 ? 7.68 0.695 2.273 1 98.88 234 ARG B N 1
ATOM 4145 C CA . ARG B 1 234 ? 6.414 1.399 2.445 1 98.88 234 ARG B CA 1
ATOM 4146 C C . ARG B 1 234 ? 6.523 2.844 1.967 1 98.88 234 ARG B C 1
ATOM 4148 O O . ARG B 1 234 ? 7.367 3.602 2.451 1 98.88 234 ARG B O 1
ATOM 4155 N N . ILE B 1 235 ? 5.762 3.174 1.01 1 98.94 235 ILE B N 1
ATOM 4156 C CA . ILE B 1 235 ? 5.637 4.562 0.578 1 98.94 235 ILE B CA 1
ATOM 4157 C C . ILE B 1 235 ? 4.375 5.176 1.178 1 98.94 235 ILE B C 1
ATOM 4159 O O . ILE B 1 235 ? 3.26 4.742 0.877 1 98.94 235 ILE B O 1
ATOM 4163 N N . ILE B 1 236 ? 4.527 6.137 1.993 1 98.94 236 ILE B N 1
ATOM 4164 C CA . ILE B 1 236 ? 3.406 6.766 2.678 1 98.94 236 ILE B CA 1
ATOM 4165 C C . ILE B 1 236 ? 3.016 8.055 1.956 1 98.94 236 ILE B C 1
ATOM 4167 O O . ILE B 1 236 ? 3.797 9.008 1.908 1 98.94 236 ILE B O 1
ATOM 4171 N N . VAL B 1 237 ? 1.827 8.109 1.436 1 98.94 237 VAL B N 1
ATOM 4172 C CA . VAL B 1 237 ? 1.334 9.258 0.686 1 98.94 237 VAL B CA 1
ATOM 4173 C C . VAL B 1 237 ? 0.725 10.281 1.646 1 98.94 237 VAL B C 1
ATOM 4175 O O . VAL B 1 237 ? -0.376 10.07 2.162 1 98.94 237 VAL B O 1
ATOM 4178 N N . VAL B 1 238 ? 1.374 11.367 1.745 1 98.31 238 VAL B N 1
ATOM 4179 C CA . VAL B 1 238 ? 0.949 12.445 2.635 1 98.31 238 VAL B CA 1
ATOM 4180 C C . VAL B 1 238 ? 0.362 13.594 1.815 1 98.31 238 VAL B C 1
ATOM 4182 O O . VAL B 1 238 ? -0.597 14.242 2.242 1 98.31 238 VAL B O 1
ATOM 4185 N N . GLY B 1 239 ? 1.002 13.859 0.685 1 96.69 239 GLY B N 1
ATOM 4186 C CA . GLY B 1 239 ? 0.53 14.938 -0.173 1 96.69 239 GLY B CA 1
ATOM 4187 C C . GLY B 1 239 ? 0.255 14.492 -1.596 1 96.69 239 GLY B C 1
ATOM 4188 O O . GLY B 1 239 ? 0.953 13.617 -2.125 1 96.69 239 GLY B O 1
ATOM 4189 N N . ASN B 1 240 ? -0.703 15.141 -2.16 1 96.44 240 ASN B N 1
ATOM 4190 C CA . ASN B 1 240 ? -1.095 14.852 -3.537 1 96.44 240 ASN B CA 1
ATOM 4191 C C . ASN B 1 240 ? -1.9 16 -4.141 1 96.44 240 ASN B C 1
ATOM 4193 O O . ASN B 1 240 ? -2.754 16.578 -3.471 1 96.44 240 ASN B O 1
ATOM 4197 N N . ARG B 1 241 ? -1.633 16.266 -5.453 1 93.56 241 ARG B N 1
ATOM 4198 C CA . ARG B 1 241 ? -2.381 17.344 -6.109 1 93.56 241 ARG B CA 1
ATOM 4199 C C . ARG B 1 241 ? -2.777 16.938 -7.527 1 93.56 241 ARG B C 1
ATOM 4201 O O . ARG B 1 241 ? -3.088 17.797 -8.352 1 93.56 241 ARG B O 1
ATOM 4208 N N . GLY B 1 242 ? -2.654 15.641 -7.84 1 95.94 242 GLY B N 1
ATOM 4209 C CA . GLY B 1 242 ? -3.02 15.188 -9.172 1 95.94 242 GLY B CA 1
ATOM 4210 C C . GLY B 1 242 ? -2.795 13.703 -9.383 1 95.94 242 GLY B C 1
ATOM 4211 O O . GLY B 1 242 ? -2.494 12.977 -8.438 1 95.94 242 GLY B O 1
ATOM 4212 N N . ASN B 1 243 ? -3.008 13.297 -10.688 1 98.31 243 ASN B N 1
ATOM 4213 C CA . ASN B 1 243 ? -2.789 11.906 -11.062 1 98.31 243 ASN B CA 1
ATOM 4214 C C . ASN B 1 243 ? -1.314 11.625 -11.336 1 98.31 243 ASN B C 1
ATOM 4216 O O . ASN B 1 243 ? -0.522 12.555 -11.508 1 98.31 243 ASN B O 1
ATOM 4220 N N . VAL B 1 244 ? -0.979 10.383 -11.375 1 98.75 244 VAL B N 1
ATOM 4221 C CA . VAL B 1 244 ? 0.396 9.969 -11.641 1 98.75 244 VAL B CA 1
ATOM 4222 C C . VAL B 1 244 ? 0.406 8.609 -12.336 1 98.75 244 VAL B C 1
ATOM 4224 O O . VAL B 1 244 ? -0.447 7.762 -12.062 1 98.75 244 VAL B O 1
ATOM 4227 N N . GLU B 1 245 ? 1.301 8.461 -13.219 1 98.75 245 GLU B N 1
ATOM 4228 C CA . GLU B 1 245 ? 1.528 7.152 -13.82 1 98.75 245 GLU B CA 1
ATOM 4229 C C . GLU B 1 245 ? 2.541 6.34 -13.016 1 98.75 245 GLU B C 1
ATOM 4231 O O . GLU B 1 245 ? 3.59 6.855 -12.625 1 98.75 245 GLU B O 1
ATOM 4236 N N . ILE B 1 246 ? 2.201 5.078 -12.758 1 98.81 246 ILE B N 1
ATOM 4237 C CA . ILE B 1 246 ? 3.131 4.207 -12.047 1 98.81 246 ILE B CA 1
ATOM 4238 C C . ILE B 1 246 ? 3.225 2.861 -12.758 1 98.81 246 ILE B C 1
ATOM 4240 O O . ILE B 1 246 ? 2.385 2.539 -13.602 1 98.81 246 ILE B O 1
ATOM 4244 N N . SER B 1 247 ? 4.297 2.117 -12.461 1 98.44 247 SER B N 1
ATOM 4245 C CA . SER B 1 247 ? 4.43 0.712 -12.836 1 98.44 247 SER B CA 1
ATOM 4246 C C . SER B 1 247 ? 4.227 -0.203 -11.633 1 98.44 247 SER B C 1
ATOM 4248 O O . SER B 1 247 ? 5.141 -0.381 -10.828 1 98.44 247 SER B O 1
ATOM 4250 N N . PRO B 1 248 ? 3.086 -0.853 -11.539 1 98.31 248 PRO B N 1
ATOM 4251 C CA . PRO B 1 248 ? 2.824 -1.72 -10.391 1 98.31 248 PRO B CA 1
ATOM 4252 C C . PRO B 1 248 ? 3.777 -2.91 -10.32 1 98.31 248 PRO B C 1
ATOM 4254 O O . PRO B 1 248 ? 3.842 -3.596 -9.297 1 98.31 248 PRO B O 1
ATOM 4257 N N . ARG B 1 249 ? 4.539 -3.158 -11.352 1 95.75 249 ARG B N 1
ATOM 4258 C CA . ARG B 1 249 ? 5.496 -4.262 -11.375 1 95.75 249 ARG B CA 1
ATOM 4259 C C . ARG B 1 249 ? 6.523 -4.121 -10.258 1 95.75 249 ARG B C 1
ATOM 4261 O O . ARG B 1 249 ? 6.949 -5.117 -9.672 1 95.75 249 ARG B O 1
ATOM 4268 N N . PHE B 1 250 ? 6.871 -2.887 -9.969 1 96.69 250 PHE B N 1
ATOM 4269 C CA . PHE B 1 250 ? 7.863 -2.646 -8.922 1 96.69 250 PHE B CA 1
ATOM 4270 C C . PHE B 1 250 ? 7.316 -3.033 -7.555 1 96.69 250 PHE B C 1
ATOM 4272 O O . PHE B 1 250 ? 8.062 -3.494 -6.691 1 96.69 250 PHE B O 1
ATOM 4279 N N . LEU B 1 251 ? 6.027 -2.84 -7.352 1 98.38 251 LEU B N 1
ATOM 4280 C CA . LEU B 1 251 ? 5.406 -3.264 -6.102 1 98.38 251 LEU B CA 1
ATOM 4281 C C . LEU B 1 251 ? 5.477 -4.781 -5.949 1 98.38 251 LEU B C 1
ATOM 4283 O O . LEU B 1 251 ? 5.746 -5.285 -4.855 1 98.38 251 LEU B O 1
ATOM 4287 N N . MET B 1 252 ? 5.219 -5.469 -6.988 1 96.88 252 MET B N 1
ATOM 4288 C CA . MET B 1 252 ? 5.254 -6.926 -6.938 1 96.88 252 MET B CA 1
ATOM 4289 C C . MET B 1 252 ? 6.668 -7.426 -6.652 1 96.88 252 MET B C 1
ATOM 4291 O O . MET B 1 252 ? 6.875 -8.234 -5.75 1 96.88 252 MET B O 1
ATOM 4295 N N . THR B 1 253 ? 7.648 -6.902 -7.398 1 94.19 253 THR B N 1
ATOM 4296 C CA . THR B 1 253 ? 9.031 -7.367 -7.301 1 94.19 253 THR B CA 1
ATOM 4297 C C . THR B 1 253 ? 9.547 -7.223 -5.871 1 94.19 253 THR B C 1
ATOM 4299 O O . THR B 1 253 ? 10.203 -8.125 -5.352 1 94.19 253 THR B O 1
ATOM 4302 N N . GLU B 1 254 ? 9.18 -6.113 -5.207 1 96.5 254 GLU B N 1
ATOM 4303 C CA . GLU B 1 254 ? 9.703 -5.828 -3.877 1 96.5 254 GLU B CA 1
ATOM 4304 C C . GLU B 1 254 ? 8.68 -6.176 -2.795 1 96.5 254 GLU B C 1
ATOM 4306 O O . GLU B 1 254 ? 8.977 -6.066 -1.603 1 96.5 254 GLU B O 1
ATOM 4311 N N . GLU B 1 255 ? 7.496 -6.582 -3.271 1 97.88 255 GLU B N 1
ATOM 4312 C CA . GLU B 1 255 ? 6.34 -6.691 -2.385 1 97.88 255 GLU B CA 1
ATOM 4313 C C . GLU B 1 255 ? 6.215 -5.465 -1.489 1 97.88 255 GLU B C 1
ATOM 4315 O O . GLU B 1 255 ? 6.074 -5.59 -0.271 1 97.88 255 GLU B O 1
ATOM 4320 N N . ALA B 1 256 ? 6.34 -4.371 -2.102 1 98.69 256 ALA B N 1
ATOM 4321 C CA . ALA B 1 256 ? 6.246 -3.078 -1.432 1 98.69 256 ALA B CA 1
ATOM 4322 C C . ALA B 1 256 ? 4.801 -2.594 -1.368 1 98.69 256 ALA B C 1
ATOM 4324 O O . ALA B 1 256 ? 3.902 -3.227 -1.928 1 98.69 256 ALA B O 1
ATOM 4325 N N . SER B 1 257 ? 4.594 -1.488 -0.604 1 98.88 257 SER B N 1
ATOM 4326 C CA . SER B 1 257 ? 3.256 -0.943 -0.404 1 98.88 257 SER B CA 1
ATOM 4327 C C . SER B 1 257 ? 3.234 0.565 -0.63 1 98.88 257 SER B C 1
ATOM 4329 O O . SER B 1 257 ? 4.184 1.266 -0.271 1 98.88 257 SER B O 1
ATOM 4331 N N . ILE B 1 258 ? 2.191 1 -1.258 1 98.94 258 ILE B N 1
ATOM 4332 C CA . ILE B 1 258 ? 1.794 2.402 -1.22 1 98.94 258 ILE B CA 1
ATOM 4333 C C . ILE B 1 258 ? 0.631 2.584 -0.247 1 98.94 258 ILE B C 1
ATOM 4335 O O . ILE B 1 258 ? -0.394 1.907 -0.361 1 98.94 258 ILE B O 1
ATOM 4339 N N . ILE B 1 259 ? 0.768 3.502 0.716 1 98.94 259 ILE B N 1
ATOM 4340 C CA . ILE B 1 259 ? -0.198 3.629 1.802 1 98.94 259 ILE B CA 1
ATOM 4341 C C . ILE B 1 259 ? -0.632 5.086 1.938 1 98.94 259 ILE B C 1
ATOM 4343 O O . ILE B 1 259 ? 0.209 5.988 2.012 1 98.94 259 ILE B O 1
ATOM 4347 N N . GLY B 1 260 ? -1.942 5.277 1.975 1 98.81 260 GLY B N 1
ATOM 4348 C CA . GLY B 1 260 ? -2.447 6.617 2.234 1 98.81 260 GLY B CA 1
ATOM 4349 C C . GLY B 1 260 ? -2.322 7.027 3.689 1 98.81 260 GLY B C 1
ATOM 4350 O O . GLY B 1 260 ? -2.469 6.199 4.59 1 98.81 260 GLY B O 1
ATOM 4351 N N . CYS B 1 261 ? -2.129 8.328 3.865 1 98.44 261 CYS B N 1
ATOM 4352 C CA . CYS B 1 261 ? -2.039 8.891 5.207 1 98.44 261 CYS B CA 1
ATOM 4353 C C . CYS B 1 261 ? -2.904 10.141 5.336 1 98.44 261 CYS B C 1
ATOM 4355 O O . CYS B 1 261 ? -2.752 11.094 4.566 1 98.44 261 CYS B O 1
ATOM 4357 N N . ALA B 1 262 ? -3.783 10.102 6.277 1 95.75 262 ALA B N 1
ATOM 4358 C CA . ALA B 1 262 ? -4.648 11.25 6.562 1 95.75 262 ALA B CA 1
ATOM 4359 C C . ALA B 1 262 ? -4.82 11.438 8.07 1 95.75 262 ALA B C 1
ATOM 4361 O O . ALA B 1 262 ? -5.34 10.562 8.758 1 95.75 262 ALA B O 1
ATOM 4362 N N . LEU B 1 263 ? -4.508 12.617 8.484 1 95.56 263 LEU B N 1
ATOM 4363 C CA . LEU B 1 263 ? -4.539 12.906 9.914 1 95.56 263 LEU B CA 1
ATOM 4364 C C . LEU B 1 263 ? -5.957 12.773 10.461 1 95.56 263 LEU B C 1
ATOM 4366 O O . LEU B 1 263 ? -6.148 12.312 11.586 1 95.56 263 LEU B O 1
ATOM 4370 N N . PHE B 1 264 ? -7.008 13.172 9.719 1 91.38 264 PHE B N 1
ATOM 4371 C CA . PHE B 1 264 ? -8.383 13.203 10.195 1 91.38 264 PHE B CA 1
ATOM 4372 C C . PHE B 1 264 ? -8.914 11.797 10.422 1 91.38 264 PHE B C 1
ATOM 4374 O O . PHE B 1 264 ? -9.969 11.609 11.031 1 91.38 264 PHE B O 1
ATOM 4381 N N . ARG B 1 265 ? -8.141 10.766 9.992 1 93.88 265 ARG B N 1
ATOM 4382 C CA . ARG B 1 265 ? -8.547 9.375 10.195 1 93.88 265 ARG B CA 1
ATOM 4383 C C . ARG B 1 265 ? -7.965 8.82 11.492 1 93.88 265 ARG B C 1
ATOM 4385 O O . ARG B 1 265 ? -8.203 7.66 11.836 1 93.88 265 ARG B O 1
ATOM 4392 N N . SER B 1 266 ? -7.301 9.617 12.258 1 95.62 266 SER B N 1
ATOM 4393 C CA . SER B 1 266 ? -6.707 9.164 13.508 1 95.62 266 SER B CA 1
ATOM 4394 C C . SER B 1 266 ? -7.781 8.766 14.516 1 95.62 266 SER B C 1
ATOM 4396 O O . SER B 1 266 ? -8.797 9.453 14.656 1 95.62 266 SER B O 1
ATOM 4398 N N . THR B 1 267 ? -7.539 7.668 15.211 1 95.75 267 THR B N 1
ATOM 4399 C CA . THR B 1 267 ? -8.398 7.258 16.312 1 95.75 267 THR B CA 1
ATOM 4400 C C . THR B 1 267 ? -8.07 8.047 17.578 1 95.75 267 THR B C 1
ATOM 4402 O O . THR B 1 267 ? -6.992 8.633 17.688 1 95.75 267 THR B O 1
ATOM 4405 N N . PRO B 1 268 ? -8.977 8.023 18.484 1 94.75 268 PRO B N 1
ATOM 4406 C CA . PRO B 1 268 ? -8.672 8.695 19.75 1 94.75 268 PRO B CA 1
ATOM 4407 C C . PRO B 1 268 ? -7.406 8.164 20.406 1 94.75 268 PRO B C 1
ATOM 4409 O O . PRO B 1 268 ? -6.617 8.938 20.953 1 94.75 268 PRO B O 1
ATOM 4412 N N . ALA B 1 269 ? -7.227 6.859 20.344 1 97.31 269 ALA B N 1
ATOM 4413 C CA . ALA B 1 269 ? -6.023 6.266 20.922 1 97.31 269 ALA B CA 1
ATOM 4414 C C . ALA B 1 269 ? -4.77 6.754 20.203 1 97.31 269 ALA B C 1
ATOM 4416 O O . ALA B 1 269 ? -3.748 7.02 20.844 1 97.31 269 ALA B O 1
ATOM 4417 N N . GLU B 1 270 ? -4.879 6.879 18.938 1 97 270 GLU B N 1
ATOM 4418 C CA . GLU B 1 270 ? -3.742 7.355 18.156 1 97 270 GLU B CA 1
ATOM 4419 C C . GLU B 1 270 ? -3.461 8.828 18.438 1 97 270 GLU B C 1
ATOM 4421 O O . GLU B 1 270 ? -2.305 9.258 18.453 1 97 270 GLU B O 1
ATOM 4426 N N . TRP B 1 271 ? -4.496 9.586 18.609 1 95.06 271 TRP B N 1
ATOM 4427 C CA . TRP B 1 271 ? -4.332 10.992 18.984 1 95.06 271 TRP B CA 1
ATOM 4428 C C . TRP B 1 271 ? -3.566 11.125 20.297 1 95.06 271 TRP B C 1
ATOM 4430 O O . TRP B 1 271 ? -2.639 11.93 20.406 1 95.06 271 TRP B O 1
ATOM 4440 N N . LYS B 1 272 ? -3.938 10.32 21.219 1 96.06 272 LYS B N 1
ATOM 4441 C CA . LYS B 1 272 ? -3.277 10.328 22.531 1 96.06 272 LYS B CA 1
ATOM 4442 C C . LYS B 1 272 ? -1.818 9.898 22.406 1 96.06 272 LYS B C 1
ATOM 4444 O O . LYS B 1 272 ? -0.933 10.516 23 1 96.06 272 LYS B O 1
ATOM 4449 N N . GLU B 1 273 ? -1.625 8.844 21.656 1 98 273 GLU B N 1
ATOM 4450 C CA . GLU B 1 273 ? -0.275 8.344 21.406 1 98 273 GLU B CA 1
ATOM 4451 C C . GLU B 1 273 ? 0.61 9.422 20.781 1 98 273 GLU B C 1
ATOM 4453 O O . GLU B 1 273 ? 1.719 9.672 21.266 1 98 273 GLU B O 1
ATOM 4458 N N . THR B 1 274 ? 0.104 10 19.781 1 98.38 274 THR B N 1
ATOM 4459 C CA . THR B 1 274 ? 0.867 11.008 19.047 1 98.38 274 THR B CA 1
ATOM 4460 C C . THR B 1 274 ? 1.146 12.227 19.922 1 98.38 274 THR B C 1
ATOM 4462 O O . THR B 1 274 ? 2.266 12.734 19.938 1 98.38 274 THR B O 1
ATOM 4465 N N . ALA B 1 275 ? 0.157 12.656 20.641 1 97.88 275 ALA B N 1
ATOM 4466 C CA . ALA B 1 275 ? 0.32 13.805 21.531 1 97.88 275 ALA B CA 1
ATOM 4467 C C . ALA B 1 275 ? 1.397 13.547 22.578 1 97.88 275 ALA B C 1
ATOM 4469 O O . ALA B 1 275 ? 2.248 14.406 22.828 1 97.88 275 ALA B O 1
ATOM 4470 N N . ALA B 1 276 ? 1.341 12.359 23.141 1 98.38 276 ALA B N 1
ATOM 4471 C CA . ALA B 1 276 ? 2.334 12.008 24.141 1 98.38 276 ALA B CA 1
ATOM 4472 C C . ALA B 1 276 ? 3.744 12.047 23.562 1 98.38 276 ALA B C 1
ATOM 4474 O O . ALA B 1 276 ? 4.676 12.531 24.219 1 98.38 276 ALA B O 1
ATOM 4475 N N . ALA B 1 277 ? 3.881 11.578 22.406 1 98.69 277 ALA B N 1
ATOM 4476 C CA . ALA B 1 277 ? 5.184 11.57 21.734 1 98.69 277 ALA B CA 1
ATOM 4477 C C . ALA B 1 277 ? 5.66 12.992 21.453 1 98.69 277 ALA B C 1
ATOM 4479 O O . ALA B 1 277 ? 6.832 13.312 21.656 1 98.69 277 ALA B O 1
ATOM 4480 N N . VAL B 1 278 ? 4.777 13.805 20.953 1 98.62 278 VAL B N 1
ATOM 4481 C CA . VAL B 1 278 ? 5.125 15.18 20.625 1 98.62 278 VAL B CA 1
ATOM 4482 C C . VAL B 1 278 ? 5.555 15.922 21.891 1 98.62 278 VAL B C 1
ATOM 4484 O O . VAL B 1 278 ? 6.602 16.578 21.922 1 98.62 278 VAL B O 1
ATOM 4487 N N . ILE B 1 279 ? 4.762 15.766 22.938 1 98.12 279 ILE B N 1
ATOM 4488 C CA . ILE B 1 279 ? 5.039 16.453 24.203 1 98.12 279 ILE B CA 1
ATOM 4489 C C . ILE B 1 279 ? 6.402 16.016 24.734 1 98.12 279 ILE B C 1
ATOM 4491 O O . ILE B 1 279 ? 7.23 16.859 25.094 1 98.12 279 ILE B O 1
ATOM 4495 N N . SER B 1 280 ? 6.637 14.742 24.719 1 98.12 280 SER B N 1
ATOM 4496 C CA . SER B 1 280 ? 7.906 14.203 25.203 1 98.12 280 SER B CA 1
ATOM 4497 C C . SER B 1 280 ? 9.07 14.695 24.344 1 98.12 280 SER B C 1
ATOM 4499 O O . SER B 1 280 ? 10.125 15.047 24.875 1 98.12 280 SER B O 1
ATOM 4501 N N . GLY B 1 281 ? 8.883 14.672 23.094 1 98.31 281 GLY B N 1
ATOM 4502 C CA . GLY B 1 281 ? 9.938 15.117 22.188 1 98.31 281 GLY B CA 1
ATOM 4503 C C . GLY B 1 281 ? 10.305 16.578 22.375 1 98.31 281 GLY B C 1
ATOM 4504 O O . GLY B 1 281 ? 11.484 16.938 22.312 1 98.31 281 GLY B O 1
ATOM 4505 N N . VAL B 1 282 ? 9.336 17.375 22.578 1 98.31 282 VAL B N 1
ATOM 4506 C CA . VAL B 1 282 ? 9.578 18.797 22.812 1 98.31 282 VAL B CA 1
ATOM 4507 C C . VAL B 1 282 ? 10.273 18.984 24.156 1 98.31 282 VAL B C 1
ATOM 4509 O O . VAL B 1 282 ? 11.258 19.734 24.25 1 98.31 282 VAL B O 1
ATOM 4512 N N . GLU B 1 283 ? 9.836 18.281 25.125 1 97.19 283 GLU B N 1
ATOM 4513 C CA . GLU B 1 283 ? 10.383 18.438 26.469 1 97.19 283 GLU B CA 1
ATOM 4514 C C . GLU B 1 283 ? 11.844 17.984 26.516 1 97.19 283 GLU B C 1
ATOM 4516 O O . GLU B 1 283 ? 12.656 18.578 27.219 1 97.19 283 GLU B O 1
ATOM 4521 N N . THR B 1 284 ? 12.172 16.969 25.766 1 96.25 284 THR B N 1
ATOM 4522 C CA . THR B 1 284 ? 13.523 16.422 25.781 1 96.25 284 THR B CA 1
ATOM 4523 C C . THR B 1 284 ? 14.406 17.156 24.766 1 96.25 284 THR B C 1
ATOM 4525 O O . THR B 1 284 ? 15.633 17 24.781 1 96.25 284 THR B O 1
ATOM 4528 N N . GLY B 1 285 ? 13.812 17.859 23.844 1 95.69 285 GLY B N 1
ATOM 4529 C CA . GLY B 1 285 ? 14.555 18.812 23.047 1 95.69 285 GLY B CA 1
ATOM 4530 C C . GLY B 1 285 ? 14.836 18.328 21.641 1 95.69 285 GLY B C 1
ATOM 4531 O O . GLY B 1 285 ? 15.398 19.062 20.828 1 95.69 285 GLY B O 1
ATOM 4532 N N . TYR B 1 286 ? 14.383 17.156 21.297 1 95.31 286 TYR B N 1
ATOM 4533 C CA . TYR B 1 286 ? 14.773 16.688 19.969 1 95.31 286 TYR B CA 1
ATOM 4534 C C . TYR B 1 286 ? 13.719 17.062 18.922 1 95.31 286 TYR B C 1
ATOM 4536 O O . TYR B 1 286 ? 13.945 16.891 17.719 1 95.31 286 TYR B O 1
ATOM 4544 N N . LEU B 1 287 ? 12.586 17.516 19.344 1 98.25 287 LEU B N 1
ATOM 4545 C CA . LEU B 1 287 ? 11.625 18.109 18.422 1 98.25 287 LEU B CA 1
ATOM 4546 C C . LEU B 1 287 ? 11.602 19.625 18.562 1 98.25 287 LEU B C 1
ATOM 4548 O O . LEU B 1 287 ? 11.258 20.141 19.625 1 98.25 287 LEU B O 1
ATOM 4552 N N . VAL B 1 288 ? 11.961 20.281 17.516 1 98.19 288 VAL B N 1
ATOM 4553 C CA . VAL B 1 288 ? 12 21.734 17.484 1 98.19 288 VAL B CA 1
ATOM 4554 C C . VAL B 1 288 ? 11.367 22.25 16.203 1 98.19 288 VAL B C 1
ATOM 4556 O O . VAL B 1 288 ? 12.008 22.25 15.141 1 98.19 288 VAL B O 1
ATOM 4559 N N . PRO B 1 289 ? 10.156 22.734 16.297 1 98.44 289 PRO B N 1
ATOM 4560 C CA . PRO B 1 289 ? 9.516 23.266 15.078 1 98.44 289 PRO B CA 1
ATOM 4561 C C . PRO B 1 289 ? 10.258 24.469 14.5 1 98.44 289 PRO B C 1
ATOM 4563 O O . PRO B 1 289 ? 10.727 25.328 15.242 1 98.44 289 PRO B O 1
ATOM 4566 N N . VAL B 1 290 ? 10.352 24.484 13.211 1 98.38 290 VAL B N 1
ATOM 4567 C CA . VAL B 1 290 ? 11 25.594 12.5 1 98.38 290 VAL B CA 1
ATOM 4568 C C . VAL B 1 290 ? 9.945 26.5 11.867 1 98.38 290 VAL B C 1
ATOM 4570 O O . VAL B 1 290 ? 9.086 26.031 11.117 1 98.38 290 VAL B O 1
ATOM 4573 N N . ILE B 1 291 ? 10.047 27.766 12.195 1 98.31 291 ILE B N 1
ATOM 4574 C CA . ILE B 1 291 ? 9.109 28.75 11.648 1 98.31 291 ILE B CA 1
ATOM 4575 C C . ILE B 1 291 ? 9.75 29.453 10.453 1 98.31 291 ILE B C 1
ATOM 4577 O O . ILE B 1 291 ? 10.844 30 10.562 1 98.31 291 ILE B O 1
ATOM 4581 N N . ASP B 1 292 ? 9.047 29.328 9.344 1 97.19 292 ASP B N 1
ATOM 4582 C CA . ASP B 1 292 ? 9.516 30.031 8.148 1 97.19 292 ASP B CA 1
ATOM 4583 C C . ASP B 1 292 ? 9.133 31.5 8.188 1 97.19 292 ASP B C 1
ATOM 4585 O O . ASP B 1 292 ? 10 32.375 8.078 1 97.19 292 ASP B O 1
ATOM 4589 N N . LYS B 1 293 ? 7.816 31.766 8.383 1 96.38 293 LYS B N 1
ATOM 4590 C CA . LYS B 1 293 ? 7.297 33.125 8.367 1 96.38 293 LYS B CA 1
ATOM 4591 C C . LYS B 1 293 ? 6.113 33.281 9.32 1 96.38 293 LYS B C 1
ATOM 4593 O O . LYS B 1 293 ? 5.27 32.375 9.414 1 96.38 293 LYS B O 1
ATOM 4598 N N . ASP B 1 294 ? 6.098 34.375 10.016 1 96.94 294 ASP B N 1
ATOM 4599 C CA . ASP B 1 294 ? 5 34.812 10.883 1 96.94 294 ASP B CA 1
ATOM 4600 C C . ASP B 1 294 ? 4.203 35.938 10.242 1 96.94 294 ASP B C 1
ATOM 4602 O O . ASP B 1 294 ? 4.621 37.094 10.289 1 96.94 294 ASP B O 1
ATOM 4606 N N . TYR B 1 295 ? 3.027 35.625 9.742 1 97.81 295 TYR B N 1
ATOM 4607 C CA . TYR B 1 295 ? 2.176 36.625 9.094 1 97.81 295 TYR B CA 1
ATOM 4608 C C . TYR B 1 295 ? 1.257 37.281 10.109 1 97.81 295 TYR B C 1
ATOM 4610 O O . TYR B 1 295 ? 0.775 36.625 11.047 1 97.81 295 TYR B O 1
ATOM 4618 N N . GLN B 1 296 ? 0.964 38.531 9.828 1 97.06 296 GLN B N 1
ATOM 4619 C CA . GLN B 1 296 ? -0.162 39.156 10.523 1 97.06 296 GLN B CA 1
ATOM 4620 C C . GLN B 1 296 ? -1.492 38.656 9.969 1 97.06 296 GLN B C 1
ATOM 4622 O O . GLN B 1 296 ? -1.568 38.219 8.812 1 97.06 296 GLN B O 1
ATOM 4627 N N . MET B 1 297 ? -2.496 38.688 10.773 1 96 297 MET B N 1
ATOM 4628 C CA . MET B 1 297 ? -3.805 38.219 10.359 1 96 297 MET B CA 1
ATOM 4629 C C . MET B 1 297 ? -4.258 38.875 9.07 1 96 297 MET B C 1
ATOM 4631 O O . MET B 1 297 ? -4.891 38.25 8.227 1 96 297 MET B O 1
ATOM 4635 N N . GLU B 1 298 ? -3.918 40.125 8.914 1 95.88 298 GLU B N 1
ATOM 4636 C CA . GLU B 1 298 ? -4.332 40.906 7.758 1 95.88 298 GLU B CA 1
ATOM 4637 C C . GLU B 1 298 ? -3.688 40.375 6.477 1 95.88 298 GLU B C 1
ATOM 4639 O O . GLU B 1 298 ? -4.16 40.656 5.375 1 95.88 298 GLU B O 1
ATOM 4644 N N . ALA B 1 299 ? -2.652 39.656 6.652 1 97.56 299 ALA B N 1
ATOM 4645 C CA . ALA B 1 299 ? -1.938 39.125 5.492 1 97.56 299 ALA B CA 1
ATOM 4646 C C . ALA B 1 299 ? -2.309 37.656 5.238 1 97.56 299 ALA B C 1
ATOM 4648 O O . ALA B 1 299 ? -1.548 36.906 4.613 1 97.56 299 ALA B O 1
ATOM 4649 N N . VAL B 1 300 ? -3.473 37.219 5.699 1 98.31 300 VAL B N 1
ATOM 4650 C CA . VAL B 1 300 ? -3.9 35.844 5.645 1 98.31 300 VAL B CA 1
ATOM 4651 C C . VAL B 1 300 ? -3.996 35.375 4.188 1 98.31 300 VAL B C 1
ATOM 4653 O O . VAL B 1 300 ? -3.713 34.219 3.871 1 98.31 300 VAL B O 1
ATOM 4656 N N . GLN B 1 301 ? -4.352 36.25 3.27 1 98.38 301 GLN B N 1
ATOM 4657 C CA . GLN B 1 301 ? -4.445 35.906 1.859 1 98.38 301 GLN B CA 1
ATOM 4658 C C . GLN B 1 301 ? -3.082 35.5 1.297 1 98.38 301 GLN B C 1
ATOM 4660 O O . GLN B 1 301 ? -2.959 34.531 0.578 1 98.38 301 GLN B O 1
ATOM 4665 N N . ASP B 1 302 ? -2.121 36.25 1.669 1 97.56 302 ASP B N 1
ATOM 4666 C CA . ASP B 1 302 ? -0.757 35.938 1.251 1 97.56 302 ASP B CA 1
ATOM 4667 C C . ASP B 1 302 ? -0.278 34.625 1.849 1 97.56 302 ASP B C 1
ATOM 4669 O O . ASP B 1 302 ? 0.396 33.844 1.176 1 97.56 302 ASP B O 1
ATOM 4673 N N . ALA B 1 303 ? -0.615 34.406 3.088 1 97.75 303 ALA B N 1
ATOM 4674 C CA . ALA B 1 303 ? -0.214 33.188 3.758 1 97.75 303 ALA B CA 1
ATOM 4675 C C . ALA B 1 303 ? -0.792 31.969 3.047 1 97.75 303 ALA B C 1
ATOM 4677 O O . ALA B 1 303 ? -0.086 30.984 2.816 1 97.75 303 ALA B O 1
ATOM 4678 N N . HIS B 1 304 ? -2.078 32.031 2.65 1 97.94 304 HIS B N 1
ATOM 4679 C CA . HIS B 1 304 ? -2.732 30.906 1.96 1 97.94 304 HIS B CA 1
ATOM 4680 C C . HIS B 1 304 ? -2.143 30.703 0.568 1 97.94 304 HIS B C 1
ATOM 4682 O O . HIS B 1 304 ? -2.043 29.578 0.094 1 97.94 304 HIS B O 1
ATOM 4688 N N . ALA B 1 305 ? -1.768 31.766 -0.087 1 96.62 305 ALA B N 1
ATOM 4689 C CA . ALA B 1 305 ? -1.124 31.625 -1.392 1 96.62 305 ALA B CA 1
ATOM 4690 C C . ALA B 1 305 ? 0.247 30.969 -1.264 1 96.62 305 ALA B C 1
ATOM 4692 O O . ALA B 1 305 ? 0.583 30.062 -2.031 1 96.62 305 ALA B O 1
ATOM 4693 N N . ASN B 1 306 ? 0.93 31.328 -0.268 1 95.94 306 ASN B N 1
ATOM 4694 C CA . ASN B 1 306 ? 2.314 30.891 -0.11 1 95.94 306 ASN B CA 1
ATOM 4695 C C . ASN B 1 306 ? 2.396 29.438 0.359 1 95.94 306 ASN B C 1
ATOM 4697 O O . ASN B 1 306 ? 3.334 28.719 0.009 1 95.94 306 ASN B O 1
ATOM 4701 N N . VAL B 1 307 ? 1.445 28.984 1.145 1 96.12 307 VAL B N 1
ATOM 4702 C CA . VAL B 1 307 ? 1.527 27.641 1.712 1 96.12 307 VAL B CA 1
ATOM 4703 C C . VAL B 1 307 ? 1.398 26.609 0.602 1 96.12 307 VAL B C 1
ATOM 4705 O O . VAL B 1 307 ? 1.861 25.469 0.748 1 96.12 307 VAL B O 1
ATOM 4708 N N . LEU B 1 308 ? 0.874 26.984 -0.569 1 90.94 308 LEU B N 1
ATOM 4709 C CA . LEU B 1 308 ? 0.744 26.078 -1.701 1 90.94 308 LEU B CA 1
ATOM 4710 C C . LEU B 1 308 ? 1.9 26.266 -2.68 1 90.94 308 LEU B C 1
ATOM 4712 O O . LEU B 1 308 ? 2.451 25.281 -3.184 1 90.94 308 LEU B O 1
ATOM 4716 N N . SER B 1 309 ? 2.246 27.422 -2.918 1 89.25 309 SER B N 1
ATOM 4717 C CA . SER B 1 309 ? 3.205 27.719 -3.977 1 89.25 309 SER B CA 1
ATOM 4718 C C . SER B 1 309 ? 4.637 27.453 -3.512 1 89.25 309 SER B C 1
ATOM 4720 O O . SER B 1 309 ? 5.508 27.125 -4.32 1 89.25 309 SER B O 1
ATOM 4722 N N . HIS B 1 310 ? 4.832 27.641 -2.271 1 86.94 310 HIS B N 1
ATOM 4723 C CA . HIS B 1 310 ? 6.172 27.594 -1.691 1 86.94 310 HIS B CA 1
ATOM 4724 C C . HIS B 1 310 ? 7.141 28.484 -2.463 1 86.94 310 HIS B C 1
ATOM 4726 O O . HIS B 1 310 ? 8.242 28.047 -2.816 1 86.94 310 HIS B O 1
ATOM 4732 N N . GLU B 1 311 ? 6.652 29.594 -2.732 1 82.75 311 GLU B N 1
ATOM 4733 C CA . GLU B 1 311 ? 7.523 30.516 -3.451 1 82.75 311 GLU B CA 1
ATOM 4734 C C . GLU B 1 311 ? 8.859 30.688 -2.736 1 82.75 311 GLU B C 1
ATOM 4736 O O . GLU B 1 311 ? 8.898 30.938 -1.532 1 82.75 311 GLU B O 1
ATOM 4741 N N . GLY B 1 312 ? 9.953 30.453 -3.377 1 84.88 312 GLY B N 1
ATOM 4742 C CA . GLY B 1 312 ? 11.289 30.562 -2.816 1 84.88 312 GLY B CA 1
ATOM 4743 C C . GLY B 1 312 ? 11.734 29.297 -2.107 1 84.88 312 GLY B C 1
ATOM 4744 O O . GLY B 1 312 ? 12.867 29.203 -1.631 1 84.88 312 GLY B O 1
ATOM 4745 N N . GLY B 1 313 ? 10.82 28.375 -2.047 1 89.62 313 GLY B N 1
ATOM 4746 C CA . GLY B 1 313 ? 11.117 27.125 -1.373 1 89.62 313 GLY B CA 1
ATOM 4747 C C . GLY B 1 313 ? 10.547 27.047 0.03 1 89.62 313 GLY B C 1
ATOM 4748 O O . GLY B 1 313 ? 10.477 28.062 0.731 1 89.62 313 GLY B O 1
ATOM 4749 N N . ALA B 1 314 ? 10.203 25.906 0.42 1 91.88 314 ALA B N 1
ATOM 4750 C CA . ALA B 1 314 ? 9.672 25.719 1.768 1 91.88 314 ALA B CA 1
ATOM 4751 C C . ALA B 1 314 ? 10.797 25.719 2.803 1 91.88 314 ALA B C 1
ATOM 4753 O O . ALA B 1 314 ? 11.875 25.172 2.566 1 91.88 314 ALA B O 1
ATOM 4754 N N . ARG B 1 315 ? 10.594 26.391 3.928 1 96.31 315 ARG B N 1
ATOM 4755 C CA . ARG B 1 315 ? 11.594 26.5 4.984 1 96.31 315 ARG B CA 1
ATOM 4756 C C . ARG B 1 315 ? 10.953 26.375 6.359 1 96.31 315 ARG B C 1
ATOM 4758 O O . ARG B 1 315 ? 11.258 27.172 7.262 1 96.31 315 ARG B O 1
ATOM 4765 N N . GLY B 1 316 ? 10.125 25.516 6.465 1 97.69 316 GLY B N 1
ATOM 4766 C CA . GLY B 1 316 ? 9.43 25.344 7.73 1 97.69 316 GLY B CA 1
ATOM 4767 C C . GLY B 1 316 ? 7.977 25.781 7.684 1 97.69 316 GLY B C 1
ATOM 4768 O O . GLY B 1 316 ? 7.34 25.719 6.629 1 97.69 316 GLY B O 1
ATOM 4769 N N . LYS B 1 317 ? 7.426 26.078 8.789 1 98.19 317 LYS B N 1
ATOM 4770 C CA . LYS B 1 317 ? 6 26.312 8.961 1 98.19 317 LYS B CA 1
ATOM 4771 C C . LYS B 1 317 ? 5.66 27.781 8.766 1 98.19 317 LYS B C 1
ATOM 4773 O O . LYS B 1 317 ? 6.391 28.672 9.234 1 98.19 317 LYS B O 1
ATOM 4778 N N . LEU B 1 318 ? 4.566 28.047 8.094 1 98.25 318 LEU B N 1
ATOM 4779 C CA . LEU B 1 318 ? 3.945 29.359 8.078 1 98.25 318 LEU B CA 1
ATOM 4780 C C . LEU B 1 318 ? 2.898 29.484 9.18 1 98.25 318 LEU B C 1
ATOM 4782 O O . LEU B 1 318 ? 2.105 28.578 9.391 1 98.25 318 LEU B O 1
ATOM 4786 N N . VAL B 1 319 ? 2.953 30.625 9.875 1 98.38 319 VAL B N 1
ATOM 4787 C CA . VAL B 1 319 ? 1.988 30.844 10.953 1 98.38 319 VAL B CA 1
ATOM 4788 C C . VAL B 1 319 ? 1.345 32.219 10.82 1 98.38 319 VAL B C 1
ATOM 4790 O O . VAL B 1 319 ? 1.816 33.062 10.047 1 98.38 319 VAL B O 1
ATOM 4793 N N . LEU B 1 320 ? 0.209 32.375 11.469 1 98.25 320 LEU B N 1
ATOM 4794 C CA . LEU B 1 320 ? -0.474 33.656 11.625 1 98.25 320 LEU B CA 1
ATOM 4795 C C . LEU B 1 320 ? -0.359 34.156 13.055 1 98.25 320 LEU B C 1
ATOM 4797 O O . LEU B 1 320 ? -0.747 33.438 14 1 98.25 320 LEU B O 1
ATOM 4801 N N . ALA B 1 321 ? 0.149 35.344 13.18 1 97.56 321 ALA B N 1
ATOM 4802 C CA . ALA B 1 321 ? 0.125 36 14.484 1 97.56 321 ALA B CA 1
ATOM 4803 C C . ALA B 1 321 ? -1.268 36.531 14.805 1 97.56 321 ALA B C 1
ATOM 4805 O O . ALA B 1 321 ? -1.774 37.406 14.102 1 97.56 321 ALA B O 1
ATOM 4806 N N . ILE B 1 322 ? -1.87 36.031 15.852 1 96.94 322 ILE B N 1
ATOM 4807 C CA . ILE B 1 322 ? -3.256 36.375 16.156 1 96.94 322 ILE B CA 1
ATOM 4808 C C . ILE B 1 322 ? -3.299 37.406 17.266 1 96.94 322 ILE B C 1
ATOM 4810 O O . ILE B 1 322 ? -4.012 38.406 17.141 1 96.94 322 ILE B O 1
ATOM 4814 N N . SER B 1 323 ? -2.586 37.125 18.312 1 89.12 323 SER B N 1
ATOM 4815 C CA . SER B 1 323 ? -2.527 38.094 19.406 1 89.12 323 SER B CA 1
ATOM 4816 C C . SER B 1 323 ? -1.092 38.344 19.875 1 89.12 323 SER B C 1
ATOM 4818 O O . SER B 1 323 ? -0.206 37.531 19.578 1 89.12 323 SER B O 1
ATOM 4820 N N . ASP B 1 324 ? -0.85 39.562 20.484 1 76.69 324 ASP B N 1
ATOM 4821 C CA . ASP B 1 324 ? 0.478 40 20.891 1 76.69 324 ASP B CA 1
ATOM 4822 C C . ASP B 1 324 ? 0.969 39.281 22.125 1 76.69 324 ASP B C 1
ATOM 4824 O O . ASP B 1 324 ? 2.084 39.5 22.594 1 76.69 324 ASP B O 1
ATOM 4828 N N . GLU B 1 325 ? 0.492 38.344 22.438 1 64.81 325 GLU B N 1
ATOM 4829 C CA . GLU B 1 325 ? 1.074 37.719 23.625 1 64.81 325 GLU B CA 1
ATOM 4830 C C . GLU B 1 325 ? 2.352 36.938 23.266 1 64.81 325 GLU B C 1
ATOM 4832 O O . GLU B 1 325 ? 2.479 36.406 22.156 1 64.81 325 GLU B O 1
#

Radius of gyration: 29.11 Å; Cα contacts (8 Å, |Δi|>4): 1720; chains: 2; bounding box: 48×87×65 Å

Organism: Artemia franciscana (NCBI:txid6661)

Secondary structure (DSSP, 8-state):
--EEEESS--SGGGEEEES-PPPPPP-TTEEEEEEEEEEE-HHHHHHHHT-SSS-PPSSB---SEEEEEEEEE-TT--S--TT-EEEEES-S--SBSEEEEEGGGEEE--TTS-HHHHTTIIIIIHHHHIIIIIIT---TT-EEEETTTTBHHHHHHHHHHHHTT-EEEEEESSHHHHHHHHHTT-SEEEETTSTTHHHHHHHHTTSS-EEEEEES-HHHHHHHHGGGEEEEEEEEE---SS-EEE-THHHHHHT-EEEE--GGG--HHHHHHHHHHHHHHHHHTS--PPEEEEEEGGGHHHHHHHHHH-TT---BEEEEE-S--/--EEEESS--SGGGEEEES-PPPPPP-TTEEEEEEEEEEE-HHHHHHHHT-SSS-PPSSB---SEEEEEEEEE-TT--S--TT-EEEEES-S--SBSEEEEEGGGEEE--TTS-HHHHTTIIIIIHHHHIIIIIIT---TT-EEEETTTTBHHHHHHHHHHHHTT-EEEEEESSHHHHHHHHHTT-SEEEETTSTTHHHHHHHHTTSS-EEEEEES-HHHHHHHHGGGEEEEEEEEE---SS-EEE-THHHHHHT-EEEE--GGG--HHHHHHHHHHHHHHHHHTS--PPEEEEEEGGGHHHHHHHHHH-TT---BEEEEE-S--

Nearest PDB structures (foldseek):
  1yb5-assembly1_A  TM=9.801E-01  e=2.113E-45  Homo sapiens
  2j8z-assembly1_A-2  TM=8.788E-01  e=1.106E-29  Homo sapiens
  3gms-assembly1_A  TM=8.705E-01  e=9.849E-26  Bacillus thuringiensis
  5bp4-assembly6_L  TM=8.155E-01  e=3.120E-24  Mycolicibacterium smegmatis MC2 155
  5bp4-assembly9_R  TM=8.165E-01  e=9.873E-24  Mycolicibacterium smegmatis MC2 155

pLDDT: mean 96.77, std 3.7, range [64.81, 98.94]

Solvent-accessible surface area (backbone atoms only — not comparable to full-atom values): 31614 Å² total; per-residue (Å²): 62,47,28,35,37,33,72,52,68,39,64,51,82,39,60,38,80,41,66,79,38,81,72,67,75,58,52,48,52,15,25,31,28,43,23,22,11,14,27,58,52,60,66,51,48,35,45,39,47,62,72,41,96,76,71,78,69,74,62,40,41,52,28,41,16,14,8,28,29,30,67,42,65,17,86,70,46,82,90,67,52,64,70,41,46,28,22,28,35,81,40,65,18,35,41,18,39,48,31,45,36,54,50,92,40,50,42,78,42,61,88,88,48,52,39,63,41,32,8,44,41,25,60,29,40,44,40,21,47,39,40,44,44,74,73,47,56,67,51,63,66,38,34,34,38,29,45,52,11,17,24,39,38,25,40,38,35,34,24,51,38,36,74,53,46,29,44,33,34,28,22,18,77,34,71,68,18,35,52,50,29,43,74,42,42,26,76,42,69,40,46,69,76,45,85,63,35,65,62,52,52,28,50,75,72,73,57,63,33,27,41,32,35,43,29,51,48,33,33,74,43,46,40,64,49,53,77,42,46,16,73,56,12,32,36,28,34,64,25,64,86,46,56,32,57,32,54,61,56,43,26,21,76,28,36,14,35,44,32,25,39,46,68,89,72,56,47,73,69,51,49,52,52,46,50,52,50,51,49,48,30,44,74,74,58,65,47,73,67,51,74,55,46,78,33,51,60,89,42,45,43,57,50,56,52,40,61,72,65,32,72,91,45,41,52,26,26,43,33,32,43,55,37,92,111,61,47,30,38,38,33,70,53,66,38,64,51,83,39,62,38,80,41,66,78,39,81,74,66,76,58,51,47,54,15,25,30,28,42,26,22,11,14,27,59,52,61,65,50,49,36,44,40,46,61,71,40,95,76,71,78,70,75,65,40,40,52,27,41,17,14,7,29,30,31,66,42,65,18,86,69,47,81,88,65,52,65,68,41,44,29,23,28,34,81,40,66,18,33,40,18,39,49,31,46,35,55,48,90,39,49,41,78,44,59,88,88,47,54,40,63,41,32,9,43,40,26,59,30,40,46,41,21,46,39,39,44,44,73,73,46,56,66,49,63,65,38,34,35,37,28,46,52,10,17,24,40,37,26,40,39,34,34,25,52,38,36,76,54,45,29,44,32,34,28,23,16,77,34,71,68,16,36,51,50,30,43,74,41,43,26,76,43,68,40,47,69,77,45,86,62,35,66,62,52,52,27,49,73,72,72,56,63,35,27,38,32,34,43,30,51,47,34,34,74,44,46,40,64,49,52,77,42,46,16,72,57,12,32,35,28,34,64,27,63,87,47,56,31,57,33,53,62,56,43,25,22,78,26,35,14,33,43,32,24,39,46,69,90,73,58,46,72,68,51,50,51,52,45,49,52,49,51,48,50,31,43,74,74,58,66,45,72,68,51,74,53,46,79,34,51,60,89,43,46,41,56,50,57,52,38,61,69,64,32,72,91,45,42,54,25,26,42,32,31,44,57,38,92,112

InterPro domains:
  IPR011032 GroES-like superfamily [SSF50129] (1-150)
  IPR013149 Alcohol dehydrogenase-like, C-terminal [PF00107] (152-276)
  IPR013154 Alcohol dehydrogenase-like, N-terminal [PF08240] (28-110)
  IPR020843 Enoylreductase domain [SM00829] (10-320)
  IPR036291 NAD(P)-binding domain superfamily [SSF51735] (113-281)
  IPR051603 Zinc-Containing ADH Family: Quinone Oxidoreductase/CCCR [PTHR44154] (1-321)

Foldseek 3Di:
DWFWKAADAAALVSTDIDDPDDADDEEQQKFKFQFQKFFDALVQNCQSNVNDPDHDDPTFTAGFKFWGFTQGHHNNDDPDDGGFTKIFGGAGHSRARMDMDGPLRIGGDDPVDDRLQSNLCHPQLLLLCCQCPVQQVDAAAFEEEEEQLQESNNLNNQLVCQVRRYAYEYEWADPLSQVLSVVLGHPYYFHPVDPPRLVVRLVVSPNQAGQEYEAAECQPCVQVNLVRHHAQHEYEYDHYDDHHDHDCVSCVVRVYDYHYTDSVPDDSVSSVVSSVVSVVCVVVPSDTFDEDDEAESNCSSVLNVCNPPVVVIHRTTYMYRHDDD/DWFWKAADAAALVSTDIDDPDDADDEEQQKFKFQFQKAFDALVQNCQSNVNDPDHDDPTFTAGFKFWGFTCGHHNNDDPDDGGFTKIFGGAGHSRARMDMDGPLRIGGDDPVDDRLQSNLCHPQLLLLCCQCPVQQVDAAAFEEEEEQLQESNNLNNQLVCQVRRYAYEYEWADPLSQVLSVVLGHPYYFHPVDPPRLVVRLVVSPNQAGQEYEAAECQPCVQVNLVRHHAQHEYEYDHYDDHHDHDCVSCVVRVYDYHYTDSVPDDSVSSVVSSVVSVVCVVVPSDTFDEDDEAESNCSSVLNVCNPPVVVIHRTTYMYRHDDD

Sequence (650 aa):
MKAVRVNEFGGPNVLRVETDVPVPKHTETQVVIKVGSAGVNPVDTYIRMGLFANLPPLPYIPGRDGAGRVVEVGSKVQTLKPGDRVFFSGASGSYAEYVSCEAHSVFPLSNRLSFSQGAALGVPYFTAYRALFIKGGAKPAEKVLVHGASGAVGLAVTQWARANGNVVVGTAGTQQGMDLVKKNGALFVFNHREKGYLEKAAEAVGGEGFDVIIENASDINLGSDLTVIGPRARIIVVGNRGNVEISPRFLMTEEASIIGCALFRSTPAEWKETAAAVISGVETGYLVPVIDKDYQMEAVQDAHANVLSHEGGARGKLVLAISDEMKAVRVNEFGGPNVLRVETDVPVPKHTETQVVIKVGSAGVNPVDTYIRMGLFANLPPLPYIPGRDGAGRVVEVGSKVQTLKPGDRVFFSGASGSYAEYVSCEAHSVFPLSNRLSFSQGAALGVPYFTAYRALFIKGGAKPAEKVLVHGASGAVGLAVTQWARANGNVVVGTAGTQQGMDLVKKNGALFVFNHREKGYLEKAAEAVGGEGFDVIIENASDINLGSDLTVIGPRARIIVVGNRGNVEISPRFLMTEEASIIGCALFRSTPAEWKETAAAVISGVETGYLVPVIDKDYQMEAVQDAHANVLSHEGGARGKLVLAISDE